Protein AF-A0A945EBT0-F1 (afdb_monomer)

Solvent-accessible surface area (backbone atoms only — not comparable to full-atom values): 24644 Å² total; per-residue (Å²): 109,69,70,62,53,51,43,51,36,45,34,50,40,21,60,77,68,70,44,100,57,82,74,78,90,78,67,38,56,57,79,43,31,71,57,20,33,35,52,16,62,10,46,70,59,38,34,90,93,48,52,68,57,54,51,32,58,50,36,48,28,52,50,52,54,52,50,57,48,26,75,74,62,66,52,45,77,47,76,41,92,51,36,37,80,34,30,73,73,46,31,56,50,51,63,72,32,49,39,92,97,53,82,44,23,53,40,95,87,42,93,54,31,32,33,32,42,93,46,31,88,46,54,75,63,57,52,50,54,43,59,77,71,52,85,54,88,50,60,78,82,52,59,74,60,42,66,54,44,69,79,32,84,71,41,66,51,68,86,67,85,48,96,83,57,78,71,72,72,43,46,71,89,69,65,82,76,60,34,56,39,95,69,62,59,54,64,48,50,44,37,75,75,64,46,56,87,46,51,65,55,51,56,52,29,50,51,46,34,52,46,57,37,80,91,34,32,75,82,43,26,30,62,44,26,77,72,26,31,73,45,75,32,49,32,75,44,92,96,81,40,70,54,90,50,76,28,60,48,100,86,71,48,77,36,63,44,70,24,28,41,32,64,72,55,33,53,52,51,49,52,49,50,54,50,53,41,47,54,45,40,76,74,70,41,97,70,81,88,73,53,75,63,32,54,54,46,21,46,54,35,30,53,64,28,64,78,62,53,38,59,80,60,54,58,66,57,55,46,40,74,76,37,75,86,61,86,74,93,68,82,78,71,88,67,68,72,52,53,74,71,47,51,51,50,46,42,54,54,16,61,78,68,78,45,60,45,69,57,53,53,52,55,52,50,50,52,43,66,44,69,81,43,99,64,83,78,63,50,70,60,54,51,49,53,56,70,71,25,62,72,82,57,71,63,68,43,48,52,59,48,53,52,57,48,49,56,51,51,54,51,48,55,53,49,54,50,52,48,53,49,52,54,66,75,71,109

Nearest PDB structures (foldseek):
  3cr3-assembly1_A  TM=1.978E-01  e=4.325E+00  unclassified

Foldseek 3Di:
DPVVVVQVLVQVLCVVVVNPDHRDDFFFDLCLDPLVVCLQQQDAADALPRHSCCCGGPQVRVVVVLVVVCVVPVAEEAEDQAECVLDVVSVVVCVVQDDPPDQWGAQPPDRRYIYHHPCHHPDPVNVVVCQQPPDDSSDDHCVVVCLLCVQFPFGHFDPDNDPPGRTDQRGDDDPLLHLHHQAHSNLVSCVVVPVVLCVLSRVLSNVSNVCNDPVNVVVFFACAALLLAWAFAADQDPPPGGDLHFDADPVGHGHIDTYGTDSVNSLVSVLSQLLSCVVCVVVVDDDDPDDLSSLQSSLVSQCVRSHHHPLQSCSQVSNCVSVVPDDRPHDDPPLDRDHPVRLVVLVVVCVVVVHDSVLSNQLVSLVSVCVPPPDPPCSVVVNVSSVPRDDDDPVSRVVVVVVVSVVVVVVVVVVVVVVVVVVVVVD

Radius of gyration: 26.5 Å; Cα contacts (8 Å, |Δi|>4): 494; chains: 1; bounding box: 76×58×73 Å

Secondary structure (DSSP, 8-state):
-HHHHHHHHHHHHHHHTT-----------GGGSHHIIIIIS-PPPPBTTB-HHHIIIIIHHHHHHHHHHHHHHS-EEEE----GGG-HHHHHHHHHHB-TT-SEEE-SS-TTEEEE-TTTT--HHHHHHHHHHS--TT-S-SHHHHHHHHTT-S-------STT-PPP-S-----TT--SSSS-HHHHHHHHTT-GGGHHHHHHHHHHHHHHSGGGHHHHB-SS-TTS---BPEEEETTTEEEEEEPB-TTSPBPB---SBPHHHHHHHHHHHHHHHHHHHHTT----SS-HHHHHHHHHHHHT-SSS--TT-HHHHHHHHH-TT----PPP--S----HHHHHHHHHHHHHTT--HHHHHHHHHHHHHHHT-S--TTHHHHHHHHHTS--S-HHHHHHHHHHHHHHHHHHHHHHHHHHHHHHHTT-

pLDDT: mean 81.26, std 13.06, range [36.69, 98.06]

Structure (mmCIF, N/CA/C/O backbone):
data_AF-A0A945EBT0-F1
#
_entry.id   AF-A0A945EBT0-F1
#
loop_
_atom_site.group_PDB
_atom_site.id
_atom_site.type_symbol
_atom_site.label_atom_id
_atom_site.label_alt_id
_atom_site.label_comp_id
_atom_site.label_asym_id
_atom_site.label_entity_id
_atom_site.label_seq_id
_atom_site.pdbx_PDB_ins_code
_atom_site.Cartn_x
_atom_site.Cartn_y
_atom_site.Cartn_z
_atom_site.occupancy
_atom_site.B_iso_or_equiv
_atom_site.auth_seq_id
_atom_site.auth_comp_id
_atom_site.auth_asym_id
_atom_site.auth_atom_id
_atom_site.pdbx_PDB_model_num
ATOM 1 N N . GLY A 1 1 ? -18.531 -10.387 3.623 1.00 66.62 1 GLY A N 1
ATOM 2 C CA . GLY A 1 1 ? -17.147 -10.071 4.033 1.00 66.62 1 GLY A CA 1
ATOM 3 C C . GLY A 1 1 ? -17.186 -9.411 5.393 1.00 66.62 1 GLY A C 1
ATOM 4 O O . GLY A 1 1 ? -17.827 -8.371 5.505 1.00 66.62 1 GLY A O 1
ATOM 5 N N . LEU A 1 2 ? -16.544 -10.024 6.393 1.00 73.06 2 LEU A N 1
ATOM 6 C CA . LEU A 1 2 ? -16.832 -9.851 7.826 1.00 73.06 2 LEU A CA 1
ATOM 7 C C . LEU A 1 2 ? -16.992 -8.391 8.290 1.00 73.06 2 LEU A C 1
ATOM 9 O O . LEU A 1 2 ? -18.001 -8.052 8.893 1.00 73.06 2 LEU A O 1
ATOM 13 N N . VAL A 1 3 ? -16.064 -7.493 7.936 1.00 80.81 3 VAL A N 1
ATOM 14 C CA . VAL A 1 3 ? -16.120 -6.079 8.369 1.00 80.81 3 VAL A CA 1
ATOM 15 C C . VAL A 1 3 ? -17.391 -5.360 7.894 1.00 80.81 3 VAL A C 1
ATOM 17 O O . VAL A 1 3 ? -17.999 -4.636 8.675 1.00 80.81 3 VAL A O 1
ATOM 20 N N . ARG A 1 4 ? -17.833 -5.565 6.641 1.00 84.56 4 ARG A N 1
ATOM 21 C CA . ARG A 1 4 ? -19.082 -4.955 6.133 1.00 84.56 4 ARG A CA 1
ATOM 22 C C . ARG A 1 4 ? -20.306 -5.503 6.867 1.00 84.56 4 ARG A C 1
ATOM 24 O O . ARG A 1 4 ? -21.232 -4.760 7.153 1.00 84.56 4 ARG A O 1
ATOM 31 N N . GLU A 1 5 ? -20.292 -6.791 7.188 1.00 84.06 5 GLU A N 1
ATOM 32 C CA . GLU A 1 5 ? -21.387 -7.452 7.895 1.00 84.06 5 GLU A CA 1
ATOM 33 C C . GLU A 1 5 ? -21.501 -6.981 9.351 1.00 84.06 5 GLU A C 1
ATOM 35 O O . GLU A 1 5 ? -22.592 -6.637 9.794 1.00 84.06 5 GLU A O 1
ATOM 40 N N . VAL A 1 6 ? -20.377 -6.887 10.070 1.00 86.75 6 VAL A N 1
ATOM 41 C CA . VAL A 1 6 ? -20.339 -6.366 11.445 1.00 86.75 6 VAL A CA 1
ATOM 42 C C . VAL A 1 6 ? -20.762 -4.897 11.484 1.00 86.75 6 VAL A C 1
ATOM 44 O O . VAL A 1 6 ? -21.578 -4.538 12.325 1.00 86.75 6 VAL A O 1
ATOM 47 N N . LEU A 1 7 ? -20.292 -4.054 10.554 1.00 90.56 7 LEU A N 1
ATOM 48 C CA . LEU A 1 7 ? -20.747 -2.658 10.468 1.00 90.56 7 LEU A CA 1
ATOM 49 C C . LEU A 1 7 ? -22.263 -2.571 10.221 1.00 90.56 7 LEU A C 1
ATOM 51 O O . LEU A 1 7 ? -22.943 -1.819 10.912 1.00 90.56 7 LEU A O 1
ATOM 55 N N . ASN A 1 8 ? -22.818 -3.395 9.327 1.00 91.31 8 ASN A N 1
ATOM 56 C CA . ASN A 1 8 ? -24.265 -3.439 9.103 1.00 91.31 8 ASN A CA 1
ATOM 57 C C . ASN A 1 8 ? -25.035 -3.887 10.363 1.00 91.31 8 ASN A C 1
ATOM 59 O O . ASN A 1 8 ? -26.018 -3.243 10.724 1.00 91.31 8 ASN A O 1
ATOM 63 N N . LYS A 1 9 ? -24.574 -4.932 11.071 1.00 91.00 9 LYS A N 1
ATOM 64 C CA . LYS A 1 9 ? -25.164 -5.389 12.349 1.00 91.00 9 LYS A CA 1
ATOM 65 C C . LYS A 1 9 ? -25.134 -4.289 13.418 1.00 91.00 9 LYS A C 1
ATOM 67 O O . LYS A 1 9 ? -26.140 -4.046 14.082 1.00 91.00 9 LYS A O 1
ATOM 72 N N . VAL A 1 10 ? -24.010 -3.577 13.541 1.00 92.31 10 VAL A N 1
ATOM 73 C CA . VAL A 1 10 ? -23.856 -2.429 14.449 1.00 92.31 10 VAL A CA 1
ATOM 74 C C . VAL A 1 10 ? -24.832 -1.304 14.088 1.00 92.31 10 VAL A C 1
ATOM 76 O O . VAL A 1 10 ? -25.506 -0.791 14.979 1.00 92.31 10 VAL A O 1
ATOM 79 N N . GLN A 1 11 ? -24.971 -0.954 12.804 1.00 93.75 11 GLN A N 1
ATOM 80 C CA . GLN A 1 11 ? -25.907 0.085 12.358 1.00 93.75 11 GLN A CA 1
ATOM 81 C C . GLN A 1 11 ? -27.371 -0.292 12.607 1.00 93.75 11 GLN A C 1
ATOM 83 O O . GLN A 1 11 ? -28.145 0.543 13.072 1.00 93.75 11 GLN A O 1
ATOM 88 N N . MET A 1 12 ? -27.752 -1.538 12.312 1.00 93.31 12 MET A N 1
ATOM 89 C CA . MET A 1 12 ? -29.106 -2.041 12.559 1.00 93.31 12 MET A CA 1
ATOM 90 C C . MET A 1 12 ? -29.440 -1.987 14.050 1.00 93.31 12 MET A C 1
ATOM 92 O O . MET A 1 12 ? -30.438 -1.379 14.426 1.00 93.31 12 MET A O 1
ATOM 96 N N . SER A 1 13 ? -28.562 -2.516 14.908 1.00 93.25 13 SER A N 1
ATOM 97 C CA . SER A 1 13 ? -28.807 -2.531 16.353 1.00 93.25 13 SER A CA 1
ATOM 98 C C . SER A 1 13 ? -28.794 -1.130 16.979 1.00 93.25 13 SER A C 1
ATOM 100 O O . SER A 1 13 ? -29.549 -0.868 17.914 1.00 93.25 13 SER A O 1
ATOM 102 N N . ALA A 1 14 ? -27.987 -0.201 16.451 1.00 93.81 14 ALA A N 1
ATOM 103 C CA . ALA A 1 14 ? -28.037 1.205 16.851 1.00 93.81 14 ALA A CA 1
ATOM 104 C C . ALA A 1 14 ? -29.404 1.835 16.534 1.00 93.81 14 ALA A C 1
ATOM 106 O O . ALA A 1 14 ? -30.003 2.457 17.413 1.00 93.81 14 ALA A O 1
ATOM 107 N N . ASN A 1 15 ? -29.926 1.606 15.323 1.00 93.81 15 ASN A N 1
ATOM 108 C CA . ASN A 1 15 ? -31.237 2.101 14.899 1.00 93.81 15 ASN A CA 1
ATOM 109 C C . ASN A 1 15 ? -32.374 1.503 15.747 1.00 93.81 15 ASN A C 1
ATOM 111 O O . ASN A 1 15 ? -33.222 2.242 16.239 1.00 93.81 15 ASN A O 1
ATOM 115 N N . GLU A 1 16 ? -32.370 0.183 15.964 1.00 93.75 16 GLU A N 1
ATOM 116 C CA . GLU A 1 16 ? -33.361 -0.534 16.788 1.00 93.75 16 GLU A CA 1
ATOM 117 C C . GLU A 1 16 ? -33.403 -0.032 18.238 1.00 93.75 16 GLU A C 1
ATOM 119 O O . GLU A 1 16 ? -34.469 0.032 18.848 1.00 93.75 16 GLU A O 1
ATOM 124 N N . LYS A 1 17 ? -32.244 0.342 18.793 1.00 92.62 17 LYS A N 1
ATOM 125 C CA . LYS A 1 17 ? -32.100 0.816 20.179 1.00 92.62 17 LYS A CA 1
ATOM 126 C C . LYS A 1 17 ? -32.210 2.335 20.329 1.00 92.62 17 LYS A C 1
ATOM 128 O O . LYS A 1 17 ? -32.063 2.835 21.442 1.00 92.62 17 LYS A O 1
ATOM 133 N N . GLY A 1 18 ? -32.429 3.076 19.239 1.00 94.06 18 GLY A N 1
ATOM 134 C CA . GLY A 1 18 ? -32.461 4.543 19.253 1.00 94.06 18 GLY A CA 1
ATOM 135 C C . GLY A 1 18 ? -31.129 5.193 19.654 1.00 94.06 18 GLY A C 1
ATOM 136 O O . GLY A 1 18 ? -31.116 6.320 20.148 1.00 94.06 18 GLY A O 1
ATOM 137 N N . ILE A 1 19 ? -30.006 4.492 19.475 1.00 94.25 19 ILE A N 1
ATOM 138 C CA . ILE A 1 19 ? -28.668 5.001 19.793 1.00 94.25 19 ILE A CA 1
ATOM 139 C C . ILE A 1 19 ? -28.198 5.872 18.615 1.00 94.25 19 ILE A C 1
ATOM 141 O O . ILE A 1 19 ? -28.210 5.390 17.482 1.00 94.25 19 ILE A O 1
ATOM 145 N N . PRO A 1 20 ? -27.731 7.118 18.839 1.00 93.50 20 PRO A N 1
ATOM 146 C CA . PRO A 1 20 ? -27.262 8.015 17.779 1.00 93.50 20 PRO A CA 1
ATOM 147 C C . PRO A 1 20 ? -25.855 7.624 17.285 1.00 93.50 20 PRO A C 1
ATOM 149 O O . PRO A 1 20 ? -24.899 8.389 17.397 1.00 93.50 20 PRO A O 1
ATOM 152 N N . LEU A 1 21 ? -25.720 6.405 16.760 1.00 92.50 21 LEU A N 1
ATOM 153 C CA . LEU A 1 21 ? -24.483 5.840 16.231 1.00 92.50 21 LEU A CA 1
ATOM 154 C C . LEU A 1 21 ? -24.640 5.561 14.734 1.00 92.50 21 LEU A C 1
ATOM 156 O O . LEU A 1 21 ? -25.587 4.908 14.298 1.00 92.50 21 LEU A O 1
ATOM 160 N N . VAL A 1 22 ? -23.674 6.042 13.952 1.00 92.50 22 VAL A N 1
ATOM 161 C CA . VAL A 1 22 ? -23.610 5.841 12.501 1.00 92.50 22 VAL A CA 1
ATOM 162 C C . VAL A 1 22 ? -22.307 5.136 12.149 1.00 92.50 22 VAL A C 1
ATOM 164 O O . VAL A 1 22 ? -21.230 5.552 12.578 1.00 92.50 22 VAL A O 1
ATOM 167 N N . THR A 1 23 ? -22.390 4.073 11.355 1.00 93.12 23 THR A N 1
ATOM 168 C CA . THR A 1 23 ? -21.222 3.355 10.843 1.00 93.12 23 THR A CA 1
ATOM 169 C C . THR A 1 23 ? -20.827 3.897 9.477 1.00 93.12 23 THR A C 1
ATOM 171 O O . THR A 1 23 ? -21.591 3.774 8.522 1.00 93.12 23 THR A O 1
ATOM 174 N N . GLN A 1 24 ? -19.612 4.433 9.361 1.00 90.69 24 GLN A N 1
ATOM 175 C CA . GLN A 1 24 ? -19.063 4.909 8.092 1.00 90.69 24 GLN A CA 1
ATOM 176 C C . GLN A 1 24 ? -17.866 4.052 7.673 1.00 90.69 24 GLN A C 1
ATOM 178 O O . GLN A 1 24 ? -16.879 3.943 8.401 1.00 90.69 24 GLN A O 1
ATOM 183 N N . MET A 1 25 ? -17.922 3.467 6.474 1.00 90.50 25 MET A N 1
ATOM 184 C CA . MET A 1 25 ? -16.756 2.825 5.866 1.00 90.50 25 MET A CA 1
ATOM 185 C C . MET A 1 25 ? -15.891 3.885 5.184 1.00 90.50 25 MET A C 1
ATOM 187 O O . MET A 1 25 ? -16.292 4.465 4.178 1.00 90.50 25 MET A O 1
ATOM 191 N N . VAL A 1 26 ? -14.695 4.122 5.720 1.00 91.12 26 VAL A N 1
ATOM 192 C CA . VAL A 1 26 ? -13.740 5.074 5.142 1.00 91.12 26 VAL A CA 1
ATOM 193 C C . VAL A 1 26 ? -12.776 4.333 4.213 1.00 91.12 26 VAL A C 1
ATOM 195 O O . VAL A 1 26 ? -12.135 3.364 4.622 1.00 91.12 26 VAL A O 1
ATOM 198 N N . VAL A 1 27 ? -12.675 4.783 2.962 1.00 90.50 27 VAL A N 1
ATOM 199 C CA . VAL A 1 27 ? -11.831 4.184 1.913 1.00 90.50 27 VAL A CA 1
ATOM 200 C C . VAL A 1 27 ? -10.846 5.219 1.359 1.00 90.50 27 VAL A C 1
ATOM 202 O O . VAL A 1 27 ? -11.167 6.406 1.349 1.00 90.50 27 VAL A O 1
ATOM 205 N N . PRO A 1 28 ? -9.638 4.817 0.925 1.00 93.12 28 PRO A N 1
ATOM 206 C CA . PRO A 1 28 ? -8.703 5.726 0.265 1.00 93.12 28 PRO A CA 1
ATOM 207 C C . PRO A 1 28 ? -9.173 6.075 -1.153 1.00 93.12 28 PRO A C 1
ATOM 209 O O . PRO A 1 28 ? -9.868 5.282 -1.787 1.00 93.12 28 PRO A O 1
ATOM 212 N N . ASP A 1 29 ? -8.716 7.213 -1.684 1.00 92.56 29 ASP A N 1
ATOM 213 C CA . ASP A 1 29 ? -8.938 7.565 -3.094 1.00 92.56 29 ASP A CA 1
ATOM 214 C C . ASP A 1 29 ? -8.433 6.454 -4.020 1.00 92.56 29 ASP A C 1
ATOM 216 O O . ASP A 1 29 ? -7.403 5.834 -3.741 1.00 92.56 29 ASP A O 1
ATOM 220 N N . THR A 1 30 ? -9.059 6.281 -5.184 1.00 93.44 30 THR A N 1
ATOM 221 C CA . THR A 1 30 ? -8.673 5.271 -6.184 1.00 93.44 30 THR A CA 1
ATOM 222 C C . THR A 1 30 ? -7.178 5.311 -6.519 1.00 93.44 30 THR A C 1
ATOM 224 O O . THR A 1 30 ? -6.510 4.283 -6.534 1.00 93.44 30 THR A O 1
ATOM 227 N N . ASN A 1 31 ? -6.596 6.504 -6.685 1.00 91.00 31 ASN A N 1
ATOM 228 C CA . ASN A 1 31 ? -5.164 6.688 -6.974 1.00 91.00 31 ASN A CA 1
ATOM 229 C C . ASN A 1 31 ? -4.237 6.377 -5.776 1.00 91.00 31 ASN A C 1
ATOM 231 O O . ASN A 1 31 ? -3.012 6.315 -5.929 1.00 91.00 31 ASN A O 1
ATOM 235 N N . ASN A 1 32 ? -4.799 6.208 -4.579 1.00 93.06 32 ASN A N 1
ATOM 236 C CA . ASN A 1 32 ? -4.124 5.887 -3.325 1.00 93.06 32 ASN A CA 1
ATOM 237 C C . ASN A 1 32 ? -4.312 4.421 -2.887 1.00 93.06 32 ASN A C 1
ATOM 239 O O . ASN A 1 32 ? -3.645 4.016 -1.935 1.00 93.06 32 ASN A O 1
ATOM 243 N N . THR A 1 33 ? -5.117 3.616 -3.594 1.00 95.44 33 THR A N 1
ATOM 244 C CA . THR A 1 33 ? -5.345 2.201 -3.251 1.00 95.44 33 THR A CA 1
ATOM 245 C C . THR A 1 33 ? -4.093 1.325 -3.401 1.00 95.44 33 THR A C 1
ATOM 247 O O . THR A 1 33 ? -3.069 1.726 -3.969 1.00 95.44 33 THR A O 1
ATOM 250 N N . PHE A 1 34 ? -4.169 0.088 -2.902 1.00 95.56 34 PHE A N 1
ATOM 251 C CA . PHE A 1 34 ? -3.069 -0.867 -2.980 1.00 95.56 34 PHE A CA 1
ATOM 252 C C . PHE A 1 34 ? -2.728 -1.215 -4.436 1.00 95.56 34 PHE A C 1
ATOM 254 O O . PHE A 1 34 ? -1.562 -1.114 -4.822 1.00 95.56 34 PHE A O 1
ATOM 261 N N . TRP A 1 35 ? -3.727 -1.536 -5.265 1.00 97.00 35 TRP A N 1
ATOM 262 C CA . TRP A 1 35 ? -3.500 -1.934 -6.655 1.00 97.00 35 TRP A CA 1
ATOM 263 C C . TRP A 1 35 ? -3.096 -0.763 -7.549 1.00 97.00 35 TRP A C 1
ATOM 265 O O . TRP A 1 35 ? -2.154 -0.905 -8.325 1.00 97.00 35 TRP A O 1
ATOM 275 N N . SER A 1 36 ? -3.680 0.426 -7.388 1.00 96.12 36 SER A N 1
ATOM 276 C CA . SER A 1 36 ? -3.266 1.607 -8.163 1.00 96.12 36 SER A CA 1
ATOM 277 C C . SER A 1 36 ? -1.812 2.019 -7.901 1.00 96.12 36 SER A C 1
ATOM 279 O O . SER A 1 36 ? -1.134 2.525 -8.796 1.00 96.12 36 SER A O 1
ATOM 281 N N . ASN A 1 37 ? -1.280 1.776 -6.697 1.00 95.88 37 ASN A N 1
ATOM 282 C CA . ASN A 1 37 ? 0.136 2.027 -6.412 1.00 95.88 37 ASN A CA 1
ATOM 283 C C . ASN A 1 37 ? 1.040 0.846 -6.807 1.00 95.88 37 ASN A C 1
ATOM 285 O O . ASN A 1 37 ? 2.075 1.080 -7.427 1.00 95.88 37 ASN A O 1
ATOM 289 N N . LEU A 1 38 ? 0.677 -0.404 -6.499 1.00 96.25 38 LEU A N 1
ATOM 290 C CA . LEU A 1 38 ? 1.517 -1.575 -6.793 1.00 96.25 38 LEU A CA 1
ATOM 291 C C . LEU A 1 38 ? 1.428 -2.011 -8.262 1.00 96.25 38 LEU A C 1
ATOM 293 O O . LEU A 1 38 ? 2.453 -2.083 -8.934 1.00 96.25 38 LEU A O 1
ATOM 297 N N . LEU A 1 39 ? 0.222 -2.267 -8.776 1.00 97.31 39 LEU A N 1
ATOM 298 C CA . LEU A 1 39 ? 0.005 -2.663 -10.172 1.00 97.31 39 LEU A CA 1
ATOM 299 C C . LEU A 1 39 ? 0.016 -1.459 -11.109 1.00 97.31 39 LEU A C 1
ATOM 301 O O . LEU A 1 39 ? 0.593 -1.568 -12.178 1.00 97.31 39 LEU A O 1
ATOM 305 N N . GLY A 1 40 ? -0.548 -0.312 -10.725 1.00 95.38 40 GLY A N 1
ATOM 306 C CA . GLY A 1 40 ? -0.498 0.912 -11.535 1.00 95.38 40 GLY A CA 1
ATOM 307 C C . GLY A 1 40 ? 0.914 1.492 -11.569 1.00 95.38 40 GLY A C 1
ATOM 308 O O . GLY A 1 40 ? 1.656 1.300 -12.531 1.00 95.38 40 GLY A O 1
ATOM 309 N N . LYS A 1 41 ? 1.325 2.151 -10.480 1.00 93.94 41 LYS A N 1
ATOM 310 C CA . LYS A 1 41 ? 2.616 2.865 -10.408 1.00 93.94 41 LYS A CA 1
ATOM 311 C C . LYS A 1 41 ? 3.854 1.966 -10.302 1.00 93.94 41 LYS A C 1
ATOM 313 O O . LYS A 1 41 ? 4.969 2.480 -10.404 1.00 93.94 41 LYS A O 1
ATOM 318 N N . GLY A 1 42 ? 3.699 0.665 -10.052 1.00 94.19 42 GLY A N 1
ATOM 319 C CA . GLY A 1 42 ? 4.826 -0.247 -9.839 1.00 94.19 42 GLY A CA 1
ATOM 320 C C . GLY A 1 42 ? 5.524 -0.072 -8.489 1.00 94.19 42 GLY A C 1
ATOM 321 O O . GLY A 1 42 ? 6.710 -0.366 -8.381 1.00 94.19 42 GLY A O 1
ATOM 322 N N . TYR A 1 43 ? 4.850 0.438 -7.456 1.00 93.81 43 TYR A N 1
ATOM 323 C CA . TYR A 1 43 ? 5.455 0.559 -6.126 1.00 93.81 43 TYR A CA 1
ATOM 324 C C . TYR A 1 43 ? 5.869 -0.827 -5.602 1.00 93.81 43 TYR A C 1
ATOM 326 O O . TYR A 1 43 ? 5.069 -1.758 -5.692 1.00 93.81 43 TYR A O 1
ATOM 334 N N . PRO A 1 44 ? 7.077 -0.979 -5.018 1.00 92.25 44 PRO A N 1
ATOM 335 C CA . PRO A 1 44 ? 7.503 -2.247 -4.435 1.00 92.25 44 PRO A CA 1
ATOM 336 C C . PRO A 1 44 ? 6.539 -2.694 -3.334 1.00 92.25 44 PRO A C 1
ATOM 338 O O . PRO A 1 44 ? 6.019 -1.856 -2.587 1.00 92.25 44 PRO A O 1
ATOM 341 N N . ALA A 1 45 ? 6.346 -4.006 -3.198 1.00 92.69 45 ALA A N 1
ATOM 342 C CA . ALA A 1 45 ? 5.541 -4.575 -2.127 1.00 92.69 45 ALA A CA 1
ATOM 343 C C . ALA A 1 45 ? 6.037 -4.056 -0.755 1.00 92.69 45 ALA A C 1
ATOM 345 O O . ALA A 1 45 ? 7.253 -3.947 -0.552 1.00 92.69 45 ALA A O 1
ATOM 346 N N . PRO A 1 46 ? 5.141 -3.663 0.174 1.00 90.94 46 PRO A N 1
ATOM 347 C CA . PRO A 1 46 ? 5.535 -3.027 1.429 1.00 90.94 46 PRO A CA 1
ATOM 348 C C . PRO A 1 46 ? 6.544 -3.848 2.244 1.00 90.94 46 PRO A C 1
ATOM 350 O O . PRO A 1 46 ? 6.340 -5.032 2.502 1.00 90.94 46 PRO A O 1
ATOM 353 N N . THR A 1 47 ? 7.605 -3.196 2.717 1.00 86.38 47 THR A N 1
ATOM 354 C CA . THR A 1 47 ? 8.647 -3.809 3.565 1.00 86.38 47 THR A CA 1
ATOM 355 C C . THR A 1 47 ? 8.787 -3.048 4.881 1.00 86.38 47 THR A C 1
ATOM 357 O O . THR A 1 47 ? 8.287 -1.930 5.010 1.00 86.38 47 THR A O 1
ATOM 360 N N . LYS A 1 48 ? 9.507 -3.600 5.871 1.00 81.56 48 LYS A N 1
ATOM 361 C CA . LYS A 1 48 ? 9.685 -2.961 7.193 1.00 81.56 48 LYS A CA 1
ATOM 362 C C . LYS A 1 48 ? 10.171 -1.503 7.126 1.00 81.56 48 LYS A C 1
ATOM 364 O O . LYS A 1 48 ? 9.727 -0.716 7.965 1.00 81.56 48 LYS A O 1
ATOM 369 N N . GLY A 1 49 ? 11.021 -1.167 6.148 1.00 77.12 49 GLY A N 1
ATOM 370 C CA . GLY A 1 49 ? 11.568 0.177 5.912 1.00 77.12 49 GLY A CA 1
ATOM 371 C C . GLY A 1 49 ? 10.851 1.010 4.837 1.00 77.12 49 GLY A C 1
ATOM 372 O O . GLY A 1 49 ? 11.179 2.179 4.674 1.00 77.12 49 GLY A O 1
ATOM 373 N N . PHE A 1 50 ? 9.875 0.455 4.108 1.00 83.44 50 PHE A N 1
ATOM 374 C CA . PHE A 1 50 ? 9.126 1.188 3.080 1.00 83.44 50 PHE A CA 1
ATOM 375 C C . PHE A 1 50 ? 7.647 0.773 3.085 1.00 83.44 50 PHE A C 1
ATOM 377 O O . PHE A 1 50 ? 7.227 -0.143 2.376 1.00 83.44 50 PHE A O 1
ATOM 384 N N . ARG A 1 51 ? 6.858 1.446 3.935 1.00 84.75 51 ARG A N 1
ATOM 385 C CA . ARG A 1 51 ? 5.458 1.110 4.266 1.00 84.75 51 ARG A CA 1
ATOM 386 C C . ARG A 1 51 ? 4.454 2.131 3.726 1.00 84.75 51 ARG A C 1
ATOM 388 O O . ARG A 1 51 ? 3.604 2.633 4.458 1.00 84.75 51 ARG A O 1
ATOM 395 N N . TRP A 1 52 ? 4.548 2.434 2.435 1.00 89.81 52 TRP A N 1
ATOM 396 C CA . TRP A 1 52 ? 3.681 3.407 1.754 1.00 89.81 52 TRP A CA 1
ATOM 397 C C . TRP A 1 52 ? 2.175 3.126 1.923 1.00 89.81 52 TRP A C 1
ATOM 399 O O . TRP A 1 52 ? 1.366 4.053 1.885 1.00 89.81 52 TRP A O 1
ATOM 409 N N . CYS A 1 53 ? 1.785 1.863 2.134 1.00 90.25 53 CYS A N 1
ATOM 410 C CA . CYS A 1 53 ? 0.388 1.483 2.322 1.00 90.25 53 CYS A CA 1
ATOM 411 C C . CYS A 1 53 ? -0.203 1.989 3.649 1.00 90.25 53 CYS A C 1
ATOM 413 O O . CYS A 1 53 ? -1.387 2.299 3.676 1.00 90.25 53 CYS A O 1
ATOM 415 N N . THR A 1 54 ? 0.573 2.140 4.730 1.00 88.00 54 THR A N 1
ATOM 416 C CA . THR A 1 54 ? 0.035 2.631 6.015 1.00 88.00 54 THR A CA 1
ATOM 417 C C . THR A 1 54 ? -0.462 4.069 5.887 1.00 88.00 54 THR A C 1
ATOM 419 O O . THR A 1 54 ? -1.590 4.377 6.265 1.00 88.00 54 THR A O 1
ATOM 422 N N . GLU A 1 55 ? 0.356 4.941 5.295 1.00 86.94 55 GLU A N 1
ATOM 423 C CA . GLU A 1 55 ? 0.006 6.344 5.068 1.00 86.94 55 GLU A CA 1
ATOM 424 C C . GLU A 1 55 ? -1.221 6.471 4.152 1.00 86.94 55 GLU A C 1
ATOM 426 O O . GLU A 1 55 ? -2.166 7.185 4.477 1.00 86.94 55 GLU A O 1
ATOM 431 N N . ARG A 1 56 ? -1.223 5.755 3.018 1.00 91.06 56 ARG A N 1
ATOM 432 C CA . ARG A 1 56 ? -2.245 5.907 1.969 1.00 91.06 56 ARG A CA 1
ATOM 433 C C . ARG A 1 56 ? -3.551 5.175 2.259 1.00 91.06 56 ARG A C 1
ATOM 435 O O . ARG A 1 56 ? -4.602 5.749 2.021 1.00 91.06 56 ARG A O 1
ATOM 442 N N . MET A 1 57 ? -3.492 3.945 2.772 1.00 89.56 57 MET A N 1
ATOM 443 C CA . MET A 1 57 ? -4.668 3.085 2.977 1.00 89.56 57 MET A CA 1
ATOM 444 C C . MET A 1 57 ? -5.329 3.267 4.344 1.00 89.56 57 MET A C 1
ATOM 446 O O . MET A 1 57 ? -6.484 2.886 4.496 1.00 89.56 57 MET A O 1
ATOM 450 N N . LYS A 1 58 ? -4.595 3.765 5.352 1.00 87.56 58 LYS A N 1
ATOM 451 C CA . LYS A 1 58 ? -5.091 3.873 6.735 1.00 87.56 58 LYS A CA 1
ATOM 452 C C . LYS A 1 58 ? -5.117 5.314 7.229 1.00 87.56 58 LYS A C 1
ATOM 454 O O . LYS A 1 58 ? -6.180 5.799 7.590 1.00 87.56 58 LYS A O 1
ATOM 459 N N . ILE A 1 59 ? -3.972 6.002 7.221 1.00 86.31 59 ILE A N 1
ATOM 460 C CA . ILE A 1 59 ? -3.864 7.335 7.836 1.00 86.31 59 ILE A CA 1
ATOM 461 C C . ILE A 1 59 ? -4.653 8.375 7.031 1.00 86.31 59 ILE A C 1
ATOM 463 O O . ILE A 1 59 ? -5.549 9.000 7.579 1.00 86.31 59 ILE A O 1
ATOM 467 N N . LYS A 1 60 ? -4.378 8.543 5.731 1.00 90.19 60 LYS A N 1
ATOM 468 C CA . LYS A 1 60 ? -5.041 9.560 4.889 1.00 90.19 60 LYS A CA 1
ATOM 469 C C . LYS A 1 60 ? -6.572 9.491 4.869 1.00 90.19 60 LYS A C 1
ATOM 471 O O . LYS A 1 60 ? -7.166 10.527 5.159 1.00 90.19 60 LYS A O 1
ATOM 476 N N . PRO A 1 61 ? -7.219 8.344 4.578 1.00 91.88 61 PRO A N 1
ATOM 477 C CA . PRO A 1 61 ? -8.680 8.267 4.582 1.00 91.88 61 PRO A CA 1
ATOM 478 C C . PRO A 1 61 ? -9.278 8.651 5.941 1.00 91.88 61 PRO A C 1
ATOM 480 O O . PRO A 1 61 ? -10.168 9.497 6.002 1.00 91.88 61 PRO A O 1
ATOM 483 N N . VAL A 1 62 ? -8.746 8.106 7.041 1.00 90.19 62 VAL A N 1
ATOM 484 C CA . VAL A 1 62 ? -9.227 8.422 8.397 1.00 90.19 62 VAL A CA 1
ATOM 485 C C . VAL A 1 62 ? -8.999 9.898 8.740 1.00 90.19 62 VAL A C 1
ATOM 487 O O . VAL A 1 62 ? -9.911 10.550 9.236 1.00 90.19 62 VAL A O 1
ATOM 490 N N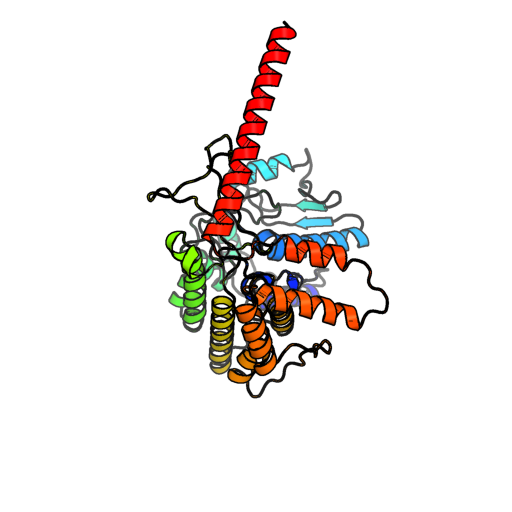 . THR A 1 63 ? -7.833 10.460 8.415 1.00 89.88 63 THR A N 1
ATOM 491 C CA . THR A 1 63 ? -7.533 11.885 8.624 1.00 89.88 63 THR A CA 1
ATOM 492 C C . THR A 1 63 ? -8.492 12.792 7.853 1.00 89.88 63 THR A C 1
ATOM 494 O O . THR A 1 63 ? -8.980 13.757 8.433 1.00 89.88 63 THR A O 1
ATOM 497 N N . ALA A 1 64 ? -8.804 12.480 6.591 1.00 91.56 64 ALA A N 1
ATOM 498 C CA . ALA A 1 64 ? -9.753 13.255 5.791 1.00 91.56 64 ALA A CA 1
ATOM 499 C C . ALA A 1 64 ? -11.164 13.238 6.407 1.00 91.56 64 ALA A C 1
ATOM 501 O O . ALA A 1 64 ? -11.779 14.291 6.561 1.00 91.56 64 ALA A O 1
ATOM 502 N N . PHE A 1 65 ? -11.637 12.068 6.849 1.00 93.00 65 PHE A N 1
ATOM 503 C CA . PHE A 1 65 ? -12.928 11.929 7.530 1.00 93.00 65 PHE A CA 1
ATOM 504 C C . PHE A 1 65 ? -12.985 12.699 8.864 1.00 93.00 65 PHE A C 1
ATOM 506 O O . PHE A 1 65 ? -13.964 13.392 9.150 1.00 93.00 65 PHE A O 1
ATOM 513 N N . ILE A 1 66 ? -11.919 12.634 9.671 1.00 91.56 66 ILE A N 1
ATOM 514 C CA . ILE A 1 66 ? -11.818 13.399 10.923 1.00 91.56 66 ILE A CA 1
ATOM 515 C C . ILE A 1 66 ? -11.815 14.907 10.624 1.00 91.56 66 ILE A C 1
ATOM 517 O O . ILE A 1 66 ? -12.529 15.653 11.288 1.00 91.56 66 ILE A O 1
ATOM 521 N N . GLN A 1 67 ? -11.067 15.361 9.613 1.00 91.62 67 GLN A N 1
ATOM 522 C CA . GLN A 1 67 ? -11.026 16.770 9.203 1.00 91.62 67 GLN A CA 1
ATOM 523 C C . GLN A 1 67 ? -12.395 17.279 8.737 1.00 91.62 67 GLN A C 1
ATOM 525 O O . GLN A 1 67 ? -12.828 18.333 9.194 1.00 91.62 67 GLN A O 1
ATOM 530 N N . GLU A 1 68 ? -13.111 16.519 7.905 1.00 92.38 68 GLU A N 1
ATOM 531 C CA . GLU A 1 68 ? -14.471 16.866 7.472 1.00 92.38 68 GLU A CA 1
ATOM 532 C C . GLU A 1 68 ? -15.438 16.974 8.666 1.00 92.38 68 GLU A C 1
ATOM 534 O O . GLU A 1 68 ? -16.256 17.893 8.736 1.00 92.38 68 GLU A O 1
ATOM 539 N N . THR A 1 69 ? -15.312 16.068 9.640 1.00 91.88 69 THR A N 1
ATOM 540 C CA . THR A 1 69 ? -16.127 16.072 10.864 1.00 91.88 69 THR A CA 1
ATOM 541 C C . THR A 1 69 ? -15.805 17.286 11.746 1.00 91.88 69 THR A C 1
ATOM 543 O O . THR A 1 69 ? -16.719 17.976 12.195 1.00 91.88 69 THR A O 1
ATOM 546 N N . VAL A 1 70 ? -14.519 17.621 11.922 1.00 91.94 70 VAL A N 1
ATOM 547 C CA . VAL A 1 70 ? -14.060 18.847 12.604 1.00 91.94 70 VAL A CA 1
ATOM 548 C C . VAL A 1 70 ? -14.607 20.100 11.916 1.00 91.94 70 VAL A C 1
ATOM 550 O O . VAL A 1 70 ? -15.092 20.999 12.594 1.00 91.94 70 VAL A O 1
ATOM 553 N N . SER A 1 71 ? -14.606 20.165 10.581 1.00 92.56 71 SER A N 1
ATOM 554 C CA . SER A 1 71 ? -15.168 21.308 9.847 1.00 92.56 71 SER A CA 1
ATOM 555 C C . SER A 1 71 ? -16.679 21.486 10.040 1.00 92.56 71 SER A C 1
ATOM 557 O O . SER A 1 71 ? -17.166 22.606 9.909 1.00 92.56 71 SER A O 1
ATOM 559 N N . LYS A 1 72 ? -17.421 20.416 10.358 1.00 91.94 72 LYS A N 1
ATOM 560 C CA . LYS A 1 72 ? -18.874 20.460 10.610 1.00 91.94 72 LYS A CA 1
ATOM 561 C C . LYS A 1 72 ? -19.237 20.721 12.074 1.00 91.94 72 LYS A C 1
ATOM 563 O O . LYS A 1 72 ? -20.262 21.346 12.331 1.00 91.94 72 LYS A O 1
ATOM 568 N N . HIS A 1 73 ? -18.427 20.239 13.020 1.00 92.56 73 HIS A N 1
ATOM 569 C CA . HIS A 1 73 ? -18.769 20.204 14.451 1.00 92.56 73 HIS A CA 1
ATOM 570 C C . HIS A 1 73 ? -17.791 20.966 15.367 1.00 92.56 73 HIS A C 1
ATOM 572 O O . HIS A 1 73 ? -18.009 21.035 16.573 1.00 92.56 73 HIS A O 1
ATOM 578 N N . GLY A 1 74 ? -16.730 21.565 14.818 1.00 92.00 74 GLY A N 1
ATOM 579 C CA . GLY A 1 74 ? -15.731 22.367 15.536 1.00 92.00 74 GLY A CA 1
ATOM 580 C C . GLY A 1 74 ? -14.627 21.540 16.200 1.00 92.00 74 GLY A C 1
ATOM 581 O O . GLY A 1 74 ? -13.443 21.795 15.965 1.00 92.00 74 GLY A O 1
ATOM 582 N N . GLU A 1 75 ? -15.013 20.530 16.982 1.00 92.06 75 GLU A N 1
ATOM 583 C CA . GLU A 1 75 ? -14.118 19.608 17.693 1.00 92.06 75 GLU A CA 1
ATOM 584 C C . GLU A 1 75 ? -14.618 18.161 17.598 1.00 92.06 75 GLU A C 1
ATOM 586 O O . GLU A 1 75 ? -15.799 17.907 17.356 1.00 92.06 75 GLU A O 1
ATOM 591 N N . VAL A 1 76 ? -13.715 17.193 17.788 1.00 93.88 76 VAL A N 1
ATOM 592 C CA . VAL A 1 76 ? -14.036 15.756 17.746 1.00 93.88 76 VAL A CA 1
ATOM 593 C C . VAL A 1 76 ? -13.276 14.961 18.806 1.00 93.88 76 VAL A C 1
ATOM 595 O O . VAL A 1 76 ? -12.122 15.255 19.120 1.00 93.88 76 VAL A O 1
ATOM 598 N N . ILE A 1 77 ? -13.903 13.895 19.310 1.00 93.62 77 ILE A N 1
ATOM 599 C CA . ILE A 1 77 ? -13.271 12.910 20.196 1.00 93.62 77 ILE A CA 1
ATOM 600 C C . ILE A 1 77 ? -13.183 11.574 19.454 1.00 93.62 77 ILE A C 1
ATOM 602 O O . ILE A 1 77 ? -14.192 10.992 19.065 1.00 93.62 77 ILE A O 1
ATOM 606 N N . VAL A 1 78 ? -11.962 11.078 19.275 1.00 92.44 78 VAL A N 1
ATOM 607 C CA . VAL A 1 78 ? -11.653 9.803 18.626 1.00 92.44 78 VAL A CA 1
ATOM 608 C C . VAL A 1 78 ? -11.455 8.740 19.707 1.00 92.44 78 VAL A C 1
ATOM 610 O O . VAL A 1 78 ? -10.413 8.688 20.364 1.00 92.44 78 VAL A O 1
ATOM 613 N N . ALA A 1 79 ? -12.462 7.892 19.910 1.00 92.12 79 ALA A N 1
ATOM 614 C CA . ALA A 1 79 ? -12.355 6.742 20.804 1.00 92.12 79 ALA A CA 1
ATOM 615 C C . ALA A 1 79 ? -11.500 5.634 20.159 1.00 92.12 79 ALA A C 1
ATOM 617 O O . ALA A 1 79 ? -11.747 5.235 19.022 1.00 92.12 79 ALA A O 1
ATOM 618 N N . LEU A 1 80 ? -10.491 5.133 20.876 1.00 89.31 80 LEU A N 1
ATOM 619 C CA . LEU A 1 80 ? -9.551 4.118 20.395 1.00 89.31 80 LEU A CA 1
ATOM 620 C C . LEU A 1 80 ? -9.357 3.016 21.444 1.00 89.31 80 LEU A C 1
ATOM 622 O O . LEU A 1 80 ? -9.026 3.302 22.591 1.00 89.31 80 LEU A O 1
ATOM 626 N N . GLY A 1 81 ? -9.436 1.749 21.029 1.00 87.19 81 GLY A N 1
ATOM 627 C CA . GLY A 1 81 ? -9.095 0.579 21.858 1.00 87.19 81 GLY A CA 1
ATOM 628 C C . GLY A 1 81 ? -7.586 0.391 22.061 1.00 87.19 81 GLY A C 1
ATOM 629 O O . GLY A 1 81 ? -7.064 -0.693 21.832 1.00 87.19 81 GLY A O 1
ATOM 630 N N . SER A 1 82 ? -6.866 1.465 22.386 1.00 83.50 82 SER A N 1
ATOM 631 C CA . SER A 1 82 ? -5.408 1.469 22.546 1.00 83.50 82 SER A CA 1
ATOM 632 C C . SER A 1 82 ? -5.018 1.171 23.990 1.00 83.50 82 SER A C 1
ATOM 634 O O . SER A 1 82 ? -5.511 1.855 24.880 1.00 83.50 82 SER A O 1
ATOM 636 N N . ARG A 1 83 ? -4.117 0.205 24.214 1.00 85.12 83 ARG A N 1
ATOM 637 C CA . ARG A 1 83 ? -3.678 -0.244 25.552 1.00 85.12 83 ARG A CA 1
ATOM 638 C C . ARG A 1 83 ? -2.180 0.001 25.761 1.00 85.12 83 ARG A C 1
ATOM 640 O O . ARG A 1 83 ? -1.399 -0.168 24.823 1.00 85.12 83 ARG A O 1
ATOM 647 N N . LYS A 1 84 ? -1.751 0.375 26.972 1.00 80.50 84 LYS A N 1
ATOM 648 C CA . LYS A 1 84 ? -0.331 0.643 27.295 1.00 80.50 84 LYS A CA 1
ATOM 649 C C . LYS A 1 84 ? 0.545 -0.606 27.155 1.00 80.50 84 LYS A C 1
ATOM 651 O O . LYS A 1 84 ? 1.670 -0.516 26.668 1.00 80.50 84 LYS A O 1
ATOM 656 N N . GLU A 1 85 ? -0.003 -1.771 27.492 1.00 77.00 85 GLU A N 1
ATOM 657 C CA . GLU A 1 85 ? 0.682 -3.067 27.420 1.00 77.00 85 GLU A CA 1
ATOM 658 C C . GLU A 1 85 ? 1.040 -3.503 25.980 1.00 77.00 85 GLU A C 1
ATOM 660 O O . GLU A 1 85 ? 1.929 -4.326 25.788 1.00 77.00 85 GLU A O 1
ATOM 665 N N . GLU A 1 86 ? 0.434 -2.919 24.935 1.00 68.44 86 GLU A N 1
ATOM 666 C CA . GLU A 1 86 ? 0.786 -3.254 23.542 1.00 68.44 86 GLU A CA 1
ATOM 667 C C . GLU A 1 86 ? 2.233 -2.874 23.158 1.00 68.44 86 GLU A C 1
ATOM 669 O O . GLU A 1 86 ? 2.702 -3.284 22.101 1.00 68.44 86 GLU A O 1
ATOM 674 N N . SER A 1 87 ? 2.922 -1.996 23.902 1.00 69.69 87 SER A N 1
ATOM 675 C CA . SER A 1 87 ? 4.391 -1.808 23.841 1.00 69.69 87 SER A CA 1
ATOM 676 C C . SER A 1 87 ? 4.862 -0.621 24.682 1.00 69.69 87 SER A C 1
ATOM 678 O O . SER A 1 87 ? 4.178 0.395 24.799 1.00 69.69 87 SER A O 1
ATOM 680 N N . SER A 1 88 ? 6.123 -0.672 25.122 1.00 72.38 88 SER A N 1
ATOM 681 C CA . SER A 1 88 ? 6.833 0.459 25.743 1.00 72.38 88 SER A CA 1
ATOM 682 C C . SER A 1 88 ? 6.767 1.749 24.910 1.00 72.38 88 SER A C 1
ATOM 684 O O . SER A 1 88 ? 6.474 2.820 25.442 1.00 72.38 88 SER A O 1
ATOM 686 N N . ALA A 1 89 ? 6.959 1.650 23.590 1.00 72.75 89 ALA A N 1
ATOM 687 C CA . ALA A 1 89 ? 6.847 2.780 22.666 1.00 72.75 89 ALA A CA 1
ATOM 688 C C . ALA A 1 89 ? 5.431 3.385 22.630 1.00 72.75 89 ALA A C 1
ATOM 690 O O . ALA A 1 89 ? 5.279 4.597 22.466 1.00 72.75 89 ALA A O 1
ATOM 691 N N . ARG A 1 90 ? 4.390 2.561 22.802 1.00 68.56 90 ARG A N 1
ATOM 692 C CA . ARG A 1 90 ? 3.001 3.023 22.841 1.00 68.56 90 ARG A CA 1
ATOM 693 C C . ARG A 1 90 ? 2.641 3.642 24.184 1.00 68.56 90 ARG A C 1
ATOM 695 O O . ARG A 1 90 ? 2.010 4.690 24.152 1.00 68.56 90 ARG A O 1
ATOM 702 N N . SER A 1 91 ? 3.088 3.086 25.316 1.00 77.38 91 SER A N 1
ATOM 703 C CA . SER A 1 91 ? 2.941 3.753 26.623 1.00 77.38 91 SER A CA 1
ATOM 704 C C . SER A 1 91 ? 3.556 5.150 26.569 1.00 77.38 91 SER A C 1
ATOM 706 O O . SER A 1 91 ? 2.842 6.131 26.735 1.00 77.38 91 SER A O 1
ATOM 708 N N . ALA A 1 92 ? 4.828 5.261 26.164 1.00 80.75 92 ALA A N 1
ATOM 709 C CA . ALA A 1 92 ? 5.508 6.551 26.034 1.00 80.75 92 ALA A CA 1
ATOM 710 C C . ALA A 1 92 ? 4.780 7.531 25.090 1.00 80.75 92 ALA A C 1
ATOM 712 O O . ALA A 1 92 ? 4.790 8.740 25.319 1.00 80.75 92 ALA A O 1
ATOM 713 N N . SER A 1 93 ? 4.124 7.028 24.038 1.00 80.19 93 SER A N 1
ATOM 714 C CA . SER A 1 93 ? 3.295 7.847 23.151 1.00 80.19 93 SER A CA 1
ATOM 715 C C . SER A 1 93 ? 1.988 8.298 23.816 1.00 80.19 93 SER A C 1
ATOM 717 O O . SER A 1 93 ? 1.640 9.468 23.687 1.00 80.19 93 SER A O 1
ATOM 719 N N . ILE A 1 94 ? 1.274 7.417 24.521 1.00 79.94 94 ILE A N 1
ATOM 720 C CA . ILE A 1 94 ? 0.045 7.749 25.262 1.00 79.94 94 ILE A CA 1
ATOM 721 C C . ILE A 1 94 ? 0.362 8.794 26.338 1.00 79.94 94 ILE A C 1
ATOM 723 O O . ILE A 1 94 ? -0.247 9.863 26.366 1.00 79.94 94 ILE A O 1
ATOM 727 N N . ASP A 1 95 ? 1.386 8.533 27.151 1.00 83.62 95 ASP A N 1
ATOM 728 C CA . ASP A 1 95 ? 1.794 9.395 28.258 1.00 83.62 95 ASP A CA 1
ATOM 729 C C . ASP A 1 95 ? 2.221 10.791 27.748 1.00 83.62 95 ASP A C 1
ATOM 731 O O . ASP A 1 95 ? 1.825 11.807 28.322 1.00 83.62 95 ASP A O 1
ATOM 735 N N . LYS A 1 96 ? 2.924 10.871 26.604 1.00 86.38 96 LYS A N 1
ATOM 736 C CA . LYS A 1 96 ? 3.312 12.138 25.946 1.00 86.38 96 LYS A CA 1
ATOM 737 C C . LYS A 1 96 ? 2.126 12.988 25.472 1.00 86.38 96 LYS A C 1
ATOM 739 O O . LYS A 1 96 ? 2.232 14.213 25.464 1.00 86.38 96 LYS A O 1
ATOM 744 N N . HIS A 1 97 ? 1.042 12.361 25.018 1.00 84.00 97 HIS A N 1
ATOM 745 C CA . HIS A 1 97 ? -0.132 13.060 24.480 1.00 84.00 97 HIS A CA 1
ATOM 746 C C . HIS A 1 97 ? -1.234 13.304 25.529 1.00 84.00 97 HIS A C 1
ATOM 748 O O . HIS A 1 97 ? -2.190 14.033 25.247 1.00 84.00 97 HIS A O 1
ATOM 754 N N . SER A 1 98 ? -1.092 12.733 26.730 1.00 85.62 98 SER A N 1
ATOM 755 C CA . SER A 1 98 ? -2.020 12.896 27.852 1.00 85.62 98 SER A CA 1
ATOM 756 C C . SER A 1 98 ? -2.189 14.360 28.290 1.00 85.62 98 SER A C 1
ATOM 758 O O . SER A 1 98 ? -1.255 15.165 28.255 1.00 85.62 98 SER A O 1
ATOM 760 N N . ILE A 1 99 ? -3.402 14.717 28.723 1.00 88.38 99 ILE A N 1
ATOM 761 C CA . ILE A 1 99 ? -3.699 16.019 29.327 1.00 88.38 99 ILE A CA 1
ATOM 762 C C . ILE A 1 99 ? -3.834 15.806 30.838 1.00 88.38 99 ILE A C 1
ATOM 764 O O . ILE A 1 99 ? -4.690 15.047 31.290 1.00 88.38 99 ILE A O 1
ATOM 768 N N . LYS A 1 100 ? -2.995 16.476 31.640 1.00 85.19 100 LYS A N 1
ATOM 769 C CA . LYS A 1 100 ? -3.014 16.339 33.108 1.00 85.19 100 LYS A CA 1
ATOM 770 C C . LYS A 1 100 ? -4.409 16.636 33.670 1.00 85.19 100 LYS A C 1
ATOM 772 O O . LYS A 1 100 ? -4.950 17.711 33.429 1.00 85.19 100 LYS A O 1
ATOM 777 N N . GLY A 1 101 ? -4.952 15.699 34.448 1.00 85.25 101 GLY A N 1
ATOM 778 C CA . GLY A 1 101 ? -6.273 15.824 35.075 1.00 85.25 101 GLY A CA 1
ATOM 779 C C . GLY A 1 101 ? -7.465 15.554 34.148 1.00 85.25 101 GLY A C 1
ATOM 780 O O . GLY A 1 101 ? -8.594 15.801 34.555 1.00 85.25 101 GLY A O 1
ATOM 781 N N . SER A 1 102 ? -7.243 15.050 32.929 1.00 89.44 102 SER A N 1
ATOM 782 C CA . SER A 1 102 ? -8.303 14.680 31.986 1.00 89.44 102 SER A CA 1
ATOM 783 C C . SER A 1 102 ? -8.183 13.219 31.555 1.00 89.44 102 SER A C 1
ATOM 785 O O . SER A 1 102 ? -7.087 12.669 31.486 1.00 89.44 102 SER A O 1
ATOM 787 N N . VAL A 1 103 ? -9.319 12.609 31.208 1.00 88.31 103 VAL A N 1
ATOM 788 C CA . VAL A 1 103 ? -9.380 11.298 30.534 1.00 88.31 103 VAL A CA 1
ATOM 789 C C . VAL A 1 103 ? -9.097 11.393 29.026 1.00 88.31 103 VAL A C 1
ATOM 791 O O . VAL A 1 103 ? -9.049 10.377 28.337 1.00 88.31 103 VAL A O 1
ATOM 794 N N . LEU A 1 104 ? -8.943 12.612 28.498 1.00 90.69 104 LEU A N 1
ATOM 795 C CA . LEU A 1 104 ? -8.643 12.881 27.094 1.00 90.69 104 LEU A CA 1
ATOM 796 C C . LEU A 1 104 ? -7.149 13.156 26.886 1.00 90.69 104 LEU A C 1
ATOM 798 O O . LEU A 1 104 ? -6.502 13.853 27.668 1.00 90.69 104 LEU A O 1
ATOM 802 N N . ALA A 1 105 ? -6.629 12.678 25.762 1.00 88.12 105 ALA A N 1
ATOM 803 C CA . ALA A 1 105 ? -5.320 13.034 25.223 1.00 88.12 105 ALA A CA 1
ATOM 804 C C . ALA A 1 105 ? -5.483 13.884 23.946 1.00 88.12 105 ALA A C 1
ATOM 806 O O . ALA A 1 105 ? -6.542 13.876 23.317 1.00 88.12 105 ALA A O 1
ATOM 807 N N . ARG A 1 106 ? -4.451 14.633 23.545 1.00 87.06 106 ARG A N 1
ATOM 808 C CA . ARG A 1 106 ? -4.456 15.381 22.272 1.00 87.06 106 ARG A CA 1
ATOM 809 C C . ARG A 1 106 ? -4.110 14.460 21.105 1.00 87.06 106 ARG A C 1
ATOM 811 O O . ARG A 1 106 ? -3.146 13.702 21.200 1.00 87.06 106 ARG A O 1
ATOM 818 N N . HIS A 1 107 ? -4.814 14.581 19.979 1.00 86.00 107 HIS A N 1
ATOM 819 C CA . HIS A 1 107 ? -4.418 13.884 18.756 1.00 86.00 107 HIS A CA 1
ATOM 820 C C . HIS A 1 107 ? -3.019 14.336 18.299 1.00 86.00 107 HIS A C 1
ATOM 822 O O . HIS A 1 107 ? -2.629 15.492 18.473 1.00 86.00 107 HIS A O 1
ATOM 828 N N . SER A 1 108 ? -2.246 13.426 17.706 1.00 77.25 108 SER A N 1
ATOM 829 C CA . SER A 1 108 ? -0.832 13.658 17.375 1.00 77.25 108 SER A CA 1
ATOM 830 C C . SER A 1 108 ? -0.605 14.722 16.295 1.00 77.25 108 SER A C 1
ATOM 832 O O . SER A 1 108 ? 0.439 15.372 16.284 1.00 77.25 108 SER A O 1
ATOM 834 N N . SER A 1 109 ? -1.573 14.885 15.390 1.00 77.19 109 SER A N 1
ATOM 835 C CA . SER A 1 109 ? -1.451 15.677 14.157 1.00 77.19 109 SER A CA 1
ATOM 836 C C . SER A 1 109 ? -2.630 16.612 13.854 1.00 77.19 109 SER A C 1
ATOM 838 O O . SER A 1 109 ? -2.578 17.341 12.867 1.00 77.19 109 SER A O 1
ATOM 840 N N . LEU A 1 110 ? -3.697 16.596 14.662 1.00 83.88 110 LEU A N 1
ATOM 841 C CA . LEU A 1 110 ? -4.944 17.326 14.391 1.00 83.88 110 LEU A CA 1
ATOM 842 C C . LEU A 1 110 ? -5.338 18.146 15.622 1.00 83.88 110 LEU A C 1
ATOM 844 O O . LEU A 1 110 ? -5.730 17.582 16.638 1.00 83.88 110 LEU A O 1
ATOM 848 N N . SER A 1 111 ? -5.226 19.473 15.531 1.00 83.31 111 SER A N 1
ATOM 849 C CA . SER A 1 111 ? -5.329 20.381 16.686 1.00 83.31 111 SER A CA 1
ATOM 850 C C . SER A 1 111 ? -6.671 20.329 17.422 1.00 83.31 111 SER A C 1
ATOM 852 O O . SER A 1 111 ? -6.682 20.419 18.645 1.00 83.31 111 SER A O 1
ATOM 854 N N . ASN A 1 112 ? -7.775 20.148 16.688 1.00 89.00 112 ASN A N 1
ATOM 855 C CA . ASN A 1 112 ? -9.145 20.122 17.221 1.00 89.00 112 ASN A CA 1
ATOM 856 C C . ASN A 1 112 ? -9.679 18.686 17.405 1.00 89.00 112 ASN A C 1
ATOM 858 O O . ASN A 1 112 ? -10.889 18.461 17.443 1.00 89.00 112 ASN A O 1
ATOM 862 N N . ALA A 1 113 ? -8.783 17.697 17.450 1.00 91.06 113 ALA A N 1
ATOM 863 C CA . ALA A 1 113 ? -9.133 16.313 17.722 1.00 91.06 113 ALA A CA 1
ATOM 864 C C . ALA A 1 113 ? -8.507 15.859 19.043 1.00 91.06 113 ALA A C 1
ATOM 866 O O . ALA A 1 113 ? -7.305 16.010 19.287 1.00 91.06 113 ALA A O 1
ATOM 867 N N . PHE A 1 114 ? -9.329 15.239 19.877 1.00 92.50 114 PHE A N 1
ATOM 868 C CA . PHE A 1 114 ? -8.914 14.577 21.104 1.00 92.50 114 PHE A CA 1
ATOM 869 C C . PHE A 1 114 ? -8.997 13.065 20.920 1.00 92.50 114 PHE A C 1
ATOM 871 O O . PHE A 1 114 ? -9.776 12.569 20.111 1.00 92.50 114 PHE A O 1
ATOM 878 N N . THR A 1 115 ? -8.204 12.316 21.673 1.00 91.44 115 THR A N 1
ATOM 879 C CA . THR A 1 115 ? -8.257 10.852 21.714 1.00 91.44 115 THR A CA 1
ATOM 880 C C . THR A 1 115 ? -8.715 10.387 23.087 1.00 91.44 115 THR A C 1
ATOM 882 O O . THR A 1 115 ? -8.231 10.895 24.099 1.00 91.44 115 THR A O 1
ATOM 885 N N . TYR A 1 116 ? -9.605 9.398 23.117 1.00 92.88 116 TYR A N 1
ATOM 886 C CA . TYR A 1 116 ? -10.099 8.758 24.335 1.00 92.88 116 TYR A CA 1
ATOM 887 C C . TYR A 1 116 ? -9.807 7.255 24.283 1.00 92.88 116 TYR A C 1
ATOM 889 O O . TYR A 1 116 ? -10.058 6.614 23.263 1.00 92.88 116 TYR A O 1
ATOM 897 N N . MET A 1 117 ? -9.248 6.693 25.356 1.00 91.75 117 MET A N 1
ATOM 898 C CA . MET A 1 117 ? -8.755 5.310 25.390 1.00 91.75 117 MET A CA 1
ATOM 899 C C . MET A 1 117 ? -9.355 4.560 26.591 1.00 91.75 117 MET A C 1
ATOM 901 O O . MET A 1 117 ? -8.684 4.395 27.606 1.00 91.75 117 MET A O 1
ATOM 905 N N . PRO A 1 118 ? -10.627 4.115 26.519 1.00 92.00 118 PRO A N 1
ATOM 906 C CA . PRO A 1 118 ? -11.360 3.593 27.682 1.00 92.00 118 PRO A CA 1
ATOM 907 C C . PRO A 1 118 ? -10.755 2.320 28.295 1.00 92.00 118 PRO A C 1
ATOM 909 O O . PRO A 1 118 ? -10.977 2.043 29.469 1.00 92.00 118 PRO A O 1
ATOM 912 N N . ILE A 1 119 ? -9.985 1.560 27.511 1.00 91.50 119 ILE A N 1
ATOM 913 C CA . ILE A 1 119 ? -9.330 0.311 27.923 1.00 91.50 119 ILE A CA 1
ATOM 914 C C . ILE A 1 119 ? -7.803 0.462 28.049 1.00 91.50 119 ILE A C 1
ATOM 916 O O . ILE A 1 119 ? -7.078 -0.521 27.931 1.00 91.50 119 ILE A O 1
ATOM 920 N N . GLU A 1 120 ? -7.285 1.681 28.268 1.00 88.50 120 GLU A N 1
ATOM 921 C CA . GLU A 1 120 ? -5.833 1.945 28.226 1.00 88.50 120 GLU A CA 1
ATOM 922 C C . GLU A 1 120 ? -4.989 1.065 29.162 1.00 88.50 120 GLU A C 1
ATOM 924 O O . GLU A 1 120 ? -3.858 0.719 28.818 1.00 88.50 120 GLU A O 1
ATOM 929 N N . ASN A 1 121 ? -5.554 0.667 30.303 1.00 89.00 121 ASN A N 1
ATOM 930 C CA . ASN A 1 121 ? -4.885 -0.118 31.343 1.00 89.00 121 ASN A CA 1
ATOM 931 C C . ASN A 1 121 ? -5.333 -1.593 31.377 1.00 89.00 121 ASN A C 1
ATOM 933 O O . ASN A 1 121 ? -5.009 -2.293 32.328 1.00 89.00 121 ASN A O 1
ATOM 937 N N . TRP A 1 122 ? -6.089 -2.059 30.377 1.00 87.56 122 TRP A N 1
ATOM 938 C CA . TRP A 1 122 ? -6.517 -3.460 30.282 1.00 87.56 122 TRP A CA 1
ATOM 939 C C . TRP A 1 122 ? -5.402 -4.336 29.719 1.00 87.56 122 TRP A C 1
ATOM 941 O O . TRP A 1 122 ? -4.687 -3.920 28.798 1.00 87.56 122 TRP A O 1
ATOM 951 N N . THR A 1 123 ? -5.310 -5.569 30.209 1.00 82.81 123 THR A N 1
ATOM 952 C CA . THR A 1 123 ? -4.454 -6.614 29.644 1.00 82.81 123 THR A CA 1
ATOM 953 C C . THR A 1 123 ? -5.080 -7.262 28.404 1.00 82.81 123 THR A C 1
ATOM 955 O O . THR A 1 123 ? -6.228 -6.983 28.045 1.00 82.81 123 THR A O 1
ATOM 958 N N . ALA A 1 124 ? -4.328 -8.115 27.699 1.00 79.25 124 ALA A N 1
ATOM 959 C CA . ALA A 1 124 ? -4.903 -8.917 26.613 1.00 79.25 124 ALA A CA 1
ATOM 960 C C . ALA A 1 124 ? -5.956 -9.914 27.136 1.00 79.25 124 ALA A C 1
ATOM 962 O O . ALA A 1 124 ? -6.980 -10.123 26.484 1.00 79.25 124 ALA A O 1
ATOM 963 N N . ASP A 1 125 ? -5.725 -10.481 28.322 1.00 77.44 125 ASP A N 1
ATOM 964 C CA . ASP A 1 125 ? -6.624 -11.454 28.940 1.00 77.44 125 ASP A CA 1
ATOM 965 C C . ASP A 1 125 ? -7.921 -10.794 29.420 1.00 77.44 125 ASP A C 1
ATOM 967 O O . ASP A 1 125 ? -8.986 -11.358 29.191 1.00 77.44 125 ASP A O 1
ATOM 971 N N . ASP A 1 126 ? -7.872 -9.572 29.969 1.00 84.50 126 ASP A N 1
ATOM 972 C CA . ASP A 1 126 ? -9.079 -8.808 30.339 1.00 84.50 126 ASP A CA 1
ATOM 973 C C . ASP A 1 126 ? -9.998 -8.584 29.126 1.00 84.50 126 ASP A C 1
ATOM 975 O O . ASP A 1 126 ? -11.219 -8.733 29.213 1.00 84.50 126 ASP A O 1
ATOM 979 N N . VAL A 1 127 ? -9.411 -8.260 27.965 1.00 86.12 127 VAL A N 1
ATOM 980 C CA . VAL A 1 127 ? -10.158 -8.072 26.713 1.00 86.12 127 VAL A CA 1
ATOM 981 C C . VAL A 1 127 ? -10.822 -9.379 26.275 1.00 86.12 127 VAL A C 1
ATOM 983 O O . VAL A 1 127 ? -12.005 -9.364 25.934 1.00 86.12 127 VAL A O 1
ATOM 986 N N . TRP A 1 128 ? -10.111 -10.510 26.308 1.00 82.31 128 TRP A N 1
ATOM 987 C CA . TRP A 1 128 ? -10.688 -11.804 25.923 1.00 82.31 128 TRP A CA 1
ATOM 988 C C . TRP A 1 128 ? -11.725 -12.318 26.920 1.00 82.31 128 TRP A C 1
ATOM 990 O O . TRP A 1 128 ? -12.787 -12.770 26.497 1.00 82.31 128 TRP A O 1
ATOM 1000 N N . GLN A 1 129 ? -11.478 -12.192 28.224 1.00 82.44 129 GLN A N 1
ATOM 1001 C CA . GLN A 1 129 ? -12.455 -12.531 29.259 1.00 82.44 129 GLN A CA 1
ATOM 1002 C C . GLN A 1 129 ? -13.738 -11.716 29.091 1.00 82.44 129 GLN A C 1
ATOM 1004 O O . GLN A 1 129 ? -14.828 -12.282 29.151 1.00 82.44 129 GLN A O 1
ATOM 1009 N N . TYR A 1 130 ? -13.633 -10.413 28.810 1.00 86.62 130 TYR A N 1
ATOM 1010 C CA . TYR A 1 130 ? -14.799 -9.581 28.530 1.00 86.62 130 TYR A CA 1
ATOM 1011 C C . TYR A 1 130 ? -15.515 -10.011 27.242 1.00 86.62 130 TYR A C 1
ATOM 1013 O O . TYR A 1 130 ? -16.717 -10.247 27.273 1.00 86.62 130 TYR A O 1
ATOM 1021 N N . LEU A 1 131 ? -14.803 -10.180 26.122 1.00 83.94 131 LEU A N 1
ATOM 1022 C CA . LEU A 1 131 ? -15.414 -10.568 24.841 1.00 83.94 131 LEU A CA 1
ATOM 1023 C C . LEU A 1 131 ? -16.107 -11.942 24.880 1.00 83.94 131 LEU A C 1
ATOM 1025 O O . LEU A 1 131 ? -17.088 -12.134 24.166 1.00 83.94 131 LEU A O 1
ATOM 1029 N N . LEU A 1 132 ? -15.624 -12.881 25.697 1.00 79.88 132 LEU A N 1
ATOM 1030 C CA . LEU A 1 132 ? -16.194 -14.229 25.818 1.00 79.88 132 LEU A CA 1
ATOM 1031 C C . LEU A 1 132 ? -17.289 -14.351 26.898 1.00 79.88 132 LEU A C 1
ATOM 1033 O O . LEU A 1 132 ? -17.967 -15.374 26.949 1.00 79.88 132 LEU A O 1
ATOM 1037 N N . SER A 1 133 ? -17.476 -13.342 27.759 1.00 82.38 133 SER A N 1
ATOM 1038 C CA . SER A 1 133 ? -18.478 -13.372 28.846 1.00 82.38 133 SER A CA 1
ATOM 1039 C C . SER A 1 133 ? -19.545 -12.275 28.775 1.00 82.38 133 SER A C 1
ATOM 1041 O O . SER A 1 133 ? -20.630 -12.439 29.337 1.00 82.38 133 SER A O 1
ATOM 1043 N N . ALA A 1 134 ? -19.271 -11.160 28.097 1.00 83.06 134 ALA A N 1
ATOM 1044 C CA . ALA A 1 134 ? -20.184 -10.029 27.994 1.00 83.06 134 ALA A CA 1
ATOM 1045 C C . ALA A 1 134 ? -21.230 -10.222 26.876 1.00 83.06 134 ALA A C 1
ATOM 1047 O O . ALA A 1 134 ? -20.932 -10.803 25.831 1.00 83.06 134 ALA A O 1
ATOM 1048 N N . PRO A 1 135 ? -22.453 -9.680 27.036 1.00 81.44 135 PRO A N 1
ATOM 1049 C CA . PRO A 1 135 ? -23.464 -9.715 25.985 1.00 81.44 135 PRO A CA 1
ATOM 1050 C C . PRO A 1 135 ? -23.033 -8.879 24.771 1.00 81.44 135 PRO A C 1
ATOM 1052 O O . PRO A 1 135 ? -22.741 -7.688 24.892 1.00 81.44 135 PRO A O 1
ATOM 1055 N N . THR A 1 136 ? -23.062 -9.476 23.581 1.00 85.44 136 THR A N 1
ATOM 1056 C CA . THR A 1 136 ? -22.743 -8.817 22.303 1.00 85.44 136 THR A CA 1
ATOM 1057 C C . THR A 1 136 ? -23.823 -7.788 21.930 1.00 85.44 136 THR A C 1
ATOM 1059 O O . THR A 1 136 ? -24.946 -8.187 21.597 1.00 85.44 136 THR A O 1
ATOM 1062 N N . PRO A 1 137 ? -23.548 -6.465 21.932 1.00 83.25 137 PRO A N 1
ATOM 1063 C CA . PRO A 1 137 ? -24.612 -5.463 21.828 1.00 83.25 137 PRO A CA 1
ATOM 1064 C C . PRO A 1 137 ? -25.349 -5.455 20.485 1.00 83.25 137 PRO A C 1
ATOM 1066 O O . PRO A 1 137 ? -26.500 -5.037 20.447 1.00 83.25 137 PRO A O 1
ATOM 1069 N N . TRP A 1 138 ? -24.715 -5.919 19.410 1.00 84.88 138 TRP A N 1
ATOM 1070 C CA . TRP A 1 138 ? -25.264 -6.028 18.049 1.00 84.88 138 TRP A CA 1
ATOM 1071 C C . TRP A 1 138 ? -25.527 -7.488 17.625 1.00 84.88 138 TRP A C 1
ATOM 1073 O O . TRP A 1 138 ? -25.702 -7.770 16.440 1.00 84.88 138 TRP A O 1
ATOM 1083 N N . GLY A 1 139 ? -25.549 -8.414 18.592 1.00 79.06 139 GLY A N 1
ATOM 1084 C CA . GLY A 1 139 ? -25.727 -9.849 18.366 1.00 79.06 139 GLY A CA 1
ATOM 1085 C C . GLY A 1 139 ? -24.526 -10.550 17.715 1.00 79.06 139 GLY A C 1
ATOM 1086 O O . GLY A 1 139 ? -23.518 -9.926 17.377 1.00 79.06 139 GLY A O 1
ATOM 1087 N N . GLY A 1 140 ? -24.677 -11.863 17.521 1.00 78.12 140 GLY A N 1
ATOM 1088 C CA . GLY A 1 140 ? -23.606 -12.772 17.104 1.00 78.12 140 GLY A CA 1
ATOM 1089 C C . GLY A 1 140 ? -22.787 -13.306 18.282 1.00 78.12 140 GLY A C 1
ATOM 1090 O O . GLY A 1 140 ? -23.043 -12.968 19.432 1.00 78.12 140 GLY A O 1
ATOM 1091 N N . ASP A 1 141 ? -21.811 -14.150 17.976 1.00 77.56 141 ASP A N 1
ATOM 1092 C CA . ASP A 1 141 ? -20.764 -14.604 18.892 1.00 77.56 141 ASP A CA 1
ATOM 1093 C C . ASP A 1 141 ? -19.436 -13.877 18.607 1.00 77.56 141 ASP A C 1
ATOM 1095 O O . ASP A 1 141 ? -19.290 -13.155 17.616 1.00 77.56 141 ASP A O 1
ATOM 1099 N N . ASN A 1 142 ? -18.456 -14.075 19.492 1.00 78.75 142 ASN A N 1
ATOM 1100 C CA . ASN A 1 142 ? -17.065 -13.690 19.257 1.00 78.75 142 ASN A CA 1
ATOM 1101 C C . ASN A 1 142 ? -16.193 -14.910 18.895 1.00 78.75 142 ASN A C 1
ATOM 1103 O O . ASN A 1 142 ? -14.970 -14.786 18.880 1.00 78.75 142 ASN A O 1
ATOM 1107 N N . ASP A 1 143 ? -16.779 -16.067 18.574 1.00 74.12 143 ASP A N 1
ATOM 1108 C CA . ASP A 1 143 ? -16.047 -17.326 18.390 1.00 74.12 143 ASP A CA 1
ATOM 1109 C C . ASP A 1 143 ? -15.246 -17.305 17.086 1.00 74.12 143 ASP A C 1
ATOM 1111 O O . ASP A 1 143 ? -14.070 -17.672 17.068 1.00 74.12 143 ASP A O 1
ATOM 1115 N N . GLN A 1 144 ? -15.823 -16.759 16.008 1.00 71.00 144 GLN A N 1
ATOM 1116 C CA . GLN A 1 144 ? -15.079 -16.521 14.761 1.00 71.00 144 GLN A CA 1
ATOM 1117 C C . GLN A 1 144 ? -13.897 -15.561 14.972 1.00 71.00 144 GLN A C 1
ATOM 1119 O O . GLN A 1 144 ? -12.812 -15.767 14.425 1.00 71.00 144 GLN A O 1
ATOM 1124 N N . LEU A 1 145 ? -14.084 -14.520 15.793 1.00 74.75 145 LEU A N 1
ATOM 1125 C CA . LEU A 1 145 ? -13.026 -13.567 16.139 1.00 74.75 145 LEU A CA 1
ATOM 1126 C C . LEU A 1 145 ? -11.956 -14.218 17.031 1.00 74.75 145 LEU A C 1
ATOM 1128 O O . LEU A 1 145 ? -10.767 -13.932 16.877 1.00 74.75 145 LEU A O 1
ATOM 1132 N N . PHE A 1 146 ? -12.359 -15.113 17.932 1.00 73.00 146 PHE A N 1
ATOM 1133 C CA . PHE A 1 146 ? -11.460 -15.866 18.794 1.00 73.00 146 PHE A CA 1
ATOM 1134 C C . PHE A 1 146 ? -10.616 -16.861 17.995 1.00 73.00 146 PHE A C 1
ATOM 1136 O O . PHE A 1 146 ? -9.394 -16.795 18.086 1.00 73.00 146 PHE A O 1
ATOM 1143 N N . GLU A 1 147 ? -11.208 -17.718 17.155 1.00 68.56 147 GLU A N 1
ATOM 1144 C CA . GLU A 1 147 ? -10.450 -18.680 16.335 1.00 68.56 147 GLU A CA 1
ATOM 1145 C C . GLU A 1 147 ? -9.491 -17.984 15.359 1.00 68.56 147 GLU A C 1
ATOM 1147 O O . GLU A 1 147 ? -8.360 -18.439 15.180 1.00 68.56 147 GLU A O 1
ATOM 1152 N N . MET A 1 148 ? -9.868 -16.815 14.829 1.00 66.69 148 MET A N 1
ATOM 1153 C CA . MET A 1 148 ? -8.928 -15.918 14.155 1.00 66.69 148 MET A CA 1
ATOM 1154 C C . MET A 1 148 ? -7.731 -15.576 15.076 1.00 66.69 148 MET A C 1
ATOM 1156 O O . MET A 1 148 ? -6.572 -15.870 14.761 1.00 66.69 148 MET A O 1
ATOM 1160 N N . TYR A 1 149 ? -7.966 -14.963 16.236 1.00 67.06 149 TYR A N 1
ATOM 1161 C CA . TYR A 1 149 ? -6.887 -14.419 17.074 1.00 67.06 149 TYR A CA 1
ATOM 1162 C C . TYR A 1 149 ? -6.072 -15.459 17.863 1.00 67.06 149 TYR A C 1
ATOM 1164 O O . TYR A 1 149 ? -4.910 -15.199 18.186 1.00 67.06 149 TYR A O 1
ATOM 1172 N N . LYS A 1 150 ? -6.613 -16.655 18.096 1.00 61.06 150 LYS A N 1
ATOM 1173 C CA . LYS A 1 150 ? -6.004 -17.779 18.829 1.00 61.06 150 LYS A CA 1
ATOM 1174 C C . LYS A 1 150 ? -4.625 -18.181 18.294 1.00 61.06 150 LYS A C 1
ATOM 1176 O O . LYS A 1 150 ? -3.694 -18.363 19.075 1.00 61.06 150 LYS A O 1
ATOM 1181 N N . GLY A 1 151 ? -4.443 -18.214 16.969 1.00 52.25 151 GLY A N 1
ATOM 1182 C CA . GLY A 1 151 ? -3.137 -18.461 16.328 1.00 52.25 151 GLY A CA 1
ATOM 1183 C C . GLY A 1 151 ? -2.171 -17.260 16.331 1.00 52.25 151 GLY A C 1
ATOM 1184 O O . GLY A 1 151 ? -1.023 -17.373 15.889 1.00 52.25 151 GLY A O 1
ATOM 1185 N N . SER A 1 152 ? -2.624 -16.095 16.804 1.00 52.72 152 SER A N 1
ATOM 1186 C CA . SER A 1 152 ? -1.958 -14.801 16.616 1.00 52.72 152 SER A CA 1
ATOM 1187 C C . SER A 1 152 ? -1.466 -14.112 17.899 1.00 52.72 152 SER A C 1
ATOM 1189 O O . SER A 1 152 ? -0.745 -13.122 17.774 1.00 52.72 152 SER A O 1
ATOM 1191 N N . ASN A 1 153 ? -1.782 -14.618 19.096 1.00 47.41 153 ASN A N 1
ATOM 1192 C CA . ASN A 1 153 ? -1.558 -13.972 20.409 1.00 47.41 153 ASN A CA 1
ATOM 1193 C C . ASN A 1 153 ? -0.078 -13.894 20.900 1.00 47.41 153 ASN A C 1
ATOM 1195 O O . ASN A 1 153 ? 0.215 -14.139 22.065 1.00 47.41 153 ASN A O 1
ATOM 1199 N N . GLN A 1 154 ? 0.888 -13.538 20.041 1.00 44.75 154 GLN A N 1
ATOM 1200 C CA . GLN A 1 154 ? 2.325 -13.421 20.391 1.00 44.75 154 GLN A CA 1
ATOM 1201 C C . GLN A 1 154 ? 2.938 -12.027 20.125 1.00 44.75 154 GLN A C 1
ATOM 1203 O O . GLN A 1 154 ? 4.104 -11.922 19.738 1.00 44.75 154 GLN A O 1
ATOM 1208 N N . GLY A 1 155 ? 2.176 -10.949 20.338 1.00 44.97 155 GLY A N 1
ATOM 1209 C CA . GLY A 1 155 ? 2.719 -9.585 20.269 1.00 44.97 155 GLY A CA 1
ATOM 1210 C C . GLY A 1 155 ? 1.749 -8.536 19.735 1.00 44.97 155 GLY A C 1
ATOM 1211 O O . GLY A 1 155 ? 1.913 -8.050 18.613 1.00 44.97 155 GLY A O 1
ATOM 1212 N N . GLU A 1 156 ? 0.778 -8.131 20.563 1.00 44.03 156 GLU A N 1
ATOM 1213 C CA . GLU A 1 156 ? 0.003 -6.915 20.290 1.00 44.03 156 GLU A CA 1
ATOM 1214 C C . GLU A 1 156 ? 0.915 -5.665 20.181 1.00 44.03 156 GLU A C 1
ATOM 1216 O O . GLU A 1 156 ? 2.097 -5.691 20.512 1.00 44.03 156 GLU A O 1
ATOM 1221 N N . CYS A 1 157 ? 0.397 -4.609 19.548 1.00 40.59 157 CYS A N 1
ATOM 1222 C CA . CYS A 1 157 ? 1.189 -3.582 18.861 1.00 40.59 157 CYS A CA 1
ATOM 1223 C C . CYS A 1 157 ? 0.314 -2.412 18.339 1.00 40.59 157 CYS A C 1
ATOM 1225 O O . CYS A 1 157 ? -0.734 -2.656 17.753 1.00 40.59 157 CYS A O 1
ATOM 1227 N N . PRO A 1 158 ? 0.720 -1.142 18.391 1.00 41.53 158 PRO A N 1
ATOM 1228 C CA . PRO A 1 158 ? -0.180 -0.025 18.101 1.00 41.53 158 PRO A CA 1
ATOM 1229 C C . PRO A 1 158 ? -0.863 -0.018 16.719 1.00 41.53 158 PRO A C 1
ATOM 1231 O O . PRO A 1 158 ? -0.222 -0.159 15.672 1.00 41.53 158 PRO A O 1
ATOM 1234 N N . LEU A 1 159 ? -2.161 0.312 16.719 1.00 36.69 159 LEU A N 1
ATOM 1235 C CA . LEU A 1 159 ? -2.842 0.871 15.549 1.00 36.69 159 LEU A CA 1
ATOM 1236 C C . LEU A 1 159 ? -2.181 2.222 15.222 1.00 36.69 159 LEU A C 1
ATOM 1238 O O . LEU A 1 159 ? -2.204 3.151 16.028 1.00 36.69 159 LEU A O 1
ATOM 1242 N N . VAL A 1 160 ? -1.508 2.292 14.072 1.00 40.53 160 VAL A N 1
ATOM 1243 C CA . VAL A 1 160 ? -0.620 3.405 13.703 1.00 40.53 160 VAL A CA 1
ATOM 1244 C C . VAL A 1 160 ? -1.429 4.614 13.223 1.00 40.53 160 VAL A C 1
ATOM 1246 O O . VAL A 1 160 ? -1.901 4.628 12.087 1.00 40.53 160 VAL A O 1
ATOM 1249 N N . VAL A 1 161 ? -1.554 5.628 14.087 1.00 39.97 161 VAL A N 1
ATOM 1250 C CA . VAL A 1 161 ? -2.209 6.926 13.798 1.00 39.97 161 VAL A CA 1
ATOM 1251 C C . VAL A 1 161 ? -1.188 8.036 13.455 1.00 39.97 161 VAL A C 1
ATOM 1253 O O . VAL A 1 161 ? -1.565 9.145 13.093 1.00 39.97 161 VAL A O 1
ATOM 1256 N N . ASP A 1 162 ? 0.119 7.751 13.516 1.00 41.38 162 ASP A N 1
ATOM 1257 C CA . ASP A 1 162 ? 1.192 8.669 13.103 1.00 41.38 162 ASP A CA 1
ATOM 1258 C C . ASP A 1 162 ? 2.171 7.990 12.130 1.00 41.38 162 ASP A C 1
ATOM 1260 O O . ASP A 1 162 ? 2.605 6.857 12.321 1.00 41.38 162 ASP A O 1
ATOM 1264 N N . THR A 1 163 ? 2.562 8.734 11.099 1.00 43.41 163 THR A N 1
ATOM 1265 C CA . THR A 1 163 ? 3.586 8.395 10.102 1.00 43.41 163 THR A CA 1
ATOM 1266 C C . THR A 1 163 ? 4.935 7.957 10.680 1.00 43.41 163 THR A C 1
ATOM 1268 O O . THR A 1 163 ? 5.642 7.190 10.026 1.00 43.41 163 THR A O 1
ATOM 1271 N N . LYS A 1 164 ? 5.303 8.417 11.885 1.00 39.75 164 LYS A N 1
ATOM 1272 C CA . LYS A 1 164 ? 6.590 8.095 12.527 1.00 39.75 164 LYS A CA 1
ATOM 1273 C C . LYS A 1 164 ? 6.550 6.837 13.399 1.00 39.75 164 LYS A C 1
ATOM 1275 O O . LYS A 1 164 ? 7.608 6.311 13.742 1.00 39.75 164 LYS A O 1
ATOM 1280 N N . SER A 1 165 ? 5.370 6.322 13.751 1.00 43.50 165 SER A N 1
ATOM 1281 C CA . SER A 1 165 ? 5.246 5.127 14.593 1.00 43.50 165 SER A CA 1
ATOM 1282 C C . SER A 1 165 ? 5.419 3.852 13.761 1.00 43.50 165 SER A C 1
ATOM 1284 O O . SER A 1 165 ? 4.560 3.471 12.965 1.00 43.50 165 SER A O 1
ATOM 1286 N N . GLN A 1 166 ? 6.539 3.153 13.945 1.00 40.47 166 GLN A N 1
ATOM 1287 C CA . GLN A 1 166 ? 6.809 1.912 13.224 1.00 40.47 166 GLN A CA 1
ATOM 1288 C C . GLN A 1 166 ? 5.945 0.768 13.777 1.00 40.47 166 GLN A C 1
ATOM 1290 O O . GLN A 1 166 ? 6.099 0.378 14.931 1.00 40.47 166 GLN A O 1
ATOM 1295 N N . SER A 1 167 ? 5.065 0.177 12.957 1.00 40.72 167 SER A N 1
ATOM 1296 C CA . SER A 1 167 ? 4.313 -1.004 13.409 1.00 40.72 167 SER A CA 1
ATOM 1297 C C . SER A 1 167 ? 5.267 -2.194 13.601 1.00 40.72 167 SER A C 1
ATOM 1299 O O . SER A 1 167 ? 5.946 -2.645 12.670 1.00 40.72 167 SER A O 1
ATOM 1301 N N . CYS A 1 168 ? 5.302 -2.720 14.815 1.00 41.12 168 CYS A N 1
ATOM 1302 C CA . CYS A 1 168 ? 5.828 -4.039 15.144 1.00 41.12 168 CYS A CA 1
ATOM 1303 C C . CYS A 1 168 ? 5.222 -5.104 14.209 1.00 41.12 168 CYS A C 1
ATOM 1305 O O . CYS A 1 168 ? 4.061 -5.023 13.804 1.00 41.12 168 CYS A O 1
ATOM 1307 N N . GLY A 1 169 ? 6.047 -6.077 13.816 1.00 42.88 169 GLY A N 1
ATOM 1308 C CA . GLY A 1 169 ? 5.695 -7.120 12.846 1.00 42.88 169 GLY A CA 1
ATOM 1309 C C . GLY A 1 169 ? 5.381 -8.478 13.475 1.00 42.88 169 GLY A C 1
ATOM 1310 O O . GLY A 1 169 ? 5.512 -9.485 12.787 1.00 42.88 169 GLY A O 1
ATOM 1311 N N . ASN A 1 170 ? 5.024 -8.517 14.762 1.00 39.88 170 ASN A N 1
ATOM 1312 C CA . ASN A 1 170 ? 4.923 -9.747 15.553 1.00 39.88 170 ASN A CA 1
ATOM 1313 C C . ASN A 1 170 ? 3.468 -10.165 15.803 1.00 39.88 170 ASN A C 1
ATOM 1315 O O . ASN A 1 170 ? 3.060 -10.357 16.937 1.00 39.88 170 ASN A O 1
ATOM 1319 N N . SER A 1 171 ? 2.733 -10.392 14.710 1.00 40.88 171 SER A N 1
ATOM 1320 C CA . SER A 1 171 ? 1.399 -11.010 14.697 1.00 40.88 171 SER A CA 1
ATOM 1321 C C . SER A 1 171 ? 0.215 -10.103 15.075 1.00 40.88 171 SER A C 1
ATOM 1323 O O . SER A 1 171 ? -0.089 -9.854 16.235 1.00 40.88 171 SER A O 1
ATOM 1325 N N . ARG A 1 172 ? -0.519 -9.669 14.043 1.00 51.31 172 ARG A N 1
ATOM 1326 C CA . ARG A 1 172 ? -1.934 -9.276 14.115 1.00 51.31 172 ARG A CA 1
ATOM 1327 C C . ARG A 1 172 ? -2.597 -9.422 12.754 1.00 51.31 172 ARG A C 1
ATOM 1329 O O . ARG A 1 172 ? -1.920 -9.352 11.728 1.00 51.31 172 ARG A O 1
ATOM 1336 N N . PHE A 1 173 ? -3.922 -9.523 12.773 1.00 56.66 173 PHE A N 1
ATOM 1337 C CA . PHE A 1 173 ? -4.774 -9.480 11.589 1.00 56.66 173 PHE A CA 1
ATOM 1338 C C . PHE A 1 173 ? -4.504 -8.217 10.765 1.00 56.66 173 PHE A C 1
ATOM 1340 O O . PHE A 1 173 ? -4.672 -7.085 11.226 1.00 56.66 173 PHE A O 1
ATOM 1347 N N . GLY A 1 174 ? -4.017 -8.432 9.545 1.00 66.56 174 GLY A N 1
ATOM 1348 C CA . GLY A 1 174 ? -3.663 -7.393 8.586 1.00 66.56 174 GLY A CA 1
ATOM 1349 C C . GLY A 1 174 ? -4.547 -7.437 7.344 1.00 66.56 174 GLY A C 1
ATOM 1350 O O . GLY A 1 174 ? -5.502 -8.202 7.254 1.00 66.56 174 GLY A O 1
ATOM 1351 N N . CYS A 1 175 ? -4.210 -6.620 6.347 1.00 82.56 175 CYS A N 1
ATOM 1352 C CA . CYS A 1 175 ? -4.706 -6.860 4.997 1.00 82.56 175 CYS A CA 1
ATOM 1353 C C . CYS A 1 175 ? -4.017 -8.115 4.439 1.00 82.56 175 CYS A C 1
ATOM 1355 O O . CYS A 1 175 ? -2.800 -8.235 4.572 1.00 82.56 175 CYS A O 1
ATOM 1357 N N . TRP A 1 176 ? -4.759 -9.007 3.777 1.00 88.44 176 TRP A N 1
ATOM 1358 C CA . TRP A 1 176 ? -4.223 -10.274 3.249 1.00 88.44 176 TRP A CA 1
ATOM 1359 C C . TRP A 1 176 ? -3.055 -10.090 2.263 1.00 88.44 176 TRP A C 1
ATOM 1361 O O . TRP A 1 176 ? -2.287 -11.012 2.039 1.00 88.44 176 TRP A O 1
ATOM 1371 N N . THR A 1 177 ? -2.881 -8.893 1.695 1.00 90.94 177 THR A N 1
ATOM 1372 C CA . THR A 1 177 ? -1.757 -8.511 0.825 1.00 90.94 177 THR A CA 1
ATOM 1373 C C . THR A 1 177 ? -0.487 -8.080 1.584 1.00 90.94 177 THR A C 1
ATOM 1375 O O . THR A 1 177 ? 0.452 -7.560 0.978 1.00 90.94 177 THR A O 1
ATOM 1378 N N . CYS A 1 178 ? -0.428 -8.226 2.914 1.00 89.44 178 CYS A N 1
ATOM 1379 C CA . CYS A 1 178 ? 0.662 -7.689 3.731 1.00 89.44 178 CYS A CA 1
ATOM 1380 C C . CYS A 1 178 ? 1.978 -8.477 3.586 1.00 89.44 178 CYS A C 1
ATOM 1382 O O . CYS A 1 178 ? 2.153 -9.567 4.134 1.00 89.44 178 CYS A O 1
ATOM 1384 N N . THR A 1 179 ? 2.964 -7.863 2.933 1.00 90.38 179 THR A N 1
ATOM 1385 C CA . THR A 1 179 ? 4.328 -8.395 2.746 1.00 90.38 179 THR A CA 1
ATOM 1386 C C . THR A 1 179 ? 5.344 -7.915 3.795 1.00 90.38 179 THR A C 1
ATOM 1388 O O . THR A 1 179 ? 6.534 -8.191 3.677 1.00 90.38 179 THR A O 1
ATOM 1391 N N . VAL A 1 180 ? 4.913 -7.187 4.835 1.00 86.44 180 VAL A N 1
ATOM 1392 C CA . VAL A 1 180 ? 5.818 -6.683 5.896 1.00 86.44 180 VAL A CA 1
ATOM 1393 C C . VAL A 1 180 ? 6.242 -7.794 6.868 1.00 86.44 180 VAL A C 1
ATOM 1395 O O . VAL A 1 180 ? 7.344 -7.751 7.423 1.00 86.44 180 VAL A O 1
ATOM 1398 N N . VAL A 1 181 ? 5.367 -8.780 7.073 1.00 82.62 181 VAL A N 1
ATOM 1399 C CA . VAL A 1 181 ? 5.652 -10.038 7.781 1.00 82.62 181 VAL A CA 1
ATOM 1400 C C . VAL A 1 181 ? 6.201 -11.077 6.798 1.00 82.62 181 VAL A C 1
ATOM 1402 O O . VAL A 1 181 ? 5.984 -10.955 5.595 1.00 82.62 181 VAL A O 1
ATOM 1405 N N . SER A 1 182 ? 6.903 -12.108 7.271 1.00 82.62 182 SER A N 1
ATOM 1406 C CA . SER A 1 182 ? 7.370 -13.195 6.393 1.00 82.62 182 SER A CA 1
ATOM 1407 C C . SER A 1 182 ? 6.258 -14.184 6.048 1.00 82.62 182 SER A C 1
ATOM 1409 O O . SER A 1 182 ? 6.096 -14.524 4.881 1.00 82.62 182 SER A O 1
ATOM 1411 N N . LYS A 1 183 ? 5.447 -14.575 7.037 1.00 81.88 183 LYS A N 1
ATOM 1412 C CA . LYS A 1 183 ? 4.268 -15.441 6.887 1.00 81.88 183 LYS A CA 1
ATOM 1413 C C . LYS A 1 183 ? 3.029 -14.751 7.447 1.00 81.88 183 LYS A C 1
ATOM 1415 O O . LYS A 1 183 ? 3.108 -14.129 8.508 1.00 81.88 183 LYS A O 1
ATOM 1420 N N . ASP A 1 184 ? 1.897 -14.889 6.765 1.00 82.19 184 ASP A N 1
ATOM 1421 C CA . ASP A 1 184 ? 0.611 -14.378 7.243 1.00 82.19 184 ASP A CA 1
ATOM 1422 C C . ASP A 1 184 ? -0.099 -15.446 8.098 1.00 82.19 184 ASP A C 1
ATOM 1424 O O . ASP A 1 184 ? -0.772 -16.336 7.581 1.00 82.19 184 ASP A O 1
ATOM 1428 N N . ARG A 1 185 ? 0.111 -15.397 9.423 1.00 77.62 185 ARG A N 1
ATOM 1429 C CA . ARG A 1 185 ? -0.461 -16.377 10.372 1.00 77.62 185 ARG A CA 1
ATOM 1430 C C . ARG A 1 185 ? -1.994 -16.389 10.359 1.00 77.62 185 ARG A C 1
ATOM 1432 O O . ARG A 1 185 ? -2.584 -17.442 10.564 1.00 77.62 185 ARG A O 1
ATOM 1439 N N . ALA A 1 186 ? -2.614 -15.239 10.102 1.00 76.19 186 ALA A N 1
ATOM 1440 C CA . ALA A 1 186 ? -4.061 -15.087 10.037 1.00 76.19 186 ALA A CA 1
ATOM 1441 C C . ALA A 1 186 ? -4.649 -15.853 8.843 1.00 76.19 186 ALA A C 1
ATOM 1443 O O . ALA A 1 186 ? -5.585 -16.632 9.003 1.00 76.19 186 ALA A O 1
ATOM 1444 N N . LEU A 1 187 ? -4.063 -15.670 7.658 1.00 81.00 187 LEU A N 1
ATOM 1445 C CA . LEU A 1 187 ? -4.499 -16.349 6.441 1.00 81.00 187 LEU A CA 1
ATOM 1446 C C . LEU A 1 187 ? -4.215 -17.860 6.488 1.00 81.00 187 LEU A C 1
ATOM 1448 O O . LEU A 1 187 ? -5.037 -18.646 6.029 1.00 81.00 187 LEU A O 1
ATOM 1452 N N . HIS A 1 188 ? -3.092 -18.268 7.093 1.00 82.25 188 HIS A N 1
ATOM 1453 C CA . HIS A 1 188 ? -2.809 -19.680 7.374 1.00 82.25 188 HIS A CA 1
ATOM 1454 C C . HIS A 1 188 ? -3.858 -20.311 8.299 1.00 82.25 188 HIS A C 1
ATOM 1456 O O . HIS A 1 188 ? -4.416 -21.343 7.940 1.00 82.25 188 HIS A O 1
ATOM 1462 N N . GLY A 1 189 ? -4.173 -19.674 9.434 1.00 78.00 189 GLY A N 1
ATOM 1463 C CA . GLY A 1 189 ? -5.160 -20.189 10.389 1.00 78.00 189 GLY A CA 1
ATOM 1464 C C . GLY A 1 189 ? -6.552 -20.366 9.777 1.00 78.00 189 GLY A C 1
ATOM 1465 O O . GLY A 1 189 ? -7.182 -21.392 10.001 1.00 78.00 189 GLY A O 1
ATOM 1466 N N . LEU A 1 190 ? -6.994 -19.425 8.933 1.00 79.94 190 LEU A N 1
ATOM 1467 C CA . LEU A 1 190 ? -8.271 -19.529 8.211 1.00 79.94 190 LEU A CA 1
ATOM 1468 C C . LEU A 1 190 ? -8.296 -20.699 7.211 1.00 79.94 190 LEU A C 1
ATOM 1470 O O . LEU A 1 190 ? -9.295 -21.406 7.103 1.00 79.94 190 LEU A O 1
ATOM 1474 N N . ILE A 1 191 ? -7.191 -20.939 6.497 1.00 84.75 191 ILE A N 1
ATOM 1475 C CA . ILE A 1 191 ? -7.065 -22.090 5.589 1.00 84.75 191 ILE A CA 1
ATOM 1476 C C . ILE A 1 191 ? -7.056 -23.407 6.383 1.00 84.75 191 ILE A C 1
ATOM 1478 O O . ILE A 1 191 ? -7.695 -24.371 5.972 1.00 84.75 191 ILE A O 1
ATOM 1482 N N . GLU A 1 192 ? -6.366 -23.448 7.525 1.00 80.81 192 GLU A N 1
ATOM 1483 C CA . GLU A 1 192 ? -6.317 -24.608 8.427 1.00 80.81 192 GLU A CA 1
ATOM 1484 C C . GLU A 1 192 ? -7.670 -24.883 9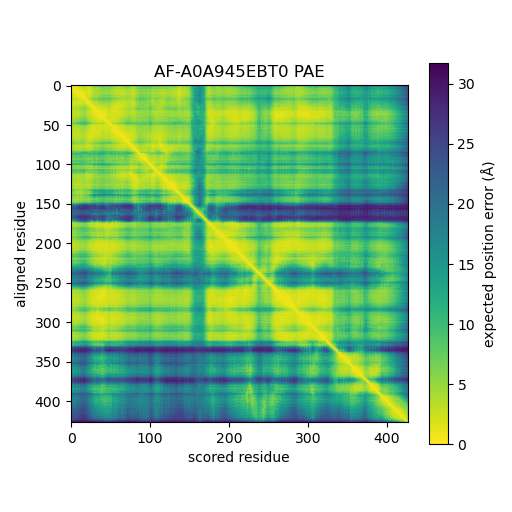.110 1.00 80.81 192 GLU A C 1
ATOM 1486 O O . GLU A 1 192 ? -7.996 -26.044 9.352 1.00 80.81 192 GLU A O 1
ATOM 1491 N N . SER A 1 193 ? -8.501 -23.857 9.336 1.00 75.00 193 SER A N 1
ATOM 1492 C CA . SER A 1 193 ? -9.883 -23.999 9.818 1.00 75.00 193 SER A CA 1
ATOM 1493 C C . SER A 1 193 ? -10.911 -24.317 8.719 1.00 75.00 193 SER A C 1
ATOM 1495 O O . SER A 1 193 ? -12.100 -24.403 9.019 1.00 75.00 193 SER A O 1
ATOM 1497 N N . GLY A 1 194 ? -10.486 -24.494 7.460 1.00 82.25 194 GLY A N 1
ATOM 1498 C CA . GLY A 1 194 ? -11.328 -24.972 6.354 1.00 82.25 194 GLY A CA 1
ATOM 1499 C C . GLY A 1 194 ? -11.629 -23.968 5.233 1.00 82.25 194 GLY A C 1
ATOM 1500 O O . GLY A 1 194 ? -12.254 -24.347 4.244 1.00 82.25 194 GLY A O 1
ATOM 1501 N N . GLU A 1 195 ? -11.168 -22.715 5.309 1.00 85.00 195 GLU A N 1
ATOM 1502 C CA . GLU A 1 195 ? -11.389 -21.699 4.261 1.00 85.00 195 GLU A CA 1
ATOM 1503 C C . GLU A 1 195 ? -10.401 -21.861 3.084 1.00 85.00 195 GLU A C 1
ATOM 1505 O O . GLU A 1 195 ? -9.652 -20.952 2.715 1.00 85.00 195 GLU A O 1
ATOM 1510 N N . GLU A 1 196 ? -10.374 -23.050 2.473 1.00 89.19 196 GLU A N 1
ATOM 1511 C CA . GLU A 1 196 ? -9.371 -23.440 1.469 1.00 89.19 196 GLU A CA 1
ATOM 1512 C C . GLU A 1 196 ? -9.352 -22.560 0.209 1.00 89.19 196 GLU A C 1
ATOM 1514 O O . GLU A 1 196 ? -8.305 -22.408 -0.424 1.00 89.19 196 GLU A O 1
ATOM 1519 N N . TRP A 1 197 ? -10.471 -21.915 -0.127 1.00 89.88 197 TRP A N 1
ATOM 1520 C CA . TRP A 1 197 ? -10.575 -20.951 -1.231 1.00 89.88 197 TRP A CA 1
ATOM 1521 C C . TRP A 1 197 ? -9.643 -19.738 -1.068 1.00 89.88 197 TRP A C 1
ATOM 1523 O O . TRP A 1 197 ? -9.386 -19.018 -2.031 1.00 89.88 197 TRP A O 1
ATOM 1533 N N . MET A 1 198 ? -9.097 -19.506 0.133 1.00 90.69 198 MET A N 1
ATOM 1534 C CA . MET A 1 198 ? -8.086 -18.478 0.383 1.00 90.69 198 MET A CA 1
ATOM 1535 C C . MET A 1 198 ? -6.662 -18.901 -0.033 1.00 90.69 198 MET A C 1
ATOM 1537 O O . MET A 1 198 ? -5.778 -18.044 -0.131 1.00 90.69 198 MET A O 1
ATOM 1541 N N . ARG A 1 199 ? -6.405 -20.187 -0.333 1.00 93.12 199 ARG A N 1
ATOM 1542 C CA . ARG A 1 199 ? -5.078 -20.690 -0.762 1.00 93.12 199 ARG A CA 1
ATOM 1543 C C . ARG A 1 199 ? -4.473 -19.916 -1.954 1.00 93.12 199 ARG A C 1
ATOM 1545 O O . ARG A 1 199 ? -3.282 -19.598 -1.885 1.00 93.12 199 ARG A O 1
ATOM 1552 N N . PRO A 1 200 ? -5.220 -19.534 -3.015 1.00 95.25 200 PRO A N 1
ATOM 1553 C CA . PRO A 1 200 ? -4.677 -18.732 -4.115 1.00 95.25 200 PRO A CA 1
ATOM 1554 C C . PRO A 1 200 ? -4.289 -17.304 -3.697 1.00 95.25 200 PRO A C 1
ATOM 1556 O O . PRO A 1 200 ? -3.321 -16.759 -4.230 1.00 95.25 200 PRO A O 1
ATOM 1559 N N . LEU A 1 201 ? -4.997 -16.712 -2.724 1.00 94.44 201 LEU A N 1
ATOM 1560 C CA . LEU A 1 201 ? -4.671 -15.394 -2.163 1.00 94.44 201 LEU A CA 1
ATOM 1561 C C . LEU A 1 201 ? -3.350 -15.445 -1.387 1.00 94.44 201 LEU A C 1
ATOM 1563 O O . LEU A 1 201 ? -2.492 -14.584 -1.586 1.00 94.44 201 LEU A O 1
ATOM 1567 N N . LEU A 1 202 ? -3.152 -16.487 -0.570 1.00 93.12 202 LEU A N 1
ATOM 1568 C CA . LEU A 1 202 ? -1.892 -16.731 0.138 1.00 93.12 202 LEU A CA 1
ATOM 1569 C C . LEU A 1 202 ? -0.729 -16.904 -0.849 1.00 93.12 202 LEU A C 1
ATOM 1571 O O . LEU A 1 202 ? 0.273 -16.202 -0.743 1.00 93.12 202 LEU A O 1
ATOM 1575 N N . ALA A 1 203 ? -0.893 -17.751 -1.870 1.00 95.44 203 ALA A N 1
ATOM 1576 C CA . ALA A 1 203 ? 0.132 -17.974 -2.890 1.00 95.44 203 ALA A CA 1
ATOM 1577 C C . ALA A 1 203 ? 0.484 -16.697 -3.682 1.00 95.44 203 ALA A C 1
ATOM 1579 O O . ALA A 1 203 ? 1.646 -16.468 -4.017 1.00 95.44 203 ALA A O 1
ATOM 1580 N N . PHE A 1 204 ? -0.500 -15.839 -3.975 1.00 96.50 204 PHE A N 1
ATOM 1581 C CA . PHE A 1 204 ? -0.266 -14.543 -4.619 1.00 96.50 204 PHE A CA 1
ATOM 1582 C C . PHE A 1 204 ? 0.457 -13.553 -3.691 1.00 96.50 204 PHE A C 1
ATOM 1584 O O . PHE A 1 204 ? 1.376 -12.847 -4.111 1.00 96.50 204 PHE A O 1
ATOM 1591 N N . ARG A 1 205 ? 0.093 -13.530 -2.404 1.00 94.50 205 ARG A N 1
ATOM 1592 C CA . ARG A 1 205 ? 0.779 -12.739 -1.377 1.00 94.50 205 ARG A CA 1
ATOM 1593 C C . ARG A 1 205 ? 2.232 -13.177 -1.185 1.00 94.50 205 ARG A C 1
ATOM 1595 O O . ARG A 1 205 ? 3.106 -12.318 -1.059 1.00 94.50 205 ARG A O 1
ATOM 1602 N N . ASP A 1 206 ? 2.501 -14.477 -1.189 1.00 93.81 206 ASP A N 1
ATOM 1603 C CA . ASP A 1 206 ? 3.853 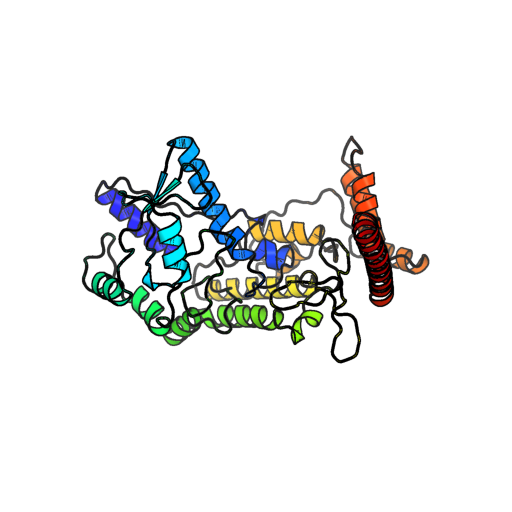-15.016 -1.023 1.00 93.81 206 ASP A CA 1
ATOM 1604 C C . ASP A 1 206 ? 4.737 -14.728 -2.243 1.00 93.81 206 ASP A C 1
ATOM 1606 O O . ASP A 1 206 ? 5.916 -14.418 -2.080 1.00 93.81 206 ASP A O 1
ATOM 1610 N N . GLU A 1 207 ? 4.172 -14.696 -3.453 1.00 95.25 207 GLU A N 1
ATOM 1611 C CA . GLU A 1 207 ? 4.870 -14.215 -4.652 1.00 95.25 207 GLU A CA 1
ATOM 1612 C C . GLU A 1 207 ? 5.248 -12.724 -4.540 1.00 95.25 207 GLU A C 1
ATOM 1614 O O . GLU A 1 207 ? 6.395 -12.346 -4.805 1.00 95.25 207 GLU A O 1
ATOM 1619 N N . MET A 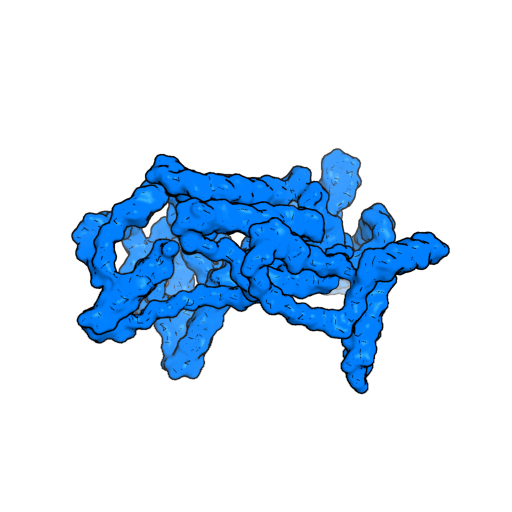1 208 ? 4.326 -11.870 -4.071 1.00 94.38 208 MET A N 1
ATOM 1620 C CA . MET A 1 208 ? 4.636 -10.461 -3.794 1.00 94.38 208 MET A CA 1
ATOM 1621 C C . MET A 1 208 ? 5.729 -10.324 -2.720 1.00 94.38 208 MET A C 1
ATOM 1623 O O . MET A 1 208 ? 6.650 -9.520 -2.886 1.00 94.38 208 MET A O 1
ATOM 1627 N N . TYR A 1 209 ? 5.690 -11.130 -1.654 1.00 92.81 209 TYR A N 1
ATOM 1628 C CA . TYR A 1 209 ? 6.735 -11.158 -0.624 1.00 92.81 209 TYR A CA 1
ATOM 1629 C C . TYR A 1 209 ? 8.093 -11.608 -1.188 1.00 92.81 209 TYR A C 1
ATOM 1631 O O . TYR A 1 209 ? 9.104 -10.942 -0.945 1.00 92.81 209 TYR A O 1
ATOM 1639 N N . PHE A 1 210 ? 8.126 -12.671 -1.994 1.00 93.00 210 PHE A N 1
ATOM 1640 C CA . PHE A 1 210 ? 9.329 -13.178 -2.659 1.00 93.00 210 PHE A CA 1
ATOM 1641 C C . PHE A 1 210 ? 9.967 -12.115 -3.568 1.00 93.00 210 PHE A C 1
ATOM 1643 O O . PHE A 1 210 ? 11.171 -11.874 -3.497 1.00 93.00 210 PHE A O 1
ATOM 1650 N N . SER A 1 211 ? 9.154 -11.379 -4.335 1.00 92.69 211 SER A N 1
ATOM 1651 C CA . SER A 1 211 ? 9.623 -10.277 -5.193 1.00 92.69 211 SER A CA 1
ATOM 1652 C C . SER A 1 211 ? 10.284 -9.109 -4.439 1.00 92.69 211 SER A C 1
ATOM 1654 O O . SER A 1 211 ? 10.988 -8.298 -5.045 1.00 92.69 211 SER A O 1
ATOM 1656 N N . SER A 1 212 ? 10.037 -8.990 -3.128 1.00 87.88 212 SER A N 1
ATOM 1657 C CA . SER A 1 212 ? 10.576 -7.917 -2.284 1.00 87.88 212 SER A CA 1
ATOM 1658 C C . SER A 1 212 ? 11.951 -8.237 -1.679 1.00 87.88 212 SER A C 1
ATOM 1660 O O . SER A 1 212 ? 12.639 -7.313 -1.222 1.00 87.88 212 SER A O 1
ATOM 1662 N N . GLN A 1 213 ? 12.368 -9.511 -1.704 1.00 88.56 213 GLN A N 1
ATOM 1663 C CA . GLN A 1 213 ? 13.641 -9.948 -1.127 1.00 88.56 213 GLN A CA 1
ATOM 1664 C C . GLN A 1 213 ? 14.841 -9.385 -1.908 1.00 88.56 213 GLN A C 1
ATOM 1666 O O . GLN A 1 213 ? 14.739 -9.245 -3.131 1.00 88.56 213 GLN A O 1
ATOM 1671 N N . PRO A 1 214 ? 15.956 -9.017 -1.241 1.00 85.06 214 PRO A N 1
ATOM 1672 C CA . PRO A 1 214 ? 17.130 -8.404 -1.869 1.00 85.06 214 PRO A CA 1
ATOM 1673 C C . PRO A 1 214 ? 17.593 -9.072 -3.168 1.00 85.06 214 PRO A C 1
ATOM 1675 O O . PRO A 1 214 ? 17.667 -8.394 -4.191 1.00 85.06 214 PRO A O 1
ATOM 1678 N N . GLU A 1 215 ? 17.799 -10.384 -3.128 1.00 86.31 215 GLU A N 1
ATOM 1679 C CA . GLU A 1 215 ? 18.271 -11.250 -4.209 1.00 86.31 215 GLU A CA 1
ATOM 1680 C C . GLU A 1 215 ? 17.345 -11.259 -5.436 1.00 86.31 215 GLU A C 1
ATOM 1682 O O . GLU A 1 215 ? 17.787 -11.421 -6.570 1.00 86.31 215 GLU A O 1
ATOM 1687 N N . ASN A 1 216 ? 16.050 -11.009 -5.233 1.00 89.19 216 ASN A N 1
ATOM 1688 C CA . ASN A 1 216 ? 15.048 -11.015 -6.294 1.00 89.19 216 ASN A CA 1
ATOM 1689 C C . ASN A 1 216 ? 14.820 -9.633 -6.927 1.00 89.19 216 ASN A C 1
ATOM 1691 O O . ASN A 1 216 ? 14.193 -9.544 -7.987 1.00 89.19 216 ASN A O 1
ATOM 1695 N N . LYS A 1 217 ? 15.304 -8.538 -6.321 1.00 85.56 217 LYS A N 1
ATOM 1696 C CA . LYS A 1 217 ? 14.941 -7.169 -6.742 1.00 85.56 217 LYS A CA 1
ATOM 1697 C C . LYS A 1 217 ? 15.269 -6.889 -8.207 1.00 85.56 217 LYS A C 1
ATOM 1699 O O . LYS A 1 217 ? 14.404 -6.351 -8.888 1.00 85.56 217 LYS A O 1
ATOM 1704 N N . ALA A 1 218 ? 16.442 -7.287 -8.699 1.00 83.31 218 ALA A N 1
ATOM 1705 C CA . ALA A 1 218 ? 16.843 -7.063 -10.094 1.00 83.31 218 ALA A CA 1
ATOM 1706 C C . ALA A 1 218 ? 15.918 -7.774 -11.107 1.00 83.31 218 ALA A C 1
ATOM 1708 O O . ALA A 1 218 ? 15.609 -7.236 -12.170 1.00 83.31 218 ALA A O 1
ATOM 1709 N N . LYS A 1 219 ? 15.395 -8.958 -10.754 1.00 88.94 219 LYS A N 1
ATOM 1710 C CA . LYS A 1 219 ? 14.467 -9.727 -11.601 1.00 88.94 219 LYS A CA 1
ATOM 1711 C C . LYS A 1 219 ? 13.105 -9.044 -11.748 1.00 88.94 219 LYS A C 1
ATOM 1713 O O . LYS A 1 219 ? 12.524 -9.060 -12.833 1.00 88.94 219 LYS A O 1
ATOM 1718 N N . TYR A 1 220 ? 12.580 -8.466 -10.665 1.00 91.69 220 TYR A N 1
ATOM 1719 C CA . TYR A 1 220 ? 11.220 -7.912 -10.638 1.00 91.69 220 TYR A CA 1
ATOM 1720 C C . TYR A 1 220 ? 11.151 -6.393 -10.839 1.00 91.69 220 TYR A C 1
ATOM 1722 O O . TYR A 1 220 ? 10.115 -5.897 -11.286 1.00 91.69 220 TYR A O 1
ATOM 1730 N N . ARG A 1 221 ? 12.214 -5.643 -10.527 1.00 90.94 221 ARG A N 1
ATOM 1731 C CA . ARG A 1 221 ? 12.207 -4.174 -10.493 1.00 90.94 221 ARG A CA 1
ATOM 1732 C C . ARG A 1 221 ? 13.113 -3.569 -11.558 1.00 90.94 221 ARG A C 1
ATOM 1734 O O . ARG A 1 221 ? 14.226 -4.030 -11.781 1.00 90.94 221 ARG A O 1
ATOM 1741 N N . ASN A 1 222 ? 12.621 -2.495 -12.160 1.00 88.00 222 ASN A N 1
ATOM 1742 C CA . ASN A 1 222 ? 13.334 -1.651 -13.102 1.00 88.00 222 ASN A CA 1
ATOM 1743 C C . ASN A 1 222 ? 14.543 -0.988 -12.416 1.00 88.00 222 ASN A C 1
ATOM 1745 O O . ASN A 1 222 ? 14.478 -0.635 -11.237 1.00 88.00 222 ASN A O 1
ATOM 1749 N N . VAL A 1 223 ? 15.643 -0.810 -13.146 1.00 85.62 223 VAL A N 1
ATOM 1750 C CA . VAL A 1 223 ? 16.850 -0.120 -12.657 1.00 85.62 223 VAL A CA 1
ATOM 1751 C C . VAL A 1 223 ? 16.585 1.383 -12.501 1.00 85.62 223 VAL A C 1
ATOM 1753 O O . VAL A 1 223 ? 17.003 1.998 -11.520 1.00 85.62 223 VAL A O 1
ATOM 1756 N N . LYS A 1 224 ? 15.826 1.973 -13.433 1.00 85.25 224 LYS A N 1
ATOM 1757 C CA . LYS A 1 224 ? 15.477 3.398 -13.438 1.00 85.25 224 LYS A CA 1
ATOM 1758 C C . LYS A 1 224 ? 14.308 3.657 -12.495 1.00 85.25 224 LYS A C 1
ATOM 1760 O O . LYS A 1 224 ? 13.295 2.963 -12.514 1.00 85.25 224 LYS A O 1
ATOM 1765 N N . ARG A 1 225 ? 14.406 4.693 -11.674 1.00 86.12 225 ARG A N 1
ATOM 1766 C CA . ARG A 1 225 ? 13.344 5.194 -10.785 1.00 86.12 225 ARG A CA 1
ATOM 1767 C C . ARG A 1 225 ? 12.235 5.846 -11.623 1.00 86.12 225 ARG A C 1
ATOM 1769 O O . ARG A 1 225 ? 12.481 6.202 -12.765 1.00 86.12 225 ARG A O 1
ATOM 1776 N N . ARG A 1 226 ? 11.034 6.090 -11.068 1.00 81.31 226 ARG A N 1
ATOM 1777 C CA . ARG A 1 226 ? 9.934 6.793 -11.793 1.00 81.31 226 ARG A CA 1
ATOM 1778 C C . ARG A 1 226 ? 10.280 8.229 -12.239 1.00 81.31 226 ARG A C 1
ATOM 1780 O O . ARG A 1 226 ? 9.519 8.834 -12.978 1.00 81.31 226 ARG A O 1
ATOM 1787 N N . SER A 1 227 ? 11.412 8.777 -11.806 1.00 77.56 227 SER A N 1
ATOM 1788 C CA . SER A 1 227 ? 12.020 10.001 -12.341 1.00 77.56 227 SER A CA 1
ATOM 1789 C C . SER A 1 227 ? 12.753 9.794 -13.681 1.00 77.56 227 SER A C 1
ATOM 1791 O O . SER A 1 227 ? 13.355 10.740 -14.180 1.00 77.56 227 SER A O 1
ATOM 1793 N N . GLY A 1 228 ? 12.759 8.576 -14.238 1.00 73.94 228 GLY A N 1
ATOM 1794 C CA . GLY A 1 228 ? 13.561 8.178 -15.400 1.00 73.94 228 GLY A CA 1
ATOM 1795 C C . GLY A 1 228 ? 15.063 8.086 -15.109 1.00 73.94 228 GLY A C 1
ATOM 1796 O O . GLY A 1 228 ? 15.864 8.051 -16.035 1.00 73.94 228 GLY A O 1
ATOM 1797 N N . LYS A 1 229 ? 15.453 8.091 -13.830 1.00 79.00 229 LYS A N 1
ATOM 1798 C CA . LYS A 1 229 ? 16.836 8.255 -13.370 1.00 79.00 229 LYS A CA 1
ATOM 1799 C C . LYS A 1 229 ? 17.354 7.032 -12.625 1.00 79.00 229 LYS A C 1
ATOM 1801 O O . LYS A 1 229 ? 16.594 6.414 -11.881 1.00 79.00 229 LYS A O 1
ATOM 1806 N N . ILE A 1 230 ? 18.635 6.707 -12.776 1.00 82.00 230 ILE A N 1
ATOM 1807 C CA . ILE A 1 230 ? 19.316 5.747 -11.898 1.00 82.00 230 ILE A CA 1
ATOM 1808 C C . ILE A 1 230 ? 19.822 6.514 -10.671 1.00 82.00 230 ILE A C 1
ATOM 1810 O O . ILE A 1 230 ? 20.513 7.526 -10.797 1.00 82.00 230 ILE A O 1
ATOM 1814 N N . ASP A 1 231 ? 19.435 6.053 -9.483 1.00 78.81 231 ASP A N 1
ATOM 1815 C CA . ASP A 1 231 ? 19.918 6.579 -8.205 1.00 78.81 231 ASP A CA 1
ATOM 1816 C C . ASP A 1 231 ? 20.918 5.563 -7.633 1.00 78.81 231 ASP A C 1
ATOM 1818 O O . ASP A 1 231 ? 20.557 4.404 -7.416 1.00 78.81 231 ASP A O 1
ATOM 1822 N N . VAL A 1 232 ? 22.160 5.977 -7.377 1.00 81.44 232 VAL A N 1
ATOM 1823 C CA . VAL A 1 232 ? 23.157 5.149 -6.676 1.00 81.44 232 VAL A CA 1
ATOM 1824 C C . VAL A 1 232 ? 22.824 5.052 -5.183 1.00 81.44 232 VAL A C 1
ATOM 1826 O O . VAL A 1 232 ? 22.236 5.965 -4.597 1.00 81.44 232 VAL A O 1
ATOM 1829 N N . GLN A 1 233 ? 23.148 3.923 -4.558 1.00 78.31 233 GLN A N 1
ATOM 1830 C CA . GLN A 1 233 ? 22.979 3.727 -3.125 1.00 78.31 233 GLN A CA 1
ATOM 1831 C C . GLN A 1 233 ? 24.218 4.237 -2.392 1.00 78.31 233 GLN A C 1
ATOM 1833 O O . GLN A 1 233 ? 25.341 3.863 -2.718 1.00 78.31 233 GLN A O 1
ATOM 1838 N N . THR A 1 234 ? 23.997 5.067 -1.374 1.00 77.44 234 THR A N 1
ATOM 1839 C CA . THR A 1 234 ? 25.055 5.469 -0.451 1.00 77.44 234 THR A CA 1
ATOM 1840 C C . THR A 1 234 ? 25.076 4.600 0.800 1.00 77.44 234 THR A C 1
ATOM 1842 O O . THR A 1 234 ? 24.045 4.050 1.219 1.00 77.44 234 THR A O 1
ATOM 1845 N N . ARG A 1 235 ? 26.270 4.479 1.383 1.00 76.94 235 ARG A N 1
ATOM 1846 C CA . ARG A 1 235 ? 26.568 3.673 2.566 1.00 76.94 235 ARG A CA 1
ATOM 1847 C C . ARG A 1 235 ? 25.721 4.120 3.757 1.00 76.94 235 ARG A C 1
ATOM 1849 O O . ARG A 1 235 ? 25.472 5.309 3.959 1.00 76.94 235 ARG A O 1
ATOM 1856 N N . PHE A 1 236 ? 25.259 3.156 4.549 1.00 76.38 236 PHE A N 1
ATOM 1857 C CA . PHE A 1 236 ? 24.525 3.415 5.786 1.00 76.38 236 PHE A CA 1
ATOM 1858 C C . PHE A 1 236 ? 25.387 3.075 7.001 1.00 76.38 236 PHE A C 1
ATOM 1860 O O . PHE A 1 236 ? 25.827 1.937 7.152 1.00 76.38 236 PHE A O 1
ATOM 1867 N N . GLU A 1 237 ? 25.562 4.048 7.886 1.00 73.75 237 GLU A N 1
ATOM 1868 C CA . GLU A 1 237 ? 26.291 3.921 9.141 1.00 73.75 237 GLU A CA 1
ATOM 1869 C C . GLU A 1 237 ? 25.316 3.970 10.329 1.00 73.75 237 GLU A C 1
ATOM 1871 O O . GLU A 1 237 ? 24.562 4.944 10.479 1.00 73.75 237 GLU A O 1
ATOM 1876 N N . PRO A 1 238 ? 25.295 2.938 11.196 1.00 66.06 238 PRO A N 1
ATOM 1877 C CA . PRO A 1 238 ? 24.460 2.932 12.391 1.00 66.06 238 PRO A CA 1
ATOM 1878 C C . PRO A 1 238 ? 24.723 4.155 13.282 1.00 66.06 238 PRO A C 1
ATOM 1880 O O . PRO A 1 238 ? 25.851 4.416 13.681 1.00 66.06 238 PRO A O 1
ATOM 1883 N N . GLY A 1 239 ? 23.666 4.903 13.607 1.00 68.94 239 GLY A N 1
ATOM 1884 C CA . GLY A 1 239 ? 23.735 6.110 14.442 1.00 68.94 239 GLY A CA 1
ATOM 1885 C C . GLY A 1 239 ? 23.973 7.419 13.678 1.00 68.94 239 GLY A C 1
ATOM 1886 O O . GLY A 1 239 ? 23.471 8.449 14.118 1.00 68.94 239 GLY A O 1
ATOM 1887 N N . VAL A 1 240 ? 24.641 7.383 12.519 1.00 66.88 240 VAL A N 1
ATOM 1888 C CA . VAL A 1 240 ? 24.917 8.574 11.685 1.00 66.88 240 VAL A CA 1
ATOM 1889 C C . VAL A 1 240 ? 23.884 8.731 10.560 1.00 66.88 240 VAL A C 1
ATOM 1891 O O . VAL A 1 240 ? 23.452 9.843 10.259 1.00 66.88 240 VAL A O 1
ATOM 1894 N N . GLY A 1 241 ? 23.425 7.622 9.970 1.00 69.50 241 GLY A N 1
ATOM 1895 C CA . GLY A 1 241 ? 22.462 7.615 8.866 1.00 69.50 241 GLY A CA 1
ATOM 1896 C C . GLY A 1 241 ? 23.099 7.199 7.541 1.00 69.50 241 GLY A C 1
ATOM 1897 O O . GLY A 1 241 ? 23.985 6.353 7.512 1.00 69.50 241 GLY A O 1
ATOM 1898 N N . ARG A 1 242 ? 22.622 7.749 6.417 1.00 70.00 242 ARG A N 1
ATOM 1899 C CA . ARG A 1 242 ? 23.277 7.549 5.114 1.00 70.00 242 ARG A CA 1
ATOM 1900 C C . ARG A 1 242 ? 24.362 8.600 4.913 1.00 70.00 242 ARG A C 1
ATOM 1902 O O . ARG A 1 242 ? 24.072 9.786 5.045 1.00 70.00 242 ARG A O 1
ATOM 1909 N N . THR A 1 243 ? 25.571 8.165 4.575 1.00 73.31 243 THR A N 1
ATOM 1910 C CA . THR A 1 243 ? 26.682 9.055 4.211 1.00 73.31 243 THR A CA 1
ATOM 1911 C C . THR A 1 243 ? 26.610 9.411 2.716 1.00 73.31 243 THR A C 1
ATOM 1913 O O . THR A 1 243 ? 25.639 9.067 2.033 1.00 73.31 243 THR A O 1
ATOM 1916 N N . ASN A 1 244 ? 27.623 10.120 2.206 1.00 71.75 244 ASN A N 1
ATOM 1917 C CA . ASN A 1 244 ? 27.789 10.390 0.770 1.00 71.75 244 ASN A CA 1
ATOM 1918 C C . ASN A 1 244 ? 28.675 9.338 0.067 1.00 71.75 244 ASN A C 1
ATOM 1920 O O . ASN A 1 244 ? 28.837 9.393 -1.151 1.00 71.75 244 ASN A O 1
ATOM 1924 N N . GLU A 1 245 ? 29.257 8.395 0.817 1.00 73.75 245 GLU A N 1
ATOM 1925 C CA . GLU A 1 245 ? 30.073 7.313 0.257 1.00 73.75 245 GLU A CA 1
ATOM 1926 C C . GLU A 1 245 ? 29.196 6.352 -0.547 1.00 73.75 245 GLU A C 1
ATOM 1928 O O . GLU A 1 245 ? 28.071 6.052 -0.143 1.00 73.75 245 GLU A O 1
ATOM 1933 N N . LEU A 1 246 ? 29.707 5.838 -1.666 1.00 79.19 246 LEU A N 1
ATOM 1934 C CA . LEU A 1 246 ? 29.012 4.820 -2.454 1.00 79.19 246 LEU A CA 1
ATOM 1935 C C . LEU A 1 246 ? 29.022 3.467 -1.725 1.00 79.19 246 LEU A C 1
ATOM 1937 O O . LEU A 1 246 ? 30.010 3.081 -1.105 1.00 79.19 246 LEU A O 1
ATOM 1941 N N . ASP A 1 247 ? 27.902 2.752 -1.797 1.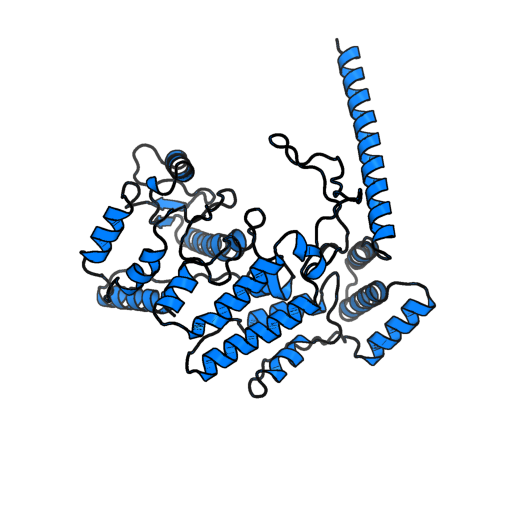00 77.31 247 ASP A N 1
ATOM 1942 C CA . ASP A 1 247 ? 27.763 1.385 -1.297 1.00 77.31 247 ASP A CA 1
ATOM 1943 C C . ASP A 1 247 ? 28.105 0.408 -2.433 1.00 77.31 247 ASP A C 1
ATOM 1945 O O . ASP A 1 247 ? 27.437 0.414 -3.469 1.00 77.31 247 ASP A O 1
ATOM 1949 N N . TYR A 1 248 ? 29.137 -0.415 -2.252 1.00 77.69 248 TYR A N 1
ATOM 1950 C CA . TYR A 1 248 ? 29.611 -1.389 -3.243 1.00 77.69 248 TYR A CA 1
ATOM 1951 C C . TYR A 1 248 ? 29.162 -2.801 -2.871 1.00 77.69 248 TYR A C 1
ATOM 1953 O O . TYR A 1 248 ? 29.074 -3.120 -1.685 1.00 77.69 248 TYR A O 1
ATOM 1961 N N . ASP A 1 249 ? 28.825 -3.642 -3.845 1.00 75.00 249 ASP A N 1
ATOM 1962 C CA . ASP A 1 249 ? 28.606 -5.074 -3.615 1.00 75.00 249 ASP A CA 1
ATOM 1963 C C . ASP A 1 249 ? 29.920 -5.859 -3.466 1.00 75.00 249 ASP A C 1
ATOM 1965 O O . ASP A 1 249 ? 31.015 -5.305 -3.568 1.00 75.00 249 ASP A O 1
ATOM 1969 N N . ASP A 1 250 ? 29.798 -7.156 -3.173 1.00 72.00 250 ASP A N 1
ATOM 1970 C CA . ASP A 1 250 ? 30.935 -8.048 -2.918 1.00 72.00 250 ASP A CA 1
ATOM 1971 C C . ASP A 1 250 ? 31.795 -8.292 -4.181 1.00 72.00 250 ASP A C 1
ATOM 1973 O O . ASP A 1 250 ? 32.906 -8.813 -4.083 1.00 72.00 250 ASP A O 1
ATOM 1977 N N . GLU A 1 251 ? 31.301 -7.891 -5.360 1.00 70.25 251 GLU A N 1
ATOM 1978 C CA . GLU A 1 251 ? 31.992 -7.943 -6.655 1.00 70.25 251 GLU A CA 1
ATOM 1979 C C . GLU A 1 251 ? 32.674 -6.602 -7.007 1.00 70.25 251 GLU A C 1
ATOM 1981 O O . GLU A 1 251 ? 33.400 -6.516 -7.997 1.00 70.25 251 GLU A O 1
ATOM 1986 N N . GLY A 1 252 ? 32.485 -5.561 -6.186 1.00 68.62 252 GLY A N 1
ATOM 1987 C CA . GLY A 1 252 ? 33.069 -4.231 -6.375 1.00 68.62 252 GLY A CA 1
ATOM 1988 C C . GLY A 1 252 ? 32.235 -3.278 -7.238 1.00 68.62 252 GLY A C 1
ATOM 1989 O O . GLY A 1 252 ? 32.715 -2.193 -7.567 1.00 68.62 252 GLY A O 1
ATOM 1990 N N . ASN A 1 253 ? 30.992 -3.625 -7.583 1.00 73.56 253 ASN A N 1
ATOM 1991 C CA . ASN A 1 253 ? 30.103 -2.755 -8.353 1.00 73.56 253 ASN A CA 1
ATOM 1992 C C . ASN A 1 253 ? 29.305 -1.818 -7.436 1.00 73.56 253 ASN A C 1
ATOM 1994 O O . ASN A 1 253 ? 28.921 -2.174 -6.320 1.00 73.56 253 ASN A O 1
ATOM 1998 N N . VAL A 1 254 ? 28.998 -0.608 -7.912 1.00 75.12 254 VAL A N 1
ATOM 1999 C CA . VAL A 1 254 ? 28.177 0.355 -7.159 1.00 75.12 254 VAL A CA 1
ATOM 2000 C C . VAL A 1 254 ? 26.726 -0.123 -7.102 1.00 75.12 254 VAL A C 1
ATOM 2002 O O . VAL A 1 254 ? 26.041 -0.222 -8.125 1.00 75.12 254 VAL A O 1
ATOM 2005 N N . LYS A 1 255 ? 26.207 -0.349 -5.892 1.00 80.69 255 LYS A N 1
ATOM 2006 C CA . LYS A 1 255 ? 24.799 -0.691 -5.683 1.00 80.69 255 LYS A CA 1
ATOM 2007 C C . LYS A 1 255 ? 23.911 0.474 -6.127 1.00 80.69 255 LYS A C 1
ATOM 2009 O O . LYS A 1 255 ? 24.134 1.624 -5.755 1.00 80.69 255 LYS A O 1
ATOM 2014 N N . TYR A 1 256 ? 22.839 0.182 -6.858 1.00 81.94 256 TYR A N 1
ATOM 2015 C CA . TYR A 1 256 ? 21.805 1.158 -7.222 1.00 81.94 256 TYR A CA 1
ATOM 2016 C C . TYR A 1 256 ? 20.527 0.951 -6.398 1.00 81.94 256 TYR A C 1
ATOM 2018 O O . TYR A 1 256 ? 20.259 -0.132 -5.877 1.00 81.94 256 TYR A O 1
ATOM 2026 N N . VAL A 1 257 ? 19.703 1.993 -6.285 1.00 82.56 257 VAL A N 1
ATOM 2027 C CA . VAL A 1 257 ? 18.396 1.948 -5.619 1.00 82.56 257 VAL A CA 1
ATOM 2028 C C . VAL A 1 257 ? 17.329 1.525 -6.636 1.00 82.56 257 VAL A C 1
ATOM 2030 O O . VAL A 1 257 ? 16.992 2.324 -7.511 1.00 82.56 257 VAL A O 1
ATOM 2033 N N . PRO A 1 258 ? 16.715 0.328 -6.527 1.00 85.31 258 PRO A N 1
ATOM 2034 C CA . PRO A 1 258 ? 15.798 -0.144 -7.559 1.00 85.31 258 PRO A CA 1
ATOM 2035 C C . PRO A 1 258 ? 14.551 0.740 -7.714 1.00 85.31 258 PRO A C 1
ATOM 2037 O O . PRO A 1 258 ? 14.005 1.285 -6.741 1.00 85.31 258 PRO A O 1
ATOM 2040 N N . GLY A 1 259 ? 14.081 0.841 -8.954 1.00 88.50 259 GLY A N 1
ATOM 2041 C CA . GLY A 1 259 ? 12.894 1.558 -9.408 1.00 88.50 259 GLY A CA 1
ATOM 2042 C C . GLY A 1 259 ? 11.579 0.781 -9.244 1.00 88.50 259 GLY A C 1
ATOM 2043 O O . GLY A 1 259 ? 11.475 -0.074 -8.358 1.00 88.50 259 GLY A O 1
ATOM 2044 N N . PRO A 1 260 ? 10.523 1.106 -10.011 1.00 93.19 260 PRO A N 1
ATOM 2045 C CA . PRO A 1 260 ? 9.237 0.415 -9.925 1.00 93.19 260 PRO A CA 1
ATOM 2046 C C . PRO A 1 260 ? 9.322 -1.040 -10.420 1.00 93.19 260 PRO A C 1
ATOM 2048 O O . PRO A 1 260 ? 10.302 -1.429 -11.047 1.00 93.19 260 PRO A O 1
ATOM 2051 N N . TYR A 1 261 ? 8.302 -1.857 -10.160 1.00 95.19 261 TYR A N 1
ATOM 2052 C CA . TYR A 1 261 ? 8.151 -3.162 -10.813 1.00 95.19 261 TYR A CA 1
ATOM 2053 C C . TYR A 1 261 ? 8.064 -3.009 -12.339 1.00 95.19 261 TYR A C 1
ATOM 2055 O O . TYR A 1 261 ? 7.332 -2.143 -12.828 1.00 95.19 261 TYR A O 1
ATOM 2063 N N . TRP A 1 262 ? 8.763 -3.878 -13.079 1.00 93.94 262 TRP A N 1
ATOM 2064 C CA . TRP A 1 262 ? 8.697 -3.929 -14.546 1.00 93.94 262 TRP A CA 1
ATOM 2065 C C . TRP A 1 262 ? 7.241 -4.029 -15.026 1.00 93.94 262 TRP A C 1
ATOM 2067 O O . TRP A 1 262 ? 6.432 -4.733 -14.411 1.00 93.94 262 TRP A O 1
ATOM 2077 N N . LEU A 1 263 ? 6.891 -3.383 -16.140 1.00 94.19 263 LEU A N 1
ATOM 2078 C CA . LEU A 1 263 ? 5.521 -3.405 -16.666 1.00 94.19 263 LEU A CA 1
ATOM 2079 C C . LEU A 1 263 ? 5.050 -4.842 -16.948 1.00 94.19 263 LEU A C 1
ATOM 2081 O O . LEU A 1 263 ? 3.933 -5.204 -16.586 1.00 94.19 263 LEU A O 1
ATOM 2085 N N . LYS A 1 264 ? 5.925 -5.707 -17.480 1.00 94.94 264 LYS A N 1
ATOM 2086 C CA . LYS A 1 264 ? 5.628 -7.139 -17.696 1.00 94.94 264 LYS A CA 1
ATOM 2087 C C . LYS A 1 264 ? 5.196 -7.879 -16.418 1.00 94.94 264 LYS A C 1
ATOM 2089 O O . LYS A 1 264 ? 4.301 -8.718 -16.472 1.00 94.94 264 LYS A O 1
ATOM 2094 N N . VAL A 1 265 ? 5.789 -7.541 -15.267 1.00 95.81 265 VAL A N 1
ATOM 2095 C CA . VAL A 1 265 ? 5.439 -8.128 -13.959 1.00 95.81 265 VAL A CA 1
ATOM 2096 C C . VAL A 1 265 ? 4.067 -7.622 -13.518 1.00 95.81 265 VAL A C 1
ATOM 2098 O O . VAL A 1 265 ? 3.217 -8.419 -13.132 1.00 95.81 265 VAL A O 1
ATOM 2101 N N . ARG A 1 266 ? 3.814 -6.313 -13.659 1.00 97.06 266 ARG A N 1
ATOM 2102 C CA . ARG A 1 266 ? 2.511 -5.697 -13.359 1.00 97.06 266 ARG A CA 1
ATOM 2103 C C . ARG A 1 266 ? 1.377 -6.296 -14.202 1.00 97.06 266 ARG A C 1
ATOM 2105 O O . ARG A 1 266 ? 0.337 -6.636 -13.643 1.00 97.06 266 ARG A O 1
ATOM 2112 N N . LYS A 1 267 ? 1.595 -6.497 -15.510 1.00 97.19 267 LYS A N 1
ATOM 2113 C CA . LYS A 1 267 ? 0.648 -7.173 -16.419 1.00 97.19 267 LYS A CA 1
ATOM 2114 C C . LYS A 1 267 ? 0.353 -8.609 -15.968 1.00 97.19 267 LYS A C 1
ATOM 2116 O O . LYS A 1 267 ? -0.813 -8.969 -15.818 1.00 97.19 267 LYS A O 1
ATOM 2121 N N . GLY A 1 268 ? 1.391 -9.404 -15.690 1.00 97.31 268 GLY A N 1
ATOM 2122 C CA . GLY A 1 268 ? 1.240 -10.794 -15.241 1.00 97.31 268 GLY A CA 1
ATOM 2123 C C . GLY A 1 268 ? 0.521 -10.929 -13.895 1.00 97.31 268 GLY A C 1
ATOM 2124 O O . GLY A 1 268 ? -0.351 -11.784 -13.739 1.00 97.31 268 GLY A O 1
ATOM 2125 N N . TRP A 1 269 ? 0.820 -10.052 -12.934 1.00 97.81 269 TRP A N 1
ATOM 2126 C CA . TRP A 1 269 ? 0.121 -10.019 -11.648 1.00 97.81 269 TRP A CA 1
ATOM 2127 C C . TRP A 1 269 ? -1.330 -9.562 -11.761 1.00 97.81 269 TRP A C 1
ATOM 2129 O O . TRP A 1 269 ? -2.172 -10.122 -11.064 1.00 97.81 269 TRP A O 1
ATOM 2139 N N . LEU A 1 270 ? -1.649 -8.618 -12.652 1.00 98.06 270 LEU A N 1
ATOM 2140 C CA . LEU A 1 270 ? -3.039 -8.254 -12.925 1.00 98.06 270 LEU A CA 1
ATOM 2141 C C . LEU A 1 270 ? -3.816 -9.436 -13.525 1.00 98.06 270 LEU A C 1
ATOM 2143 O O . LEU A 1 270 ? -4.896 -9.761 -13.037 1.00 98.06 270 LEU A O 1
ATOM 2147 N N . GLU A 1 271 ? -3.255 -10.120 -14.530 1.00 97.75 271 GLU A N 1
ATOM 2148 C CA . GLU A 1 271 ? -3.886 -11.304 -15.133 1.00 97.75 271 GLU A CA 1
ATOM 2149 C C . GLU A 1 271 ? -4.103 -12.416 -14.087 1.00 97.75 271 GLU A C 1
ATOM 2151 O O . GLU A 1 271 ? -5.155 -13.057 -14.064 1.00 97.75 271 GLU A O 1
ATOM 2156 N N . LYS A 1 272 ? -3.136 -12.629 -13.183 1.00 97.75 272 LYS A N 1
ATOM 2157 C CA . LYS A 1 272 ? -3.247 -13.606 -12.091 1.00 97.75 272 LYS A CA 1
ATOM 2158 C C . LYS A 1 272 ? -4.296 -13.202 -11.047 1.00 97.75 272 LYS A C 1
ATOM 2160 O O . LYS A 1 272 ? -5.084 -14.052 -10.646 1.00 97.75 272 LYS A O 1
ATOM 2165 N N . LEU A 1 273 ? -4.348 -11.931 -10.642 1.00 97.56 273 LEU A N 1
ATOM 2166 C CA . LEU A 1 273 ? -5.328 -11.419 -9.677 1.00 97.56 273 LEU A CA 1
ATOM 2167 C C . LEU A 1 273 ? -6.766 -11.546 -10.203 1.00 97.56 273 LEU A C 1
ATOM 2169 O O . LEU A 1 273 ? -7.636 -12.034 -9.485 1.00 97.56 273 LEU A O 1
ATOM 2173 N N . LEU A 1 274 ? -6.998 -11.177 -11.467 1.00 97.06 274 LEU A N 1
ATOM 2174 C CA . LEU A 1 274 ? -8.302 -11.299 -12.127 1.00 97.06 274 LEU A CA 1
ATOM 2175 C C . LEU A 1 274 ? -8.741 -12.769 -12.275 1.00 97.06 274 LEU A C 1
ATOM 2177 O O . LEU A 1 274 ? -9.911 -13.076 -12.067 1.00 97.06 274 LEU A O 1
ATOM 2181 N N . LYS A 1 275 ? -7.815 -13.697 -12.564 1.00 97.06 275 LYS A N 1
ATOM 2182 C CA . LYS A 1 275 ? -8.106 -15.146 -12.566 1.00 97.06 275 LYS A CA 1
ATOM 2183 C C . LYS A 1 275 ? -8.470 -15.672 -11.177 1.00 97.06 275 LYS A C 1
ATOM 2185 O O . LYS A 1 275 ? -9.395 -16.465 -11.062 1.00 97.06 275 LYS A O 1
ATOM 2190 N N . ILE A 1 276 ? -7.769 -15.232 -10.128 1.00 96.44 276 ILE A N 1
ATOM 2191 C CA . ILE A 1 276 ? -8.092 -15.617 -8.745 1.00 96.44 276 ILE A CA 1
ATOM 2192 C C . ILE A 1 276 ? -9.485 -15.103 -8.361 1.00 96.44 276 ILE A C 1
ATOM 2194 O O . ILE A 1 276 ? -10.280 -15.865 -7.820 1.00 96.44 276 ILE A O 1
ATOM 2198 N N . GLU A 1 277 ? -9.803 -13.844 -8.678 1.00 95.38 277 GLU A N 1
ATOM 2199 C CA . GLU A 1 277 ? -11.136 -13.276 -8.442 1.00 95.38 277 GLU A CA 1
ATOM 2200 C C . GLU A 1 277 ? -12.229 -14.074 -9.161 1.00 95.38 277 GLU A C 1
ATOM 2202 O O . GLU A 1 277 ? -13.217 -14.451 -8.531 1.00 95.38 277 GLU A O 1
ATOM 2207 N N . LYS A 1 278 ? -12.030 -14.367 -10.454 1.00 94.62 278 LYS A N 1
ATOM 2208 C CA . LYS A 1 278 ? -12.986 -15.129 -11.258 1.00 94.62 278 LYS A CA 1
ATOM 2209 C C . LYS A 1 278 ? -13.229 -16.522 -10.679 1.00 94.62 278 LYS A C 1
ATOM 2211 O O . LYS A 1 278 ? -14.375 -16.856 -10.416 1.00 94.62 278 LYS A O 1
ATOM 2216 N N . ASN A 1 279 ? -12.175 -17.284 -10.385 1.00 94.69 279 ASN A N 1
ATOM 2217 C CA . ASN A 1 279 ? -12.316 -18.626 -9.813 1.00 94.69 279 ASN A CA 1
ATOM 2218 C C . ASN A 1 279 ? -13.111 -18.611 -8.491 1.00 94.69 279 ASN A C 1
ATOM 2220 O O . ASN A 1 279 ? -13.984 -19.448 -8.289 1.00 94.69 279 ASN A O 1
ATOM 2224 N N . ILE A 1 280 ? -12.863 -17.633 -7.609 1.00 93.75 280 ILE A N 1
ATOM 2225 C CA . ILE A 1 280 ? -13.592 -17.509 -6.334 1.00 93.75 280 ILE A CA 1
ATOM 2226 C C . ILE A 1 280 ? -15.074 -17.143 -6.566 1.00 93.75 280 ILE A C 1
ATOM 2228 O O . ILE A 1 280 ? -15.944 -17.613 -5.829 1.00 93.75 280 ILE A O 1
ATOM 2232 N N . ARG A 1 281 ? -15.384 -16.343 -7.599 1.00 92.19 281 ARG A N 1
ATOM 2233 C CA . ARG A 1 281 ? -16.769 -16.053 -8.019 1.00 92.19 281 ARG A CA 1
ATOM 2234 C C . ARG A 1 281 ? -17.466 -17.274 -8.615 1.00 92.19 281 ARG A C 1
ATOM 2236 O O . ARG A 1 281 ? -18.625 -17.505 -8.283 1.00 92.19 281 ARG A O 1
ATOM 2243 N N . ASP A 1 282 ? -16.763 -18.055 -9.431 1.00 92.00 282 ASP A N 1
ATOM 2244 C CA . ASP A 1 282 ? -17.272 -19.283 -10.053 1.00 92.00 282 ASP A CA 1
ATOM 2245 C C . ASP A 1 282 ? -17.569 -20.369 -8.988 1.00 92.00 282 ASP A C 1
ATOM 2247 O O . ASP A 1 282 ? -18.523 -21.131 -9.127 1.00 92.00 282 ASP A O 1
ATOM 2251 N N . GLU A 1 283 ? -16.846 -20.370 -7.858 1.00 91.12 283 GLU A N 1
ATOM 2252 C CA . GLU A 1 283 ? -17.172 -21.136 -6.635 1.00 91.12 283 GLU A CA 1
ATOM 2253 C C . GLU A 1 283 ? -18.386 -20.584 -5.841 1.00 91.12 283 GLU A C 1
ATOM 2255 O O . GLU A 1 283 ? -18.678 -21.042 -4.735 1.00 91.12 283 GLU A O 1
ATOM 2260 N N . GLY A 1 284 ? -19.093 -19.576 -6.360 1.00 88.81 284 GLY A N 1
ATOM 2261 C CA . GLY A 1 284 ? -20.288 -18.984 -5.748 1.00 88.81 284 GLY A CA 1
ATOM 2262 C C . GLY A 1 284 ? -20.023 -17.901 -4.694 1.00 88.81 284 GLY A C 1
ATOM 2263 O O . GLY A 1 284 ? -20.969 -17.420 -4.064 1.00 88.81 284 GLY A O 1
ATOM 2264 N N . ARG A 1 285 ? -18.769 -17.471 -4.478 1.00 87.25 285 ARG A N 1
ATOM 2265 C CA . ARG A 1 285 ? -18.443 -16.423 -3.492 1.00 87.25 285 ARG A CA 1
ATOM 2266 C C . ARG A 1 285 ? -18.382 -15.042 -4.144 1.00 87.25 285 ARG A C 1
ATOM 2268 O O . ARG A 1 285 ? -17.464 -14.717 -4.893 1.00 87.25 285 ARG A O 1
ATOM 2275 N N . SER A 1 286 ? -19.322 -14.170 -3.777 1.00 86.38 286 SER A N 1
ATOM 2276 C CA . SER A 1 286 ? -19.326 -12.761 -4.195 1.00 86.38 286 SER A CA 1
ATOM 2277 C C . SER A 1 286 ? -18.154 -11.977 -3.578 1.00 86.38 286 SER A C 1
ATOM 2279 O O . SER A 1 286 ? -18.279 -11.401 -2.492 1.00 86.38 286 SER A O 1
ATOM 2281 N N . ILE A 1 287 ? -17.028 -11.917 -4.292 1.00 87.94 287 ILE A N 1
ATOM 2282 C CA . ILE A 1 287 ? -15.841 -11.127 -3.939 1.00 87.94 287 ILE A CA 1
ATOM 2283 C C . ILE A 1 287 ? -15.469 -10.131 -5.047 1.00 87.94 287 ILE A C 1
ATOM 2285 O O . ILE A 1 287 ? -15.693 -10.369 -6.231 1.00 87.94 287 ILE A O 1
ATOM 2289 N N . GLU A 1 288 ? -14.873 -9.009 -4.659 1.00 90.12 288 GLU A N 1
ATOM 2290 C CA . GLU A 1 288 ? -14.205 -8.057 -5.548 1.00 90.12 288 GLU A CA 1
ATOM 2291 C C . GLU A 1 288 ? -12.819 -7.812 -4.945 1.00 90.12 288 GLU A C 1
ATOM 2293 O O . GLU A 1 288 ? -12.696 -7.289 -3.835 1.00 90.12 288 GLU A O 1
ATOM 2298 N N . LEU A 1 289 ? -11.785 -8.304 -5.626 1.00 93.81 289 LEU A N 1
ATOM 2299 C CA . LEU A 1 289 ? -10.388 -8.139 -5.238 1.00 93.81 289 LEU A CA 1
ATOM 2300 C C . LEU A 1 289 ? -9.816 -6.849 -5.818 1.00 93.81 289 LEU A C 1
ATOM 2302 O O . LEU A 1 289 ? -8.953 -6.249 -5.179 1.00 93.81 289 LEU A O 1
ATOM 2306 N N . ILE A 1 290 ? -10.285 -6.437 -6.999 1.00 95.00 290 ILE A N 1
ATOM 2307 C CA . ILE A 1 290 ? -9.874 -5.212 -7.684 1.00 95.00 290 ILE A CA 1
ATOM 2308 C C . ILE A 1 290 ? -11.083 -4.518 -8.316 1.00 95.00 290 ILE A C 1
ATOM 2310 O O . ILE A 1 290 ? -11.858 -5.125 -9.049 1.00 95.00 290 ILE A O 1
ATOM 2314 N N . THR A 1 291 ? -11.243 -3.228 -8.032 1.00 93.81 291 THR A N 1
ATOM 2315 C CA . THR A 1 291 ? -12.413 -2.462 -8.484 1.00 93.81 291 THR A CA 1
ATOM 2316 C C . THR A 1 291 ? -12.273 -1.964 -9.926 1.00 93.81 291 THR A C 1
ATOM 2318 O O . THR A 1 291 ? -11.167 -1.736 -10.428 1.00 93.81 291 THR A O 1
ATOM 2321 N N . ARG A 1 292 ? -13.404 -1.703 -10.599 1.00 92.94 292 ARG A N 1
ATOM 2322 C CA . ARG A 1 292 ? -13.415 -1.117 -11.960 1.00 92.94 292 ARG A CA 1
ATOM 2323 C C . ARG A 1 292 ? -12.682 0.227 -12.042 1.00 92.94 292 ARG A C 1
ATOM 2325 O O . ARG A 1 292 ? -12.045 0.521 -13.053 1.00 92.94 292 ARG A O 1
ATOM 2332 N N . ASP A 1 293 ? -12.738 1.035 -10.986 1.00 92.94 293 ASP A N 1
ATOM 2333 C CA . ASP A 1 293 ? -12.045 2.324 -10.954 1.00 92.94 293 ASP A CA 1
ATOM 2334 C C . ASP A 1 293 ? -10.538 2.170 -10.716 1.00 92.94 293 ASP A C 1
ATOM 2336 O O . ASP A 1 293 ? -9.757 2.910 -11.316 1.00 92.94 293 ASP A O 1
ATOM 2340 N N . GLU A 1 294 ? -10.096 1.166 -9.951 1.00 95.69 294 GLU A N 1
ATOM 2341 C CA . GLU A 1 294 ? -8.675 0.801 -9.891 1.00 95.69 294 GLU A CA 1
ATOM 2342 C C . GLU A 1 294 ? -8.157 0.333 -11.251 1.00 95.69 294 GLU A C 1
ATOM 2344 O O . GLU A 1 294 ? -7.103 0.792 -11.677 1.00 95.69 294 GLU A O 1
ATOM 2349 N N . LEU A 1 295 ? -8.903 -0.502 -11.984 1.00 95.69 295 LEU A N 1
ATOM 2350 C CA . LEU A 1 295 ? -8.523 -0.917 -13.343 1.00 95.69 295 LEU A CA 1
ATOM 2351 C C . LEU A 1 295 ? -8.338 0.289 -14.283 1.00 95.69 295 LEU A C 1
ATOM 2353 O O . LEU A 1 295 ? -7.363 0.353 -15.035 1.00 95.69 295 LEU A O 1
ATOM 2357 N N . ARG A 1 296 ? -9.229 1.286 -14.201 1.00 92.06 296 ARG A N 1
ATOM 2358 C CA . ARG A 1 296 ? -9.115 2.553 -14.946 1.00 92.06 296 ARG A CA 1
ATOM 2359 C C . ARG A 1 296 ? -7.892 3.373 -14.524 1.00 92.06 296 ARG A C 1
ATOM 2361 O O . ARG A 1 296 ? -7.190 3.891 -15.392 1.00 92.06 296 ARG A O 1
ATOM 2368 N N . ALA A 1 297 ? -7.616 3.477 -13.223 1.00 92.81 297 ALA A N 1
ATOM 2369 C CA . ALA A 1 297 ? -6.447 4.189 -12.702 1.00 92.81 297 ALA A CA 1
ATOM 2370 C C . ALA A 1 297 ? -5.127 3.506 -13.105 1.00 92.81 297 ALA A C 1
ATOM 2372 O O . ALA A 1 297 ? -4.193 4.173 -13.546 1.00 92.81 297 ALA A O 1
ATOM 2373 N N . ILE A 1 298 ? -5.068 2.173 -13.031 1.00 95.81 298 ILE A N 1
ATOM 2374 C CA . ILE A 1 298 ? -3.919 1.357 -13.448 1.00 95.81 298 ILE A CA 1
ATOM 2375 C C . ILE A 1 298 ? -3.646 1.540 -14.943 1.00 95.81 298 ILE A C 1
ATOM 2377 O O . ILE A 1 298 ? -2.502 1.793 -15.310 1.00 95.81 298 ILE A O 1
ATOM 2381 N N . ARG A 1 299 ? -4.681 1.501 -15.796 1.00 91.75 299 ARG A N 1
ATOM 2382 C CA . ARG A 1 299 ? -4.548 1.755 -17.242 1.00 91.75 299 ARG A CA 1
ATOM 2383 C C . ARG A 1 299 ? -3.921 3.124 -17.516 1.00 91.75 299 ARG A C 1
ATOM 2385 O O . ARG A 1 299 ? -2.995 3.221 -18.315 1.00 91.75 299 ARG A O 1
ATOM 2392 N N . GLN A 1 300 ? -4.369 4.168 -16.816 1.00 88.56 300 GLN A N 1
ATOM 2393 C CA . GLN A 1 300 ? -3.797 5.507 -16.974 1.00 88.56 300 GLN A CA 1
ATOM 2394 C C . GLN A 1 300 ? -2.334 5.580 -16.499 1.00 88.56 300 GLN A C 1
ATOM 2396 O O . GLN A 1 300 ? -1.517 6.230 -17.149 1.00 88.56 300 GLN A O 1
ATOM 2401 N N . GLU A 1 301 ? -1.979 4.902 -15.405 1.00 91.38 301 GLU A N 1
ATOM 2402 C CA . GLU A 1 301 ? -0.596 4.822 -14.906 1.00 91.38 301 GLU A CA 1
ATOM 2403 C C . GLU A 1 301 ? 0.336 4.000 -15.811 1.00 91.38 301 GLU A C 1
ATOM 2405 O O . GLU A 1 301 ? 1.541 4.245 -15.807 1.00 91.38 301 GLU A O 1
ATOM 2410 N N . TRP A 1 302 ? -0.199 3.047 -16.582 1.00 92.44 302 TRP A N 1
ATOM 2411 C CA . TRP A 1 302 ? 0.549 2.254 -17.565 1.00 92.44 302 TRP A CA 1
ATOM 2412 C C . TRP A 1 302 ? 0.800 3.030 -18.859 1.00 92.44 302 TRP A C 1
ATOM 2414 O O . TRP A 1 302 ? 1.940 3.113 -19.308 1.00 92.44 302 TRP A O 1
ATOM 2424 N N . ILE A 1 303 ? -0.233 3.654 -19.433 1.00 85.00 303 ILE A N 1
ATOM 2425 C CA . ILE A 1 303 ? -0.109 4.456 -20.664 1.00 85.00 303 ILE A CA 1
ATOM 2426 C C . ILE A 1 303 ? 0.884 5.615 -20.468 1.00 85.00 303 ILE A C 1
ATOM 2428 O O . ILE A 1 303 ? 1.662 5.928 -21.366 1.00 85.00 303 ILE A O 1
ATOM 2432 N N . ASN A 1 304 ? 0.893 6.222 -19.277 1.00 81.44 304 ASN A N 1
ATOM 2433 C CA . ASN A 1 304 ? 1.782 7.331 -18.917 1.00 81.44 304 ASN A CA 1
ATOM 2434 C C . ASN A 1 304 ? 2.975 6.886 -18.052 1.00 81.44 304 ASN A C 1
ATOM 2436 O O . ASN A 1 304 ? 3.501 7.684 -17.270 1.00 81.44 304 ASN A O 1
ATOM 2440 N N . ASP A 1 305 ? 3.380 5.614 -18.118 1.00 85.88 305 ASP A N 1
ATOM 2441 C CA . ASP A 1 305 ? 4.475 5.138 -17.280 1.00 85.88 305 ASP A CA 1
ATOM 2442 C C . ASP A 1 305 ? 5.791 5.860 -17.640 1.00 85.88 305 ASP A C 1
ATOM 2444 O O . ASP A 1 305 ? 6.192 5.895 -18.805 1.00 85.88 305 ASP A O 1
ATOM 2448 N N . PRO A 1 306 ? 6.497 6.449 -16.659 1.00 80.38 306 PRO A N 1
ATOM 2449 C CA . PRO A 1 306 ? 7.671 7.268 -16.931 1.00 80.38 306 PRO A CA 1
ATOM 2450 C C . PRO A 1 306 ? 8.895 6.457 -17.368 1.00 80.38 306 PRO A C 1
ATOM 2452 O O . PRO A 1 306 ? 9.879 7.070 -17.781 1.00 80.38 306 PRO A O 1
ATOM 2455 N N . ASN A 1 307 ? 8.858 5.124 -17.300 1.00 82.38 307 ASN A N 1
ATOM 2456 C CA . ASN A 1 307 ? 9.934 4.242 -17.744 1.00 82.38 307 ASN A CA 1
ATOM 2457 C C . ASN A 1 307 ? 9.514 3.367 -18.931 1.00 82.38 307 ASN A C 1
ATOM 2459 O O . ASN A 1 307 ? 10.270 3.272 -19.889 1.00 82.38 307 ASN A O 1
ATOM 2463 N N . GLU A 1 308 ? 8.337 2.742 -18.854 1.00 83.75 308 GLU A N 1
ATOM 2464 C CA . GLU A 1 308 ? 7.843 1.726 -19.797 1.00 83.75 308 GLU A CA 1
ATOM 2465 C C . GLU A 1 308 ? 6.401 2.061 -20.248 1.00 83.75 308 GLU A C 1
ATOM 2467 O O . GLU A 1 308 ? 5.467 1.422 -19.757 1.00 83.75 308 GLU A O 1
ATOM 2472 N N . PRO A 1 309 ? 6.168 3.069 -21.116 1.00 82.69 309 PRO A N 1
ATOM 2473 C CA . PRO A 1 309 ? 4.817 3.435 -21.558 1.00 82.69 309 PRO A CA 1
ATOM 2474 C C . PRO A 1 309 ? 4.080 2.258 -22.221 1.00 82.69 309 PRO A C 1
ATOM 2476 O O . PRO A 1 309 ? 4.593 1.652 -23.162 1.00 82.69 309 PRO A O 1
ATOM 2479 N N . ASP A 1 310 ? 2.862 1.937 -21.769 1.00 83.88 310 ASP A N 1
ATOM 2480 C CA . ASP A 1 310 ? 2.061 0.839 -22.336 1.00 83.88 310 ASP A CA 1
ATOM 2481 C C . ASP A 1 310 ? 1.368 1.242 -23.642 1.00 83.88 310 ASP A C 1
ATOM 2483 O O . ASP A 1 310 ? 0.161 1.485 -23.692 1.00 83.88 310 ASP A O 1
ATOM 2487 N N . ALA A 1 311 ? 2.164 1.310 -24.706 1.00 73.19 311 ALA A N 1
ATOM 2488 C CA . ALA A 1 311 ? 1.743 1.770 -26.021 1.00 73.19 311 ALA A CA 1
ATOM 2489 C C . ALA A 1 311 ? 0.599 0.956 -26.647 1.00 73.19 311 ALA A C 1
ATOM 2491 O O . ALA A 1 311 ? -0.237 1.489 -27.369 1.00 73.19 311 ALA A O 1
ATOM 2492 N N . GLU A 1 312 ? 0.538 -0.339 -26.342 1.00 77.69 312 GLU A N 1
ATOM 2493 C CA . GLU A 1 312 ? -0.466 -1.249 -26.889 1.00 77.69 312 GLU A CA 1
ATOM 2494 C C . GLU A 1 312 ? -1.844 -1.123 -26.221 1.00 77.69 312 GLU A C 1
ATOM 2496 O O . GLU A 1 312 ? -2.762 -1.830 -26.646 1.00 77.69 312 GLU A O 1
ATOM 2501 N N . ASP A 1 313 ? -1.973 -0.317 -25.158 1.00 84.94 313 ASP A N 1
ATOM 2502 C CA . ASP A 1 313 ? -3.127 -0.271 -24.249 1.00 84.94 313 ASP A CA 1
ATOM 2503 C C . ASP A 1 313 ? -3.601 -1.686 -23.875 1.00 84.94 313 ASP A C 1
ATOM 2505 O O . ASP A 1 313 ? -4.636 -2.199 -24.314 1.00 84.94 313 ASP A O 1
ATOM 2509 N N . SER A 1 314 ? -2.752 -2.390 -23.127 1.00 89.88 314 SER A N 1
ATOM 2510 C CA . SER A 1 314 ? -2.904 -3.830 -22.921 1.00 89.88 314 SER A CA 1
ATOM 2511 C C . SER A 1 314 ? -3.938 -4.202 -21.860 1.00 89.88 314 SER A C 1
ATOM 2513 O O . SER A 1 314 ? -4.449 -5.322 -21.878 1.00 89.88 314 SER A O 1
ATOM 2515 N N . LEU A 1 315 ? -4.279 -3.287 -20.946 1.00 92.44 315 LEU A N 1
ATOM 2516 C CA . LEU A 1 315 ? -5.165 -3.592 -19.822 1.00 92.44 315 LEU A CA 1
ATOM 2517 C C . LEU A 1 315 ? -6.583 -4.008 -20.265 1.00 92.44 315 LEU A C 1
ATOM 2519 O O . LEU A 1 315 ? -7.037 -5.054 -19.793 1.00 92.44 315 LEU A O 1
ATOM 2523 N N . PRO A 1 316 ? -7.264 -3.307 -21.198 1.00 91.44 316 PRO A N 1
ATOM 2524 C CA . PRO A 1 316 ? -8.548 -3.760 -21.738 1.00 91.44 316 PRO A CA 1
ATOM 2525 C C . PRO A 1 316 ? -8.485 -5.167 -22.351 1.00 91.44 316 PRO A C 1
ATOM 2527 O O . PRO A 1 316 ? -9.397 -5.962 -22.141 1.00 91.44 316 PRO A O 1
ATOM 2530 N N . LYS A 1 317 ? -7.386 -5.504 -23.047 1.00 91.25 317 LYS A N 1
ATOM 2531 C CA . LYS A 1 317 ? -7.161 -6.824 -23.670 1.00 91.25 317 LYS A CA 1
ATOM 2532 C C . LYS A 1 317 ? -6.954 -7.931 -22.628 1.00 91.25 317 LYS A C 1
ATOM 2534 O O . LYS A 1 317 ? -7.445 -9.042 -22.802 1.00 91.25 317 LYS A O 1
ATOM 2539 N N . ILE A 1 318 ? -6.234 -7.639 -21.540 1.00 94.19 318 ILE A N 1
ATOM 2540 C CA . ILE A 1 318 ? -6.054 -8.567 -20.409 1.00 94.19 318 ILE A CA 1
ATOM 2541 C C . ILE A 1 318 ? -7.396 -8.822 -19.713 1.00 94.19 318 ILE A C 1
ATOM 2543 O O . ILE A 1 318 ? -7.692 -9.962 -19.357 1.00 94.19 318 ILE A O 1
ATOM 2547 N N . TYR A 1 319 ? -8.208 -7.77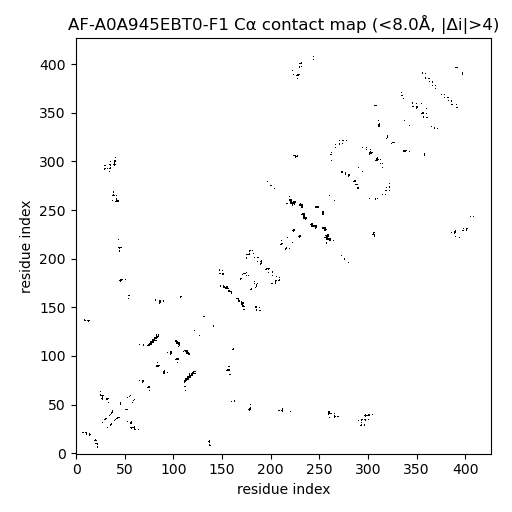6 -19.540 1.00 94.50 319 TYR A N 1
ATOM 2548 C CA . TYR A 1 319 ? -9.504 -7.875 -18.879 1.00 94.50 319 TYR A CA 1
ATOM 2549 C C . TYR A 1 319 ? -10.512 -8.695 -19.698 1.00 94.50 319 TYR A C 1
ATOM 2551 O O . TYR A 1 319 ? -11.026 -9.693 -19.192 1.00 94.50 319 TYR A O 1
ATOM 2559 N N . SER A 1 320 ? -10.726 -8.359 -20.977 1.00 92.56 320 SER A N 1
ATOM 2560 C CA . SER A 1 320 ? -11.693 -9.060 -21.842 1.00 92.56 320 SER A CA 1
ATOM 2561 C C . SER A 1 320 ? -11.335 -10.530 -22.098 1.00 92.56 320 SER A C 1
ATOM 2563 O O . SER A 1 320 ? -12.218 -11.365 -22.267 1.00 92.56 320 SER A O 1
ATOM 2565 N N . LYS A 1 321 ? -10.046 -10.889 -22.046 1.00 94.50 321 LYS A N 1
ATOM 2566 C CA . LYS A 1 321 ? -9.580 -12.287 -22.092 1.00 94.50 321 LYS A CA 1
ATOM 2567 C C . LYS A 1 321 ? -10.084 -13.132 -20.908 1.00 94.50 321 LYS A C 1
ATOM 2569 O O . LYS A 1 321 ? -10.213 -14.346 -21.045 1.00 94.50 321 LYS A O 1
ATOM 2574 N N . ILE A 1 322 ? -10.320 -12.524 -19.743 1.00 94.06 322 ILE A N 1
ATOM 2575 C CA . ILE A 1 322 ? -10.764 -13.216 -18.517 1.00 94.06 322 ILE A CA 1
ATOM 2576 C C . ILE A 1 322 ? -12.282 -13.093 -18.343 1.00 94.06 322 ILE A C 1
ATOM 2578 O O . ILE A 1 322 ? -12.954 -14.082 -18.025 1.00 94.06 322 ILE A O 1
ATOM 2582 N N . TYR A 1 323 ? -12.807 -11.896 -18.594 1.00 92.31 323 TYR A N 1
ATOM 2583 C CA . TYR A 1 323 ? -14.219 -11.543 -18.521 1.00 92.31 323 TYR A CA 1
ATOM 2584 C C . TYR A 1 323 ? -14.724 -11.114 -19.914 1.00 92.31 323 TYR A C 1
ATOM 2586 O O . TYR A 1 323 ? -14.865 -9.922 -20.171 1.00 92.31 323 TYR A O 1
ATOM 2594 N N . PRO A 1 324 ? -14.980 -12.061 -20.839 1.00 89.00 324 PRO A N 1
ATOM 2595 C CA . PRO A 1 324 ? -15.429 -11.738 -22.199 1.00 89.00 324 PRO A CA 1
ATOM 2596 C C . PRO A 1 324 ? -16.865 -11.193 -22.258 1.00 89.00 324 PRO A C 1
ATOM 2598 O O . PRO A 1 324 ? -17.243 -10.586 -23.255 1.00 89.00 324 PRO A O 1
ATOM 2601 N N . GLU A 1 325 ? -17.654 -11.417 -21.205 1.00 87.31 325 GLU A N 1
ATOM 2602 C CA . GLU A 1 325 ? -19.062 -11.011 -21.094 1.00 87.31 325 GLU A CA 1
ATOM 2603 C C . GLU A 1 325 ? -19.264 -9.724 -20.271 1.00 87.31 32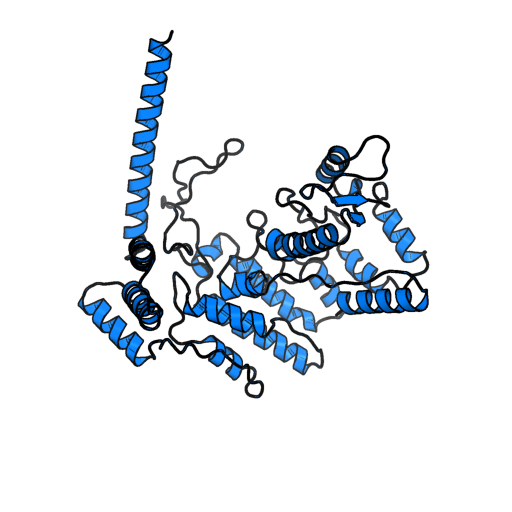5 GLU A C 1
ATOM 2605 O O . GLU A 1 325 ? -20.363 -9.175 -20.267 1.00 87.31 325 GLU A O 1
ATOM 2610 N N . ASP A 1 326 ? -18.227 -9.226 -19.582 1.00 85.44 326 ASP A N 1
ATOM 2611 C CA . ASP A 1 326 ? -18.302 -7.992 -18.790 1.00 85.44 326 ASP A CA 1
ATOM 2612 C C . ASP A 1 326 ? -17.596 -6.851 -19.530 1.00 85.44 326 ASP A C 1
ATOM 2614 O O . ASP A 1 326 ? -16.375 -6.865 -19.696 1.00 85.44 326 ASP A O 1
ATOM 2618 N N . ASP A 1 327 ? -18.357 -5.848 -19.974 1.00 76.38 327 ASP A N 1
ATOM 2619 C CA . ASP A 1 327 ? -17.781 -4.642 -20.564 1.00 76.38 327 ASP A CA 1
ATOM 2620 C C . ASP A 1 327 ? -17.542 -3.563 -19.498 1.00 76.38 327 ASP A C 1
ATOM 2622 O O . ASP A 1 327 ? -18.421 -3.172 -18.719 1.00 76.38 327 ASP A O 1
ATOM 2626 N N . ILE A 1 328 ? -16.323 -3.031 -19.490 1.00 81.38 328 ILE A N 1
ATOM 2627 C CA . ILE A 1 328 ? -15.974 -1.836 -18.730 1.00 81.38 328 ILE A CA 1
ATOM 2628 C C . ILE A 1 328 ? -15.936 -0.686 -19.720 1.00 81.38 328 ILE A C 1
ATOM 2630 O O . ILE A 1 328 ? -15.104 -0.666 -20.620 1.00 81.38 328 ILE A O 1
ATOM 2634 N N . THR A 1 329 ? -16.742 0.351 -19.484 1.00 81.00 329 THR A N 1
ATOM 2635 C CA . THR A 1 329 ? -16.609 1.602 -20.235 1.00 81.00 329 THR A CA 1
ATOM 2636 C C . THR A 1 329 ? -15.237 2.223 -19.959 1.00 81.00 329 THR A C 1
ATOM 2638 O O . THR A 1 329 ? -15.020 2.899 -18.941 1.00 81.00 329 THR A O 1
ATOM 2641 N N . TRP A 1 330 ? -14.300 1.963 -20.866 1.00 79.50 330 TRP A N 1
ATOM 2642 C CA . TRP A 1 330 ? -12.987 2.578 -20.928 1.00 79.50 330 TRP A CA 1
ATOM 2643 C C . TRP A 1 330 ? -13.141 3.978 -21.517 1.00 79.50 330 TRP A C 1
ATOM 2645 O O . TRP A 1 330 ? -13.705 4.145 -22.599 1.00 79.50 330 TRP A O 1
ATOM 2655 N N . LYS A 1 331 ? -12.614 5.003 -20.839 1.00 68.50 331 LYS A N 1
ATOM 2656 C CA . LYS A 1 331 ? -12.463 6.314 -21.482 1.00 68.50 331 LYS A CA 1
ATOM 2657 C C . LYS A 1 331 ? -11.543 6.134 -22.691 1.00 68.50 331 LYS A C 1
ATOM 2659 O O . LYS A 1 331 ? -10.437 5.605 -22.538 1.00 68.50 331 LYS A O 1
ATOM 2664 N N . LYS A 1 332 ? -12.004 6.527 -23.879 1.00 57.72 332 LYS A N 1
ATOM 2665 C CA . LYS A 1 332 ? -11.132 6.610 -25.052 1.00 57.72 332 LYS A CA 1
ATOM 2666 C C . LYS A 1 332 ? -10.079 7.677 -24.775 1.00 57.72 332 LYS A C 1
ATOM 2668 O O . LYS A 1 332 ? -10.406 8.754 -24.285 1.00 57.72 332 LYS A O 1
ATOM 2673 N N . ASN A 1 333 ? -8.822 7.358 -25.063 1.00 54.72 333 ASN A N 1
ATOM 2674 C CA . ASN A 1 333 ? -7.807 8.388 -25.206 1.00 54.72 333 ASN A CA 1
ATOM 2675 C C . ASN A 1 333 ? -7.921 8.892 -26.642 1.00 54.72 333 ASN A C 1
ATOM 2677 O O . ASN A 1 333 ? -7.368 8.287 -27.555 1.00 54.72 333 ASN A O 1
ATOM 2681 N N . ASP A 1 334 ? -8.653 9.989 -26.829 1.00 45.59 334 ASP A N 1
ATOM 2682 C CA . ASP A 1 334 ? -8.839 10.620 -28.145 1.00 45.59 334 ASP A CA 1
ATOM 2683 C C . ASP A 1 334 ? -7.528 11.233 -28.695 1.00 45.59 334 ASP A C 1
ATOM 2685 O O . ASP A 1 334 ? -7.444 11.628 -29.853 1.00 45.59 334 ASP A O 1
ATOM 2689 N N . LEU A 1 335 ? -6.472 11.251 -27.874 1.00 49.66 335 LEU A N 1
ATOM 2690 C CA . LEU A 1 335 ? -5.117 11.730 -28.165 1.00 49.66 335 LEU A CA 1
ATOM 2691 C C . LEU A 1 335 ? -4.208 10.632 -28.765 1.00 49.66 335 LEU A C 1
ATOM 2693 O O . LEU A 1 335 ? -3.049 10.515 -28.386 1.00 49.66 335 LEU A O 1
ATOM 2697 N N . GLY A 1 336 ? -4.764 9.811 -29.663 1.00 52.62 336 GLY A N 1
ATOM 2698 C CA . GLY A 1 336 ? -4.070 8.923 -30.613 1.00 52.62 336 GLY A CA 1
ATOM 2699 C C . GLY A 1 336 ? -2.752 8.271 -30.171 1.00 52.62 336 GLY A C 1
ATOM 2700 O O . GLY A 1 336 ? -1.681 8.760 -30.525 1.00 52.62 336 GLY A O 1
ATOM 2701 N N . PHE A 1 337 ? -2.815 7.111 -29.507 1.00 53.34 337 PHE A N 1
ATOM 2702 C CA . PHE A 1 337 ? -1.617 6.287 -29.304 1.00 53.34 337 PHE A CA 1
ATOM 2703 C C . PHE A 1 337 ? -1.294 5.460 -30.560 1.00 53.34 337 PHE A C 1
ATOM 2705 O O . PHE A 1 337 ? -2.188 4.918 -31.212 1.00 53.34 337 PHE A O 1
ATOM 2712 N N . PHE A 1 338 ? -0.005 5.346 -30.881 1.00 56.47 338 PHE A N 1
ATOM 2713 C CA . PHE A 1 338 ? 0.519 4.483 -31.938 1.00 56.47 338 PHE A CA 1
ATOM 2714 C C . PHE A 1 338 ? 0.059 3.027 -31.781 1.00 56.47 338 PHE A C 1
ATOM 2716 O O . PHE A 1 338 ? 0.363 2.381 -30.782 1.00 56.47 338 PHE A O 1
ATOM 2723 N N . GLY A 1 339 ? -0.604 2.487 -32.809 1.00 58.75 339 GLY A N 1
ATOM 2724 C CA . GLY A 1 339 ? -0.756 1.037 -32.957 1.00 58.75 339 GLY A CA 1
ATOM 2725 C C . GLY A 1 339 ? 0.598 0.341 -33.159 1.00 58.75 339 GLY A C 1
ATOM 2726 O O . GLY A 1 339 ? 1.632 1.006 -33.271 1.00 58.75 339 GLY A O 1
ATOM 2727 N N . SER A 1 340 ? 0.583 -0.992 -33.267 1.00 62.22 340 SER A N 1
ATOM 2728 C CA . SER A 1 340 ? 1.761 -1.837 -33.553 1.00 62.22 340 SER A CA 1
ATOM 2729 C C . SER A 1 340 ? 2.693 -1.221 -34.599 1.00 62.22 340 SER A C 1
ATOM 2731 O O . SER A 1 340 ? 3.889 -1.058 -34.370 1.00 62.22 340 SER A O 1
ATOM 2733 N N . ASP A 1 341 ? 2.104 -0.788 -35.706 1.00 66.31 341 ASP A N 1
ATOM 2734 C CA . ASP A 1 341 ? 2.781 -0.308 -36.905 1.00 66.31 341 ASP A CA 1
ATOM 2735 C C . ASP A 1 341 ? 3.503 1.027 -36.648 1.00 66.31 341 ASP A C 1
ATOM 2737 O O . ASP A 1 341 ? 4.578 1.294 -37.185 1.00 66.31 341 ASP A O 1
ATOM 2741 N N . GLY A 1 342 ? 2.937 1.863 -35.771 1.00 71.44 342 GLY A N 1
ATOM 2742 C CA . GLY A 1 342 ? 3.537 3.122 -35.342 1.00 71.44 342 GLY A CA 1
ATOM 2743 C C . GLY A 1 342 ? 4.679 2.918 -34.347 1.00 71.44 342 GLY A C 1
ATOM 2744 O O . GLY A 1 342 ? 5.703 3.593 -34.446 1.00 71.44 342 GLY A O 1
ATOM 2745 N N . ILE A 1 343 ? 4.550 1.950 -33.433 1.00 71.31 343 ILE A N 1
ATOM 2746 C CA . ILE A 1 343 ? 5.633 1.556 -32.516 1.00 71.31 343 ILE A CA 1
ATOM 2747 C C . ILE A 1 343 ? 6.812 0.992 -33.320 1.00 71.31 343 ILE A C 1
ATOM 2749 O O . ILE A 1 343 ? 7.964 1.353 -33.066 1.00 71.31 343 ILE A O 1
ATOM 2753 N N . GLU A 1 344 ? 6.538 0.151 -34.320 1.00 76.81 344 GLU A N 1
ATOM 2754 C CA . GLU A 1 344 ? 7.556 -0.407 -35.211 1.00 76.81 344 GLU A CA 1
ATOM 2755 C C . GLU A 1 344 ? 8.245 0.693 -36.036 1.00 76.81 344 GLU A C 1
ATOM 2757 O O . GLU A 1 344 ? 9.476 0.746 -36.092 1.00 76.81 344 GLU A O 1
ATOM 2762 N N . ALA A 1 345 ? 7.477 1.631 -36.606 1.00 79.06 345 ALA A N 1
ATOM 2763 C CA . ALA A 1 345 ? 8.018 2.778 -37.332 1.00 79.06 345 ALA A CA 1
ATOM 2764 C C . ALA A 1 345 ? 8.920 3.659 -36.448 1.00 79.06 345 ALA A C 1
ATOM 2766 O O . ALA A 1 345 ? 10.034 3.993 -36.858 1.00 79.06 345 ALA A O 1
ATOM 2767 N N . ILE A 1 346 ? 8.493 3.980 -35.218 1.00 81.06 346 ILE A N 1
ATOM 2768 C CA . ILE A 1 346 ? 9.317 4.726 -34.254 1.00 81.06 346 ILE A CA 1
ATOM 2769 C C . ILE A 1 346 ? 10.592 3.945 -33.927 1.00 81.06 346 ILE A C 1
ATOM 2771 O O . ILE A 1 346 ? 11.672 4.525 -33.947 1.00 81.06 346 ILE A O 1
ATOM 2775 N N . SER A 1 347 ? 10.496 2.636 -33.683 1.00 79.94 347 SER A N 1
ATOM 2776 C CA . SER A 1 347 ? 11.651 1.787 -33.349 1.00 79.94 347 SER A CA 1
ATOM 2777 C C . SER A 1 347 ? 12.677 1.735 -34.488 1.00 79.94 347 SER A C 1
ATOM 2779 O O . SER A 1 347 ? 13.882 1.824 -34.252 1.00 79.94 347 SER A O 1
ATOM 2781 N N . ARG A 1 348 ? 12.206 1.681 -35.739 1.00 82.50 348 ARG A N 1
ATOM 2782 C CA . ARG A 1 348 ? 13.034 1.717 -36.954 1.00 82.50 348 ARG A CA 1
ATOM 2783 C C . ARG A 1 348 ? 13.777 3.050 -37.107 1.00 82.50 348 ARG A C 1
ATOM 2785 O O . ARG A 1 348 ? 14.980 3.065 -37.379 1.00 82.50 348 ARG A O 1
ATOM 2792 N N . VAL A 1 349 ? 13.078 4.170 -36.900 1.00 84.31 349 VAL A N 1
ATOM 2793 C CA . VAL A 1 349 ? 13.659 5.525 -36.946 1.00 84.31 349 VAL A CA 1
ATOM 2794 C C . VAL A 1 349 ? 14.639 5.746 -35.791 1.00 84.31 349 VAL A C 1
ATOM 2796 O O . VAL A 1 349 ? 15.721 6.286 -36.014 1.00 84.31 349 VAL A O 1
ATOM 2799 N N . ALA A 1 350 ? 14.301 5.278 -34.587 1.00 83.56 350 ALA A N 1
ATOM 2800 C CA . ALA A 1 350 ? 15.152 5.322 -33.400 1.00 83.56 350 ALA A CA 1
ATOM 2801 C C . ALA A 1 350 ? 16.501 4.637 -33.661 1.00 83.56 350 ALA A C 1
ATOM 2803 O O . ALA A 1 350 ? 17.555 5.255 -33.509 1.00 83.56 350 ALA A O 1
ATOM 2804 N N . HIS A 1 351 ? 16.457 3.396 -34.157 1.00 82.12 351 HIS A N 1
ATOM 2805 C CA . HIS A 1 351 ? 17.647 2.606 -34.463 1.00 82.12 351 HIS A CA 1
ATOM 2806 C C . HIS A 1 351 ? 18.512 3.255 -35.555 1.00 82.12 351 HIS A C 1
ATOM 2808 O O . HIS A 1 351 ? 19.722 3.373 -35.391 1.00 82.12 351 HIS A O 1
ATOM 2814 N N . SER A 1 352 ? 17.890 3.773 -36.622 1.00 84.81 352 SER A N 1
ATOM 2815 C CA . SER A 1 352 ? 18.600 4.443 -37.728 1.00 84.81 352 SER A CA 1
ATOM 2816 C C . SER A 1 352 ? 19.337 5.725 -37.311 1.00 84.81 352 SER A C 1
ATOM 2818 O O . SER A 1 352 ? 20.268 6.136 -37.996 1.00 84.81 352 SER A O 1
ATOM 2820 N N . ASN A 1 353 ? 18.929 6.362 -36.207 1.00 83.38 353 ASN A N 1
ATOM 2821 C CA . ASN A 1 353 ? 19.528 7.601 -35.695 1.00 83.38 353 ASN A CA 1
ATOM 2822 C C . ASN A 1 353 ? 20.338 7.393 -34.399 1.00 83.38 353 ASN A C 1
ATOM 2824 O O . ASN A 1 353 ? 20.815 8.368 -33.824 1.00 83.38 353 ASN A O 1
ATOM 2828 N N . ASN A 1 354 ? 20.483 6.149 -33.924 1.00 78.25 354 ASN A N 1
ATOM 2829 C CA . ASN A 1 354 ? 21.077 5.809 -32.625 1.00 78.25 354 ASN A CA 1
ATOM 2830 C C . ASN A 1 354 ? 20.429 6.552 -31.428 1.00 78.25 354 ASN A C 1
ATOM 2832 O O . ASN A 1 354 ? 21.105 7.000 -30.502 1.00 78.25 354 ASN A O 1
ATOM 2836 N N . ILE A 1 355 ? 19.100 6.705 -31.457 1.00 81.12 355 ILE A N 1
ATOM 2837 C CA . ILE A 1 355 ? 18.295 7.334 -30.396 1.00 81.12 355 ILE A CA 1
ATOM 2838 C C . ILE A 1 355 ? 17.487 6.246 -29.674 1.00 81.12 355 ILE A C 1
ATOM 2840 O O . ILE A 1 355 ? 17.065 5.265 -30.280 1.00 81.12 355 ILE A O 1
ATOM 2844 N N . SER A 1 356 ? 17.224 6.417 -28.375 1.00 78.50 356 SER A N 1
ATOM 2845 C CA . SER A 1 356 ? 16.308 5.539 -27.632 1.00 78.50 356 SER A CA 1
ATOM 2846 C C . SER A 1 356 ? 14.875 5.626 -28.186 1.00 78.50 356 SER A C 1
ATOM 2848 O O . SER A 1 356 ? 14.306 6.717 -28.284 1.00 78.50 356 SER A O 1
ATOM 2850 N N . SER A 1 357 ? 14.266 4.472 -28.483 1.00 77.31 357 SER A N 1
ATOM 2851 C CA . SER A 1 357 ? 12.846 4.337 -28.858 1.00 77.31 357 SER A CA 1
ATOM 2852 C C . SER A 1 357 ? 11.923 5.054 -27.876 1.00 77.31 357 SER A C 1
ATOM 2854 O O . SER A 1 357 ? 11.024 5.794 -28.270 1.00 77.31 357 SER A O 1
ATOM 2856 N N . ASP A 1 358 ? 12.196 4.873 -26.589 1.00 74.06 358 ASP A N 1
ATOM 2857 C CA . ASP A 1 358 ? 11.346 5.301 -25.483 1.00 74.06 358 ASP A CA 1
ATOM 2858 C C . ASP A 1 358 ? 11.400 6.827 -25.294 1.00 74.06 358 ASP A C 1
ATOM 2860 O O . ASP A 1 358 ? 10.427 7.440 -24.849 1.00 74.06 358 ASP A O 1
ATOM 2864 N N . LEU A 1 359 ? 12.523 7.458 -25.667 1.00 80.25 359 LEU A N 1
ATOM 2865 C CA . LEU A 1 359 ? 12.649 8.916 -25.735 1.00 80.25 359 LEU A CA 1
ATOM 2866 C C . LEU A 1 359 ? 11.764 9.472 -26.852 1.00 80.25 359 LEU A C 1
ATOM 2868 O O . LEU A 1 359 ? 10.973 10.380 -26.602 1.00 80.25 359 LEU A O 1
ATOM 2872 N N . LEU A 1 360 ? 11.854 8.907 -28.061 1.00 78.81 360 LEU A N 1
ATOM 2873 C CA . LEU A 1 360 ? 11.039 9.349 -29.195 1.00 78.81 360 LEU A CA 1
ATOM 2874 C C . LEU A 1 360 ? 9.543 9.163 -28.916 1.00 78.81 360 LEU A C 1
ATOM 2876 O O . LEU A 1 360 ? 8.781 10.106 -29.110 1.00 78.81 360 LEU A O 1
ATOM 2880 N N . GLN A 1 361 ? 9.129 8.016 -28.367 1.00 75.94 361 GLN A N 1
ATOM 2881 C CA . GLN A 1 361 ? 7.737 7.795 -27.957 1.00 75.94 361 GLN A CA 1
ATOM 2882 C C . GLN A 1 361 ? 7.255 8.862 -26.960 1.00 75.94 361 GLN A C 1
ATOM 2884 O O . GLN A 1 361 ? 6.198 9.454 -27.169 1.00 75.94 361 GLN A O 1
ATOM 2889 N N . LYS A 1 362 ? 8.030 9.175 -25.909 1.00 77.06 362 LYS A N 1
ATOM 2890 C CA . LYS A 1 362 ? 7.642 10.200 -24.920 1.00 77.06 362 LYS A CA 1
ATOM 2891 C C . LYS A 1 362 ? 7.594 11.614 -25.502 1.00 77.06 362 LYS A C 1
ATOM 2893 O O . LYS A 1 362 ? 6.690 12.368 -25.152 1.00 77.06 362 LYS A O 1
ATOM 2898 N N . VAL A 1 363 ? 8.531 11.982 -26.379 1.00 81.44 363 VAL A N 1
ATOM 2899 C CA . VAL A 1 363 ? 8.540 13.304 -27.034 1.00 81.44 363 VAL A CA 1
ATOM 2900 C C . VAL A 1 363 ? 7.347 13.456 -27.978 1.00 81.44 363 VAL A C 1
ATOM 2902 O O . VAL A 1 363 ? 6.688 14.493 -27.956 1.00 81.44 363 VAL A O 1
ATOM 2905 N N . ILE A 1 364 ? 7.019 12.424 -28.760 1.00 79.25 364 ILE A N 1
ATOM 2906 C CA . ILE A 1 364 ? 5.879 12.484 -29.680 1.00 79.25 364 ILE A CA 1
ATOM 2907 C C . ILE A 1 364 ? 4.553 12.478 -28.902 1.00 79.25 364 ILE A C 1
ATOM 2909 O O . ILE A 1 364 ? 3.686 13.300 -29.185 1.00 79.25 364 ILE A O 1
ATOM 2913 N N . ASN A 1 365 ? 4.416 11.646 -27.864 1.00 75.25 365 ASN A N 1
ATOM 2914 C CA . ASN A 1 365 ? 3.236 11.658 -26.991 1.00 75.25 365 ASN A CA 1
ATOM 2915 C C . ASN A 1 365 ? 3.034 13.017 -26.303 1.00 75.25 365 ASN A C 1
ATOM 2917 O O . ASN A 1 365 ? 1.897 13.464 -26.171 1.00 75.25 365 ASN A O 1
ATOM 2921 N N . LEU A 1 366 ? 4.117 13.699 -25.906 1.00 77.12 366 LEU A N 1
ATOM 2922 C CA . LEU A 1 366 ? 4.051 15.058 -25.366 1.00 77.12 366 LEU A CA 1
ATOM 2923 C C . LEU A 1 366 ? 3.518 16.063 -26.401 1.00 77.12 366 LEU A C 1
ATOM 2925 O O . LEU A 1 366 ? 2.672 16.885 -26.057 1.00 77.12 366 LEU A O 1
ATOM 2929 N N . GLU A 1 367 ? 3.970 16.007 -27.657 1.00 76.56 367 GLU A N 1
ATOM 2930 C CA . GLU A 1 367 ? 3.444 16.895 -28.706 1.00 76.56 367 GLU A CA 1
ATOM 2931 C C . GLU A 1 367 ? 1.969 16.585 -29.020 1.00 76.56 367 GLU A C 1
ATOM 2933 O O . GLU A 1 367 ? 1.187 17.512 -29.220 1.00 76.56 367 GLU A O 1
ATOM 2938 N N . ILE A 1 368 ? 1.547 15.314 -28.985 1.00 73.81 368 ILE A N 1
ATOM 2939 C CA . ILE A 1 368 ? 0.139 14.932 -29.187 1.00 73.81 368 ILE A CA 1
ATOM 2940 C C . ILE A 1 368 ? -0.743 15.416 -28.021 1.00 73.81 368 ILE A C 1
ATOM 2942 O O . ILE A 1 368 ? -1.787 16.018 -28.275 1.00 73.81 368 ILE A O 1
ATOM 2946 N N . GLU A 1 369 ? -0.314 15.242 -26.760 1.00 70.31 369 GLU A N 1
ATOM 2947 C CA . GLU A 1 369 ? -1.007 15.767 -25.563 1.00 70.31 369 GLU A CA 1
ATOM 2948 C C . GLU A 1 369 ? -1.249 17.283 -25.673 1.00 70.31 369 GLU A C 1
ATOM 2950 O O . GLU A 1 369 ? -2.293 17.804 -25.278 1.00 70.31 369 GLU A O 1
ATOM 2955 N N . VAL A 1 370 ? -0.276 17.991 -26.243 1.00 72.44 370 VAL A N 1
ATOM 2956 C CA . VAL A 1 370 ? -0.294 19.440 -26.450 1.00 72.44 370 VAL A CA 1
ATOM 2957 C C . VAL A 1 370 ? -1.123 19.859 -27.661 1.00 72.44 370 VAL A C 1
ATOM 2959 O O . VAL A 1 370 ? -1.713 20.937 -27.632 1.00 72.44 370 VAL A O 1
ATOM 2962 N N . SER A 1 371 ? -1.162 19.061 -28.728 1.00 66.00 371 SER A N 1
ATOM 2963 C CA . SER A 1 371 ? -1.771 19.441 -30.010 1.00 66.00 371 SER A CA 1
ATOM 2964 C C . SER A 1 371 ? -3.259 19.805 -29.879 1.00 66.00 371 SER A C 1
ATOM 2966 O O . SER A 1 371 ? -3.744 20.706 -30.562 1.00 66.00 371 SER A O 1
ATOM 2968 N N . GLY A 1 372 ? -3.971 19.180 -28.932 1.00 62.31 372 GLY A N 1
ATOM 2969 C CA . GLY A 1 372 ? -5.363 19.508 -28.591 1.00 62.31 372 GLY A CA 1
ATOM 2970 C C . GLY A 1 372 ? -5.560 20.719 -27.661 1.00 62.31 372 GLY A C 1
ATOM 2971 O O . GLY A 1 372 ? -6.700 21.089 -27.382 1.00 62.31 372 GLY A O 1
ATOM 2972 N N . LEU A 1 373 ? -4.491 21.342 -27.153 1.00 65.62 373 LEU A N 1
ATOM 2973 C CA . LEU A 1 373 ? -4.551 22.445 -26.189 1.00 65.62 373 LEU A CA 1
ATOM 2974 C C . LEU A 1 373 ? -4.235 23.787 -26.859 1.00 65.62 373 LEU A C 1
ATOM 2976 O O . LEU A 1 373 ? -3.111 24.048 -27.283 1.00 65.62 373 LEU A O 1
ATOM 2980 N N . GLY A 1 374 ? -5.199 24.712 -26.834 1.00 58.78 374 GLY A N 1
ATOM 2981 C CA . GLY A 1 374 ? -5.052 26.065 -27.394 1.00 58.78 374 GLY A CA 1
ATOM 2982 C C . GLY A 1 374 ? -4.005 26.968 -26.715 1.00 58.78 374 GLY A C 1
ATOM 2983 O O . GLY A 1 374 ? -3.903 28.141 -27.063 1.00 58.78 374 GLY A O 1
ATOM 2984 N N . ASN A 1 375 ? -3.239 26.473 -25.734 1.00 62.31 375 ASN A N 1
ATOM 2985 C CA . ASN A 1 375 ? -2.164 27.228 -25.096 1.00 62.31 375 ASN A CA 1
ATOM 2986 C C . ASN A 1 375 ? -0.994 26.321 -24.675 1.00 62.31 375 ASN A C 1
ATOM 2988 O O . ASN A 1 375 ? -1.116 25.491 -23.776 1.00 62.31 375 ASN A O 1
ATOM 2992 N N . ARG A 1 376 ? 0.172 26.536 -25.291 1.00 68.06 376 ARG A N 1
ATOM 2993 C CA . ARG A 1 376 ? 1.394 25.715 -25.187 1.00 68.06 376 ARG A CA 1
ATOM 2994 C C . ARG A 1 376 ? 2.225 25.952 -23.904 1.00 68.06 376 ARG A C 1
ATOM 2996 O O . ARG A 1 376 ? 3.451 25.840 -23.910 1.00 68.06 376 ARG A O 1
ATOM 3003 N N . ARG A 1 377 ? 1.594 26.318 -22.782 1.00 68.31 377 ARG A N 1
ATOM 3004 C CA . ARG A 1 377 ? 2.300 26.655 -21.526 1.00 68.31 377 ARG A CA 1
ATOM 3005 C C . ARG A 1 377 ? 2.837 25.406 -20.817 1.00 68.31 377 ARG A C 1
ATOM 3007 O O . ARG A 1 377 ? 2.092 24.474 -20.545 1.00 68.31 377 ARG A O 1
ATOM 3014 N N . GLY A 1 378 ? 4.125 25.421 -20.463 1.00 69.31 378 GLY A N 1
ATOM 3015 C CA . GLY A 1 378 ? 4.775 24.383 -19.648 1.00 69.31 378 GLY A CA 1
ATOM 3016 C C . GLY A 1 378 ? 5.398 23.209 -20.417 1.00 69.31 378 GLY A C 1
ATOM 3017 O O . GLY A 1 378 ? 6.034 22.361 -19.791 1.00 69.31 378 GLY A O 1
ATOM 3018 N N . ILE A 1 379 ? 5.284 23.167 -21.751 1.00 79.19 379 ILE A N 1
ATOM 3019 C CA . ILE A 1 379 ? 5.872 22.096 -22.582 1.00 79.19 379 ILE A CA 1
ATOM 3020 C C . ILE A 1 379 ? 7.383 22.047 -22.426 1.00 79.19 379 ILE A C 1
ATOM 3022 O O . ILE A 1 379 ? 7.932 20.971 -22.241 1.00 79.19 379 ILE A O 1
ATOM 3026 N N . THR A 1 380 ? 8.051 23.202 -22.461 1.00 77.19 380 THR A N 1
ATOM 3027 C CA . THR A 1 380 ? 9.507 23.310 -22.301 1.00 77.19 380 THR A CA 1
ATOM 3028 C C . THR A 1 380 ? 9.979 22.612 -21.032 1.00 77.19 380 THR A C 1
ATOM 3030 O O . THR A 1 380 ? 10.943 21.861 -21.076 1.00 77.19 380 THR A O 1
ATOM 3033 N N . ASN A 1 381 ? 9.241 22.767 -19.930 1.00 79.62 381 ASN A N 1
ATOM 3034 C CA . ASN A 1 381 ? 9.566 22.158 -18.643 1.00 79.62 381 ASN A CA 1
ATOM 3035 C C . ASN A 1 381 ? 9.305 20.640 -18.658 1.00 79.62 381 ASN A C 1
ATOM 3037 O O . ASN A 1 381 ? 10.093 19.877 -18.103 1.00 79.62 381 ASN A O 1
ATOM 3041 N N . LYS A 1 382 ? 8.226 20.179 -19.315 1.00 77.56 382 LYS A N 1
ATOM 3042 C CA . LYS A 1 382 ? 7.970 18.742 -19.534 1.00 77.56 382 LYS A CA 1
ATOM 3043 C C . LYS A 1 382 ? 9.057 18.110 -20.416 1.00 77.56 382 LYS A C 1
ATOM 3045 O O . LYS A 1 382 ? 9.601 17.074 -20.051 1.00 77.56 382 LYS A O 1
ATOM 3050 N N . LEU A 1 383 ? 9.414 18.751 -21.528 1.00 82.00 383 LEU A N 1
ATOM 3051 C CA . LEU A 1 383 ? 10.444 18.305 -22.467 1.00 82.00 383 LEU A CA 1
ATOM 3052 C C . LEU A 1 383 ? 11.823 18.267 -21.799 1.00 82.00 383 LEU A C 1
ATOM 3054 O O . LEU A 1 383 ? 12.515 17.260 -21.879 1.00 82.00 383 LEU A O 1
ATOM 3058 N N . GLU A 1 384 ? 12.192 19.315 -21.062 1.00 80.56 384 GLU A N 1
ATOM 3059 C CA . GLU A 1 384 ? 13.415 19.348 -20.258 1.00 80.56 384 GLU A CA 1
ATOM 3060 C C . GLU A 1 384 ? 13.417 18.231 -19.199 1.00 80.56 384 GLU A C 1
ATOM 3062 O O . GLU A 1 384 ? 14.434 17.570 -18.999 1.00 80.56 384 GLU A O 1
ATOM 3067 N N . SER A 1 385 ? 12.275 17.949 -18.562 1.00 79.69 385 SER A N 1
ATOM 3068 C CA . SER A 1 385 ? 12.149 16.832 -17.619 1.00 79.69 385 SER A CA 1
ATOM 3069 C C . SER A 1 385 ? 12.279 15.453 -18.279 1.00 79.69 385 SER A C 1
ATOM 3071 O O . SER A 1 385 ? 12.696 14.519 -17.596 1.00 79.69 385 SER A O 1
ATOM 3073 N N . ILE A 1 386 ? 11.922 15.307 -19.560 1.00 80.00 386 ILE A N 1
ATOM 3074 C CA . ILE A 1 386 ? 12.136 14.087 -20.356 1.00 80.00 386 ILE A CA 1
ATOM 3075 C C . ILE A 1 386 ? 13.618 13.982 -20.745 1.00 80.00 386 ILE A C 1
ATOM 3077 O O . ILE A 1 386 ? 14.238 12.944 -20.536 1.00 80.00 386 ILE A O 1
ATOM 3081 N N . LEU A 1 387 ? 14.228 15.061 -21.241 1.00 80.56 387 LEU A N 1
ATOM 3082 C CA . LEU A 1 387 ? 15.643 15.083 -21.635 1.00 80.56 387 LEU A CA 1
ATOM 3083 C C . LEU A 1 387 ? 16.599 14.887 -20.445 1.00 80.56 387 LEU A C 1
ATOM 3085 O O . LEU A 1 387 ? 17.664 14.305 -20.613 1.00 80.56 387 LEU A O 1
ATOM 3089 N N . LYS A 1 388 ? 16.202 15.295 -19.231 1.00 79.56 388 LYS A N 1
ATOM 3090 C CA . LYS A 1 388 ? 16.938 15.049 -17.975 1.00 79.56 388 LYS A CA 1
ATOM 3091 C C . LYS A 1 388 ? 16.855 13.603 -17.458 1.00 79.56 388 LYS A C 1
ATOM 3093 O O . LYS A 1 388 ? 17.417 13.340 -16.394 1.00 79.56 388 LYS A O 1
ATOM 3098 N N . GLN A 1 389 ? 16.140 12.694 -18.123 1.00 79.06 389 GLN A N 1
ATOM 3099 C CA . GLN A 1 389 ? 16.129 11.267 -17.771 1.00 79.06 389 GLN A CA 1
ATOM 3100 C C . GLN A 1 389 ? 17.420 10.578 -18.241 1.00 79.06 389 GLN A C 1
ATOM 3102 O O . GLN A 1 389 ? 18.086 11.035 -19.168 1.00 79.06 389 GLN A O 1
ATOM 3107 N N . ASP A 1 390 ? 17.781 9.469 -17.600 1.00 76.62 390 ASP A N 1
ATOM 3108 C CA . ASP A 1 390 ? 18.973 8.705 -17.958 1.00 76.62 390 ASP A CA 1
ATOM 3109 C C . ASP A 1 390 ? 18.646 7.792 -19.156 1.00 76.62 390 ASP A C 1
ATOM 3111 O O . ASP A 1 390 ? 18.118 6.685 -19.013 1.00 76.62 390 ASP A O 1
ATOM 3115 N N . TRP A 1 391 ? 18.923 8.287 -20.363 1.00 77.69 391 TRP A N 1
ATOM 3116 C CA . TRP A 1 391 ? 18.868 7.544 -21.630 1.00 77.69 391 TRP A CA 1
ATOM 3117 C C . TRP A 1 391 ? 20.214 6.868 -21.929 1.00 77.69 391 TRP A C 1
ATOM 3119 O O . TRP A 1 391 ? 21.248 7.343 -21.454 1.00 77.69 391 TRP A O 1
ATOM 3129 N N . GLY A 1 392 ? 20.192 5.789 -22.718 1.00 69.06 392 GLY A N 1
ATOM 3130 C CA . GLY A 1 392 ? 21.370 4.956 -23.002 1.00 69.06 392 GLY A CA 1
ATOM 3131 C C . GLY A 1 392 ? 21.428 3.679 -22.157 1.00 69.06 392 GLY A C 1
ATOM 3132 O O . GLY A 1 392 ? 20.401 3.237 -21.618 1.00 69.06 392 GLY A O 1
ATOM 3133 N N . SER A 1 393 ? 22.620 3.087 -22.078 1.00 69.94 393 SER A N 1
ATOM 3134 C CA . SER 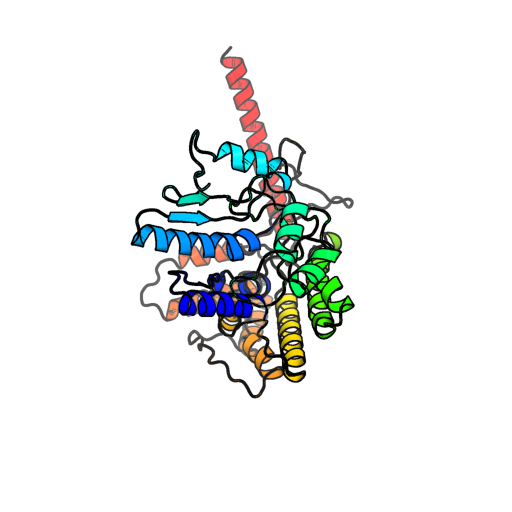A 1 393 ? 22.889 1.849 -21.338 1.00 69.94 393 SER A CA 1
ATOM 3135 C C . SER A 1 393 ? 22.865 2.062 -19.814 1.00 69.94 393 SER A C 1
ATOM 3137 O O . SER A 1 393 ? 22.809 3.188 -19.312 1.00 69.94 393 SER A O 1
ATOM 3139 N N . MET A 1 394 ? 22.866 0.963 -19.052 1.00 69.81 394 MET A N 1
ATOM 3140 C CA . MET A 1 394 ? 22.948 1.025 -17.588 1.00 69.81 394 MET A CA 1
ATOM 3141 C C . MET A 1 394 ? 24.320 1.526 -17.115 1.00 69.81 394 MET A C 1
ATOM 3143 O O . MET A 1 394 ? 24.373 2.327 -16.187 1.00 69.81 394 MET A O 1
ATOM 3147 N N . GLU A 1 395 ? 25.395 1.096 -17.776 1.00 69.81 395 GLU A N 1
ATOM 3148 C CA . GLU A 1 395 ? 26.785 1.467 -17.477 1.00 69.81 395 GLU A CA 1
ATOM 3149 C C . GLU A 1 395 ? 27.004 2.968 -17.711 1.00 69.81 395 GLU A C 1
ATOM 3151 O O . GLU A 1 395 ? 27.312 3.697 -16.772 1.00 69.81 395 GLU A O 1
ATOM 3156 N N . GLU A 1 396 ? 26.660 3.475 -18.902 1.00 72.44 396 GLU A N 1
ATOM 3157 C CA . GLU A 1 396 ? 26.755 4.903 -19.252 1.00 72.44 396 GLU A CA 1
ATOM 3158 C C . GLU A 1 396 ? 25.996 5.810 -18.272 1.00 72.44 396 GLU A C 1
ATOM 3160 O O . GLU A 1 396 ? 26.347 6.974 -18.067 1.00 72.44 396 GLU A O 1
ATOM 3165 N N . ALA A 1 397 ? 24.880 5.323 -17.727 1.00 73.44 397 ALA A N 1
ATOM 3166 C CA . ALA A 1 397 ? 24.078 6.047 -16.751 1.00 73.44 397 ALA A CA 1
ATOM 3167 C C . ALA A 1 397 ? 24.672 5.971 -15.335 1.00 73.44 397 ALA A C 1
ATOM 3169 O O . ALA A 1 397 ? 24.596 6.962 -14.610 1.00 73.44 397 ALA A O 1
ATOM 3170 N N . LEU A 1 398 ? 25.281 4.847 -14.943 1.00 72.00 398 LEU A N 1
ATOM 3171 C CA . LEU A 1 398 ? 25.987 4.707 -13.667 1.00 72.00 398 LEU A CA 1
ATOM 3172 C C . LEU A 1 398 ? 27.271 5.544 -13.638 1.00 72.00 398 LEU A C 1
ATOM 3174 O O . LEU A 1 398 ? 27.447 6.306 -12.690 1.00 72.00 398 LEU A O 1
ATOM 3178 N N . ASP A 1 399 ? 28.093 5.506 -14.687 1.00 74.31 399 ASP A N 1
ATOM 3179 C CA . ASP A 1 399 ? 29.350 6.267 -14.776 1.00 74.31 399 ASP A CA 1
ATOM 3180 C C . ASP A 1 399 ? 29.115 7.773 -14.608 1.00 74.31 399 ASP A C 1
ATOM 3182 O O . ASP A 1 399 ? 29.757 8.435 -13.789 1.00 74.31 399 ASP A O 1
ATOM 3186 N N . ARG A 1 400 ? 28.092 8.309 -15.293 1.00 76.81 400 ARG A N 1
ATOM 3187 C CA . ARG A 1 400 ? 27.643 9.704 -15.133 1.00 76.81 400 ARG A CA 1
ATOM 3188 C C . ARG A 1 400 ? 27.261 10.054 -13.690 1.00 76.81 400 ARG A C 1
ATOM 3190 O O . ARG A 1 400 ? 27.379 11.215 -13.301 1.00 76.81 400 ARG A O 1
ATOM 3197 N N . ARG A 1 401 ? 26.779 9.094 -12.890 1.00 75.19 401 ARG A N 1
ATOM 3198 C CA . ARG A 1 401 ? 26.426 9.312 -11.474 1.00 75.19 401 ARG A CA 1
ATOM 3199 C C . ARG A 1 401 ? 27.587 9.104 -10.519 1.00 75.19 401 ARG A C 1
ATOM 3201 O O . ARG A 1 401 ? 27.646 9.822 -9.525 1.00 75.19 401 A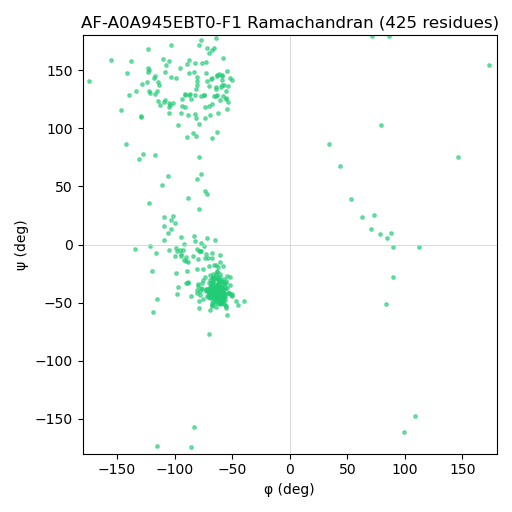RG A O 1
ATOM 3208 N N . ILE A 1 402 ? 28.493 8.180 -10.820 1.00 74.88 402 ILE A N 1
ATOM 3209 C CA . ILE A 1 402 ? 29.736 7.992 -10.071 1.00 74.88 402 ILE A CA 1
ATOM 3210 C C . ILE A 1 402 ? 30.572 9.270 -10.178 1.00 74.88 402 ILE A C 1
ATOM 3212 O O . ILE A 1 402 ? 30.913 9.847 -9.148 1.00 74.88 402 ILE A O 1
ATOM 3216 N N . GLN A 1 403 ? 30.775 9.790 -11.396 1.00 76.06 403 GLN A N 1
ATOM 3217 C CA . GLN A 1 403 ? 31.480 11.056 -11.608 1.00 76.06 403 GLN A CA 1
ATOM 3218 C C . GLN A 1 403 ? 30.816 12.212 -10.848 1.00 76.06 403 GLN A C 1
ATOM 3220 O O . GLN A 1 403 ? 31.467 12.871 -10.045 1.00 76.06 403 GLN A O 1
ATOM 3225 N N . ALA A 1 404 ? 29.500 12.398 -11.004 1.00 73.69 404 ALA A N 1
ATOM 3226 C CA . ALA A 1 404 ? 28.784 13.474 -10.318 1.00 73.69 404 ALA A CA 1
ATOM 3227 C C . ALA A 1 404 ? 28.818 13.364 -8.777 1.00 73.69 404 ALA A C 1
ATOM 3229 O O . ALA A 1 404 ? 28.738 14.385 -8.098 1.00 73.69 404 ALA A O 1
ATOM 3230 N N . ASN A 1 405 ? 28.922 12.157 -8.204 1.00 74.38 405 ASN A N 1
ATOM 3231 C CA . ASN A 1 405 ? 29.094 11.998 -6.756 1.00 74.38 405 ASN A CA 1
ATOM 3232 C C . ASN A 1 405 ? 30.536 12.297 -6.317 1.00 74.38 405 ASN A C 1
ATOM 3234 O O . ASN A 1 405 ? 30.732 12.923 -5.277 1.00 74.38 405 ASN A O 1
ATOM 3238 N N . ASN A 1 406 ? 31.532 11.914 -7.121 1.00 74.69 406 ASN A N 1
ATOM 3239 C CA . ASN A 1 406 ? 32.937 12.247 -6.879 1.00 74.69 406 ASN A CA 1
ATOM 3240 C C . ASN A 1 406 ? 33.155 13.770 -6.885 1.00 74.69 406 ASN A C 1
ATOM 3242 O O . ASN A 1 406 ? 33.756 14.295 -5.951 1.00 74.69 406 ASN A O 1
ATOM 3246 N N . ASP A 1 407 ? 32.573 14.490 -7.851 1.00 74.19 407 ASP A N 1
ATOM 3247 C CA . ASP A 1 407 ? 32.632 15.959 -7.925 1.00 74.19 407 ASP A CA 1
ATOM 3248 C C . ASP A 1 407 ? 32.040 16.624 -6.655 1.00 74.19 407 ASP A C 1
ATOM 3250 O O . ASP A 1 407 ? 32.553 17.626 -6.147 1.00 74.19 407 ASP A O 1
ATOM 3254 N N . VAL A 1 408 ? 30.960 16.052 -6.102 1.00 75.25 408 VAL A N 1
ATOM 3255 C CA . VAL A 1 408 ? 30.318 16.522 -4.858 1.00 75.25 408 VAL A CA 1
ATOM 3256 C C . VAL A 1 408 ? 31.171 16.219 -3.623 1.00 75.25 408 VAL A C 1
ATOM 3258 O O . VAL A 1 408 ? 31.226 17.047 -2.709 1.00 75.25 408 VAL A O 1
ATOM 3261 N N . LEU A 1 409 ? 31.838 15.062 -3.578 1.00 74.38 409 LEU A N 1
ATOM 3262 C CA . LEU A 1 409 ? 32.785 14.720 -2.514 1.00 74.38 409 LEU A CA 1
ATOM 3263 C C . LEU A 1 409 ? 33.988 15.673 -2.532 1.00 74.38 409 LEU A C 1
ATOM 3265 O O . LEU A 1 409 ? 34.288 16.268 -1.500 1.00 74.38 409 LEU A O 1
ATOM 3269 N N . GLU A 1 410 ? 34.584 15.925 -3.700 1.00 76.31 410 GLU A N 1
ATOM 3270 C CA . GLU A 1 410 ? 35.705 16.862 -3.859 1.00 76.31 410 GLU A CA 1
ATOM 3271 C C . GLU A 1 410 ? 35.321 18.294 -3.435 1.00 76.31 410 GLU A C 1
ATOM 3273 O O . GLU A 1 410 ? 36.076 18.981 -2.739 1.00 76.31 410 GLU A O 1
ATOM 3278 N N . PHE A 1 411 ? 34.117 18.757 -3.798 1.00 76.50 411 PHE A N 1
ATOM 3279 C CA . PHE A 1 411 ? 33.613 20.056 -3.345 1.00 76.50 411 PHE A CA 1
ATOM 3280 C C . PHE A 1 411 ? 33.405 20.100 -1.824 1.00 76.50 411 PHE A C 1
ATOM 3282 O O . PHE A 1 411 ? 33.711 21.113 -1.188 1.00 76.50 411 PHE A O 1
ATOM 3289 N N . LYS A 1 412 ? 32.910 19.010 -1.223 1.00 76.19 412 LYS A N 1
ATOM 3290 C CA . LYS A 1 412 ? 32.734 18.908 0.230 1.00 76.19 412 LYS A CA 1
ATOM 3291 C C . LYS A 1 412 ? 34.082 18.925 0.956 1.00 76.19 412 LYS A C 1
ATOM 3293 O O . LYS A 1 412 ? 34.222 19.689 1.901 1.00 76.19 412 LYS A O 1
ATOM 3298 N N . GLU A 1 413 ? 35.077 18.169 0.498 1.00 78.06 413 GLU A N 1
ATOM 3299 C CA . GLU A 1 413 ? 36.433 18.186 1.068 1.00 78.06 413 GLU A CA 1
ATOM 3300 C C . GLU A 1 413 ? 37.061 19.581 0.999 1.00 78.06 413 GLU A C 1
ATOM 3302 O O . GLU A 1 413 ? 37.598 20.076 1.991 1.00 78.06 413 GLU A O 1
ATOM 3307 N N . LYS A 1 414 ? 36.930 20.266 -0.147 1.00 81.94 414 LYS A N 1
ATOM 3308 C CA . LYS A 1 414 ? 37.365 21.662 -0.302 1.00 81.94 414 LYS A CA 1
ATOM 3309 C C . LYS A 1 414 ? 36.660 22.585 0.693 1.00 81.94 414 LYS A C 1
ATOM 3311 O O . LYS A 1 414 ? 37.332 23.371 1.356 1.00 81.94 414 LYS A O 1
ATOM 3316 N N . ARG A 1 415 ? 35.333 22.482 0.829 1.00 83.75 415 ARG A N 1
ATOM 3317 C CA . ARG A 1 415 ? 34.539 23.265 1.792 1.00 83.75 415 ARG A CA 1
ATOM 3318 C C . ARG A 1 415 ? 34.975 23.007 3.233 1.00 83.75 415 ARG A C 1
ATOM 3320 O O . ARG A 1 415 ? 35.201 23.964 3.965 1.00 83.75 415 ARG A O 1
ATOM 3327 N N . ASP A 1 416 ? 35.096 21.746 3.628 1.00 82.88 416 ASP A N 1
ATOM 3328 C CA . ASP A 1 416 ? 35.410 21.350 5.003 1.00 82.88 416 ASP A CA 1
ATOM 3329 C C . ASP A 1 416 ? 36.845 21.784 5.364 1.00 82.88 416 ASP A C 1
ATOM 3331 O O . ASP A 1 416 ? 37.082 22.299 6.455 1.00 82.88 416 ASP A O 1
ATOM 3335 N N . LYS A 1 417 ? 37.779 21.732 4.401 1.00 83.94 417 LYS A N 1
ATOM 3336 C CA . LYS A 1 417 ? 39.119 22.324 4.527 1.00 83.94 417 LYS A CA 1
ATOM 3337 C C . LYS A 1 417 ? 39.088 23.851 4.666 1.00 83.94 417 LYS A C 1
ATOM 3339 O O . LYS A 1 417 ? 39.773 24.384 5.534 1.00 83.94 417 LYS A O 1
ATOM 3344 N N . PHE A 1 418 ? 38.299 24.563 3.855 1.00 82.69 418 PHE A N 1
ATOM 3345 C CA . PHE A 1 418 ? 38.125 26.016 4.008 1.00 82.69 418 PHE A CA 1
ATOM 3346 C C . PHE A 1 418 ? 37.508 26.386 5.360 1.00 82.69 418 PHE A C 1
ATOM 3348 O O . PHE A 1 418 ? 37.889 27.399 5.939 1.00 82.69 418 PHE A O 1
ATOM 3355 N N . GLN A 1 419 ? 36.585 25.572 5.875 1.00 80.88 419 GLN A N 1
ATOM 3356 C CA . GLN A 1 419 ? 35.978 25.790 7.182 1.00 80.88 419 GLN A CA 1
ATOM 3357 C C . GLN A 1 419 ? 36.992 25.565 8.316 1.00 80.88 419 GLN A C 1
ATOM 3359 O O . GLN A 1 419 ? 37.118 26.432 9.172 1.00 80.88 419 GLN A O 1
ATOM 3364 N N . SER A 1 420 ? 37.789 24.490 8.261 1.00 82.00 420 SER A N 1
ATOM 3365 C CA . SER A 1 420 ? 38.905 24.260 9.194 1.00 82.00 420 SER A CA 1
ATOM 3366 C C . SER A 1 420 ? 39.897 25.428 9.193 1.00 82.00 420 SER A C 1
ATOM 3368 O O . SER A 1 420 ? 40.297 25.894 10.252 1.00 82.00 420 SER A O 1
ATOM 3370 N N . MET A 1 421 ? 40.247 25.959 8.014 1.00 83.38 421 MET A N 1
ATOM 3371 C CA . MET A 1 421 ? 41.109 27.142 7.913 1.00 83.38 421 MET A CA 1
ATOM 3372 C C . MET A 1 421 ? 40.450 28.391 8.520 1.00 83.38 421 MET A C 1
ATOM 3374 O O . MET A 1 421 ? 41.122 29.161 9.193 1.00 83.38 421 MET A O 1
ATOM 3378 N N . LEU A 1 422 ? 39.149 28.617 8.311 1.00 79.75 422 LEU A N 1
ATOM 3379 C CA . LEU A 1 422 ? 38.436 29.747 8.925 1.00 79.75 422 LEU A CA 1
ATOM 3380 C C . LEU A 1 422 ? 38.367 29.639 10.454 1.00 79.75 422 LEU A C 1
ATOM 3382 O O . LEU A 1 422 ? 38.430 30.662 11.130 1.00 79.75 422 LEU A O 1
ATOM 3386 N N . GLU A 1 423 ? 38.254 28.423 10.989 1.00 80.06 423 GLU A N 1
ATOM 3387 C CA . GLU A 1 423 ? 38.281 28.158 12.429 1.00 80.06 423 GLU A CA 1
ATOM 3388 C C . GLU A 1 423 ? 39.697 28.383 13.006 1.00 80.06 423 GLU A C 1
ATOM 3390 O O . GLU A 1 423 ? 39.821 29.062 14.021 1.00 80.06 423 GLU A O 1
ATOM 3395 N N . GLU A 1 424 ? 40.761 27.952 12.312 1.00 78.12 424 GLU A N 1
ATOM 3396 C CA . GLU A 1 424 ? 42.171 28.216 12.676 1.00 78.12 424 GLU A CA 1
ATOM 3397 C C . GLU A 1 424 ? 42.584 29.699 12.573 1.00 78.12 424 GLU A C 1
ATOM 3399 O O . GLU A 1 424 ? 43.422 30.158 13.343 1.00 78.12 424 GLU A O 1
ATOM 3404 N N . TYR A 1 425 ? 42.018 30.465 11.633 1.00 71.69 425 TYR A N 1
ATOM 3405 C CA . TYR A 1 425 ? 42.254 31.915 11.510 1.00 71.69 425 TYR A CA 1
ATOM 3406 C C . TYR A 1 425 ? 41.348 32.762 12.425 1.00 71.69 425 TYR A C 1
ATOM 3408 O O . TYR A 1 425 ? 41.543 33.976 12.521 1.00 71.69 425 TYR A O 1
ATOM 3416 N N . GLY A 1 426 ? 40.335 32.152 13.052 1.00 60.59 426 GLY A N 1
ATOM 3417 C CA . GLY A 1 426 ? 39.410 32.800 13.988 1.00 60.59 426 GLY A CA 1
ATOM 3418 C C . GLY A 1 426 ? 39.807 32.675 15.464 1.00 60.59 426 GLY A C 1
ATOM 3419 O O . GLY A 1 426 ? 39.188 33.334 16.304 1.00 60.59 426 GLY A O 1
ATOM 3420 N N . SER A 1 427 ? 40.809 31.841 15.765 1.00 50.56 427 SER A N 1
ATOM 3421 C CA . SER A 1 427 ? 41.428 31.629 17.083 1.00 50.56 427 SER A CA 1
ATOM 3422 C C . SER A 1 427 ? 42.745 32.383 17.241 1.00 50.56 427 SER A C 1
ATOM 3424 O O . SER A 1 427 ? 42.932 32.992 18.317 1.00 50.56 427 SER A O 1
#

Sequence (427 aa):
GLVREVLNKVQMSANEKGIPLVTQMVVPDTNNTFWSNLLGKGYPAPTKGFRWCTERMKIKPVTAFIQETVSKHGEVIVALGSRKEESSARSASIDKHSIKGSVLARHSSLSNAFTYMPIENWTADDVWQYLLSAPTPWGGDNDQLFEMYKGSNQGECPLVVDTKSQSCGNSRFGCWTCTVVSKDRALHGLIESGEEWMRPLLAFRDEMYFSSQPENKAKYRNVKRRSGKIDVQTRFEPGVGRTNELDYDDEGNVKYVPGPYWLKVRKGWLEKLLKIEKNIRDEGRSIELITRDELRAIRQEWINDPNEPDAEDSLPKIYSKIYPEDDITWKKNDLGFFGSDGIEAISRVAHSNNISSDLLQKVINLEIEVSGLGNRRGITNKLESILKQDWGSMEEALDRRIQANNDVLEFKEKRDKFQSMLEEYGS

Mean predicted aligned error: 10.78 Å